Protein AF-A0A0V1DYB2-F1 (afdb_monomer_lite)

Radius of gyration: 30.99 Å; chains: 1; bounding box: 85×99×114 Å

InterPro domains:
  IPR000631 ATP/ADP-dependent (S)-NAD(P)H-hydrate dehydratase [MF_01965] (55-355)
  IPR000631 ATP/ADP-dependent (S)-NAD(P)H-hydrate dehydratase [PF01256] (78-347)
  IPR000631 ATP/ADP-dependent (S)-NAD(P)H-hydrate dehydratase [PS51383] (55-353)
  IPR000631 ATP/ADP-dependent (S)-NAD(P)H-hydrate dehydratase [TIGR00196] (58-348)
  IPR000631 ATP/ADP-dependent (S)-NAD(P)H-hydrate dehydratase [cd01171] (70-347)
  IPR017953 Carbohydrate kinase, predicted, conserved site [PS01050] (274-284)
  IPR029056 Ribokinase-like [G3DSA:3.40.1190.20] (55-354)
  IPR029056 Ribokinase-like [SSF53613] (56-352)

Organism: Trichinella pseudospiralis (NCBI:txid6337)

Foldseek 3Di:
DDDDDDDDDDDDDDDDDDPDDDDDPPVVVVVVVVVVVVVVVVVVVVVQVVVLVVLLVVLLVLQDFDDPPDDQQLLFAEEEEAEDLVFLVLSLLLQLLLVLLPGRAGEYEYALNSQVVSCVVDVRYHYHNQPDPVSCVVCVCVRVVSGQAYEYDRHRDQPVVCLVVLLVCLLVCLVVVRAYEQEHCSLVSCLVPLVSQAQRANYEYEDEPVSLQSSLCSLVVVPDDCDPPVQVSLLCSLLRSHNYWYFHDDCWTWIYNNPDIHIRNPAAAPDDAPNLRSSLNSQLRSQSSSLVVVVVSQPDDVDDDDRDDSSRSSSNVSSNLSRQLRRVLCVVQPNNRHSVSSSVSNNVSSCVSNPNPDPPPPDDDDDDDDDDDDDPDPDPDPPPPDDDDDDDDDDDDDDPPPPPVVVVVVVVVVVVVVVVVVVVVVVVPPPPPDDDDDDDDDDDDDDDDDDDDDDDDD

pLDDT: mean 72.95, std 28.54, range [22.42, 98.88]

Structure (mmCIF, N/CA/C/O backbone):
data_AF-A0A0V1DYB2-F1
#
_entry.id   AF-A0A0V1DYB2-F1
#
loop_
_atom_site.group_PDB
_atom_site.id
_atom_site.type_symbol
_atom_site.label_atom_id
_atom_site.label_alt_id
_atom_site.label_comp_id
_atom_site.label_asym_id
_atom_site.label_entity_id
_atom_site.label_seq_id
_atom_site.pdbx_PDB_ins_code
_atom_site.Cartn_x
_atom_site.Cartn_y
_atom_site.Cartn_z
_atom_site.occupancy
_atom_site.B_iso_or_equiv
_atom_site.auth_seq_id
_atom_site.auth_comp_id
_atom_site.auth_asym_id
_atom_site.auth_atom_id
_atom_site.pdbx_PDB_model_num
ATOM 1 N N . MET A 1 1 ? 47.757 -17.215 75.237 1.00 30.45 1 MET A N 1
ATOM 2 C CA . MET A 1 1 ? 48.026 -18.617 74.851 1.00 30.45 1 MET A CA 1
ATOM 3 C C . MET A 1 1 ? 47.313 -18.876 73.531 1.00 30.45 1 MET A C 1
ATOM 5 O O . MET A 1 1 ? 46.143 -18.548 73.456 1.00 30.45 1 MET A O 1
ATOM 9 N N . LYS A 1 2 ? 48.077 -19.347 72.537 1.00 28.91 2 LYS A N 1
ATOM 10 C CA . LYS A 1 2 ? 47.750 -20.091 71.299 1.00 28.91 2 LYS A CA 1
ATOM 11 C C . LYS A 1 2 ? 46.332 -20.060 70.675 1.00 28.91 2 LYS A C 1
ATOM 13 O O . LYS A 1 2 ? 45.377 -20.492 71.302 1.00 28.91 2 LYS A O 1
ATOM 18 N N . ASP A 1 3 ? 46.347 -19.691 69.387 1.00 29.12 3 ASP A N 1
ATOM 19 C CA . ASP A 1 3 ? 45.821 -20.359 68.172 1.00 29.12 3 ASP A CA 1
ATOM 20 C C . ASP A 1 3 ? 44.324 -20.610 67.870 1.00 29.12 3 ASP A C 1
ATOM 22 O O . ASP A 1 3 ? 43.570 -21.125 68.687 1.00 29.12 3 ASP A O 1
ATOM 26 N N . ALA A 1 4 ? 44.053 -20.406 66.559 1.00 29.05 4 ALA A N 1
ATOM 27 C CA . ALA A 1 4 ? 43.003 -20.923 65.653 1.00 29.05 4 ALA A CA 1
ATOM 28 C C . ALA A 1 4 ? 41.583 -20.319 65.765 1.00 29.05 4 ALA A C 1
ATOM 30 O O . ALA A 1 4 ? 41.079 -20.129 66.858 1.00 29.05 4 ALA A O 1
ATOM 31 N N . GLY A 1 5 ? 40.826 -20.012 64.700 1.00 26.06 5 GLY A N 1
ATOM 32 C CA . GLY A 1 5 ? 40.954 -20.163 63.242 1.00 26.06 5 GLY A CA 1
ATOM 33 C C . GLY A 1 5 ? 39.559 -20.025 62.575 1.00 26.06 5 GLY A C 1
ATOM 34 O O . GLY A 1 5 ? 38.548 -20.098 63.269 1.00 26.06 5 GLY A O 1
ATOM 35 N N . SER A 1 6 ? 39.535 -19.898 61.239 1.00 27.59 6 SER A N 1
ATOM 36 C CA . SER A 1 6 ? 38.409 -20.004 60.268 1.00 27.59 6 SER A CA 1
ATOM 37 C C . SER A 1 6 ? 37.537 -18.770 59.922 1.00 27.59 6 SER A C 1
ATOM 39 O O . SER A 1 6 ? 36.653 -18.361 60.666 1.00 27.59 6 SER A O 1
ATOM 41 N N . ASP A 1 7 ? 37.872 -18.187 58.759 1.00 28.94 7 ASP A N 1
ATOM 42 C CA . ASP A 1 7 ? 37.077 -17.981 57.528 1.00 28.94 7 ASP A CA 1
ATOM 43 C C . ASP A 1 7 ? 35.617 -17.478 57.568 1.00 28.94 7 ASP A C 1
ATOM 45 O O . ASP A 1 7 ? 34.708 -18.186 57.981 1.00 28.94 7 ASP A O 1
ATOM 49 N N . ASP A 1 8 ? 35.397 -16.292 56.972 1.00 27.80 8 ASP A N 1
ATOM 50 C CA . ASP A 1 8 ? 34.527 -16.129 55.788 1.00 27.80 8 ASP A CA 1
ATOM 51 C C . ASP A 1 8 ? 34.717 -14.732 55.144 1.00 27.80 8 ASP A C 1
ATOM 53 O O . ASP A 1 8 ? 34.307 -13.691 55.670 1.00 27.80 8 ASP A O 1
ATOM 57 N N . CYS A 1 9 ? 35.375 -14.692 53.979 1.00 26.66 9 CYS A N 1
ATOM 58 C CA . CYS A 1 9 ? 35.655 -13.473 53.216 1.00 26.66 9 CYS A CA 1
ATOM 59 C C . CYS A 1 9 ? 34.470 -13.057 52.328 1.00 26.66 9 CYS A C 1
ATOM 61 O O . CYS A 1 9 ? 34.203 -13.651 51.285 1.00 26.66 9 CYS A O 1
ATOM 63 N N . LYS A 1 10 ? 33.840 -11.931 52.681 1.00 27.70 10 LYS A N 1
ATOM 64 C CA . LYS A 1 10 ? 33.078 -11.072 51.762 1.00 27.70 10 LYS A CA 1
ATOM 65 C C . LYS A 1 10 ? 34.058 -10.256 50.910 1.00 27.70 10 LYS A C 1
ATOM 67 O O . LYS A 1 10 ? 34.828 -9.470 51.457 1.00 27.70 10 LYS A O 1
ATOM 72 N N . ALA A 1 11 ? 34.017 -10.390 49.584 1.00 27.30 11 ALA A N 1
ATOM 73 C CA . ALA A 1 11 ? 34.753 -9.503 48.681 1.00 27.30 11 ALA A CA 1
ATOM 74 C C . ALA A 1 11 ? 33.913 -8.256 48.363 1.00 27.30 11 ALA A C 1
ATOM 76 O O . ALA A 1 11 ? 33.084 -8.235 47.454 1.00 27.30 11 ALA A O 1
ATOM 77 N N . SER A 1 12 ? 34.130 -7.219 49.165 1.00 26.73 12 SER A N 1
ATOM 78 C CA . SER A 1 12 ? 33.695 -5.843 48.942 1.00 26.73 12 SER A CA 1
ATOM 79 C C . SER A 1 12 ? 34.510 -5.216 47.806 1.00 26.73 12 SER A C 1
ATOM 81 O O . SER A 1 12 ? 35.733 -5.341 47.775 1.00 26.73 12 SER A O 1
ATOM 83 N N . PHE A 1 13 ? 33.847 -4.496 46.900 1.00 27.20 13 PHE A N 1
ATOM 84 C CA . PHE A 1 13 ? 34.499 -3.634 45.913 1.00 27.20 13 PHE A CA 1
ATOM 85 C C . PHE A 1 13 ? 35.301 -2.531 46.620 1.00 27.20 13 PHE A C 1
ATOM 87 O O . PHE A 1 13 ? 34.725 -1.680 47.296 1.00 27.20 13 PHE A O 1
ATOM 94 N N . ILE A 1 14 ? 36.623 -2.529 46.439 1.00 25.31 14 ILE A N 1
ATOM 95 C CA . ILE A 1 14 ? 37.508 -1.427 46.829 1.00 25.31 14 ILE A CA 1
ATOM 96 C C . ILE A 1 14 ? 37.830 -0.625 45.559 1.00 25.31 14 ILE A C 1
ATOM 98 O O . ILE A 1 14 ? 38.419 -1.188 44.634 1.00 25.31 14 ILE A O 1
ATOM 102 N N . PRO A 1 15 ? 37.474 0.669 45.471 1.00 30.92 15 PRO A N 1
ATOM 103 C CA . PRO A 1 15 ? 38.011 1.538 44.438 1.00 30.92 15 PRO A CA 1
ATOM 104 C C . PRO A 1 15 ? 39.468 1.863 44.783 1.00 30.92 15 PRO A C 1
ATOM 106 O O . PRO A 1 15 ? 39.784 2.289 45.895 1.00 30.92 15 PRO A O 1
ATOM 109 N N . VAL A 1 16 ? 40.371 1.643 43.830 1.00 29.73 16 VAL A N 1
ATOM 110 C CA . VAL A 1 16 ? 41.778 2.027 43.962 1.00 29.73 16 VAL A CA 1
ATOM 111 C C . VAL A 1 16 ? 41.858 3.554 44.002 1.00 29.73 16 VAL A C 1
ATOM 113 O O . VAL A 1 16 ? 41.566 4.227 43.015 1.00 29.73 16 VAL A O 1
ATOM 116 N N . ASN A 1 17 ? 42.254 4.089 45.157 1.00 29.67 17 ASN A N 1
ATOM 117 C CA . ASN A 1 17 ? 42.672 5.476 45.323 1.00 29.67 17 ASN A CA 1
ATOM 118 C C . ASN A 1 17 ? 43.909 5.738 44.454 1.00 29.67 17 ASN A C 1
ATOM 120 O O . ASN A 1 17 ? 44.986 5.205 44.721 1.00 29.67 17 ASN A O 1
ATOM 124 N N . VAL A 1 18 ? 43.771 6.601 43.448 1.00 34.41 18 VAL A N 1
ATOM 125 C CA . VAL A 1 18 ? 44.914 7.245 42.794 1.00 34.41 18 VAL A CA 1
ATOM 126 C C . VAL A 1 18 ? 45.332 8.417 43.678 1.00 34.41 18 VAL A C 1
ATOM 128 O O . VAL A 1 18 ? 44.734 9.489 43.647 1.00 34.41 18 VAL A O 1
ATOM 131 N N . ILE A 1 19 ? 46.355 8.194 44.501 1.00 34.91 19 ILE A N 1
ATOM 132 C CA . ILE A 1 19 ? 47.106 9.261 45.163 1.00 34.91 19 ILE A CA 1
ATOM 133 C C . ILE A 1 19 ? 48.164 9.746 44.169 1.00 34.91 19 ILE A C 1
ATOM 135 O O . ILE A 1 19 ? 49.212 9.130 44.010 1.00 34.91 19 ILE A O 1
ATOM 139 N N . SER A 1 20 ? 47.867 10.829 43.459 1.00 33.72 20 SER A N 1
ATOM 140 C CA . SER A 1 20 ? 48.813 11.892 43.081 1.00 33.72 20 SER A CA 1
ATOM 141 C C . SER A 1 20 ? 48.046 12.966 42.308 1.00 33.72 20 SER A C 1
ATOM 143 O O . SER A 1 20 ? 47.247 12.672 41.423 1.00 33.72 20 SER A O 1
ATOM 145 N N . GLY A 1 21 ? 48.218 14.223 42.716 1.00 39.53 21 GLY A N 1
ATOM 146 C CA . GLY A 1 21 ? 47.450 15.365 42.227 1.00 39.53 21 GLY A CA 1
ATOM 147 C C . GLY A 1 21 ? 47.811 15.784 40.805 1.00 39.53 21 GLY A C 1
ATOM 148 O O . GLY A 1 21 ? 48.541 16.753 40.621 1.00 39.53 21 GLY A O 1
ATOM 149 N N . GLN A 1 22 ? 47.246 15.104 39.811 1.00 37.88 22 GLN A N 1
ATOM 150 C CA . GLN A 1 22 ? 47.104 15.616 38.450 1.00 37.88 22 GLN A CA 1
ATOM 151 C C . GLN A 1 22 ? 45.702 15.274 37.938 1.00 37.88 22 GLN A C 1
ATOM 153 O O . GLN A 1 22 ? 45.269 14.123 38.006 1.00 37.88 22 GLN A O 1
ATOM 158 N N . SER A 1 23 ? 44.969 16.279 37.448 1.00 42.06 23 SER A N 1
ATOM 159 C CA . SER A 1 23 ? 43.747 16.047 36.678 1.00 42.06 23 SER A CA 1
ATOM 160 C C . SER A 1 23 ? 44.071 15.107 35.512 1.00 42.06 23 SER A C 1
ATOM 162 O O . SER A 1 23 ? 45.111 15.291 34.874 1.00 42.06 23 SER A O 1
ATOM 164 N N . PRO A 1 24 ? 43.228 14.099 35.214 1.00 41.38 24 PRO A N 1
ATOM 165 C CA . PRO A 1 24 ? 43.493 13.211 34.093 1.00 41.38 24 PRO A CA 1
ATOM 166 C C . PRO A 1 24 ? 43.619 14.062 32.821 1.00 41.38 24 PRO A C 1
ATOM 168 O O . PRO A 1 24 ? 42.787 14.953 32.615 1.00 41.38 24 PRO A O 1
ATOM 171 N N . PRO A 1 25 ? 44.637 13.828 31.972 1.00 42.03 25 PRO A N 1
ATOM 172 C CA . PRO A 1 25 ? 44.792 14.596 30.747 1.00 42.03 25 PRO A CA 1
ATOM 173 C C . PRO A 1 25 ? 43.517 14.441 29.900 1.00 42.03 25 PRO A C 1
ATOM 175 O O . PRO A 1 25 ? 42.936 13.344 29.897 1.00 42.03 25 PRO A O 1
ATOM 178 N N . PRO A 1 26 ? 43.066 15.497 29.193 1.00 48.41 26 PRO A N 1
ATOM 179 C CA . PRO A 1 26 ? 41.786 15.520 28.470 1.00 48.41 26 PRO A CA 1
ATOM 180 C C . PRO A 1 26 ? 41.595 14.315 27.529 1.00 48.41 26 PRO A C 1
ATOM 182 O O . PRO A 1 26 ? 40.478 13.819 27.362 1.00 48.41 26 PRO A O 1
ATOM 185 N N . CYS A 1 27 ? 42.696 13.746 27.033 1.00 39.94 27 CYS A N 1
ATOM 186 C CA . CYS A 1 27 ? 42.739 12.543 26.204 1.00 39.94 27 CYS A CA 1
ATOM 187 C C . CYS A 1 27 ? 42.162 11.281 26.884 1.00 39.94 27 CYS A C 1
ATOM 189 O O . CYS A 1 27 ? 41.533 10.459 26.221 1.00 39.94 27 CYS A O 1
ATOM 191 N N . THR A 1 28 ? 42.308 11.117 28.204 1.00 40.59 28 THR A N 1
ATOM 192 C CA . THR A 1 28 ? 41.834 9.916 28.931 1.00 40.59 28 THR A CA 1
ATOM 193 C C . THR A 1 28 ? 40.316 9.932 29.115 1.00 40.59 28 THR A C 1
ATOM 195 O O . THR A 1 28 ? 39.651 8.900 29.013 1.00 40.59 28 THR A O 1
ATOM 198 N N . LEU A 1 29 ? 39.749 11.123 29.333 1.00 41.19 29 LEU A N 1
ATOM 199 C CA . LEU A 1 29 ? 38.305 11.333 29.451 1.00 41.19 29 LEU A CA 1
ATOM 200 C C . LEU A 1 29 ? 37.615 11.184 28.086 1.00 41.19 29 LEU A C 1
ATOM 202 O O . LEU A 1 29 ? 36.531 10.603 28.004 1.00 41.19 29 LEU A O 1
ATOM 206 N N . ALA A 1 30 ? 38.276 11.635 27.013 1.00 45.53 30 ALA A N 1
ATOM 207 C CA . ALA A 1 30 ? 37.841 11.431 25.634 1.00 45.53 30 ALA A CA 1
ATOM 208 C C . ALA A 1 30 ? 37.835 9.941 25.249 1.00 45.53 30 ALA A C 1
ATOM 210 O O . ALA A 1 30 ? 36.836 9.452 24.722 1.00 45.53 30 ALA A O 1
ATOM 211 N N . LEU A 1 31 ? 38.885 9.183 25.594 1.00 44.41 31 LEU A N 1
ATOM 212 C CA . LEU A 1 31 ? 38.960 7.744 25.317 1.00 44.41 31 LEU A CA 1
ATOM 213 C C . LEU A 1 31 ? 37.874 6.952 26.067 1.00 44.41 31 LEU A C 1
ATOM 215 O O . LEU A 1 31 ? 37.235 6.068 25.496 1.00 44.41 31 LEU A O 1
ATOM 219 N N . PHE A 1 32 ? 37.612 7.300 27.333 1.00 37.78 32 PHE A N 1
ATOM 220 C CA . PHE A 1 32 ? 36.570 6.661 28.142 1.00 37.78 32 PHE A CA 1
ATOM 221 C C . PHE A 1 32 ? 35.158 6.982 27.624 1.00 37.78 32 PHE A C 1
ATOM 223 O O . PHE A 1 32 ? 34.302 6.096 27.556 1.00 37.78 32 PHE A O 1
ATOM 230 N N . ARG A 1 33 ? 34.916 8.227 27.179 1.00 40.06 33 ARG A N 1
ATOM 231 C CA . ARG A 1 33 ? 33.676 8.617 26.484 1.00 40.06 33 ARG A CA 1
ATOM 232 C C . ARG A 1 33 ? 33.514 7.869 25.159 1.00 40.06 33 ARG A C 1
ATOM 234 O O . ARG A 1 33 ? 32.428 7.359 24.904 1.00 40.06 33 ARG A O 1
ATOM 241 N N . ARG A 1 34 ? 34.583 7.717 24.370 1.00 47.91 34 ARG A N 1
ATOM 242 C CA . ARG A 1 34 ? 34.577 7.000 23.082 1.00 47.91 34 ARG A CA 1
ATOM 243 C C . ARG A 1 34 ? 34.310 5.501 23.258 1.00 47.91 34 ARG A C 1
ATOM 245 O O . ARG A 1 34 ? 33.505 4.936 22.528 1.00 47.91 34 ARG A O 1
ATOM 252 N N . LEU A 1 35 ? 34.887 4.863 24.280 1.00 48.12 35 LEU A N 1
ATOM 253 C CA . LEU A 1 35 ? 34.621 3.456 24.616 1.00 48.12 35 LEU A CA 1
ATOM 254 C C . LEU A 1 35 ? 33.190 3.226 25.127 1.00 48.12 35 LEU A C 1
ATOM 256 O O . LEU A 1 35 ? 32.566 2.224 24.774 1.00 48.12 35 LEU A O 1
ATOM 260 N N . ASN A 1 36 ? 32.647 4.144 25.931 1.00 44.38 36 ASN A N 1
ATOM 261 C CA . ASN A 1 36 ? 31.251 4.075 26.368 1.00 44.38 36 ASN A CA 1
ATOM 262 C C . ASN A 1 36 ? 30.278 4.338 25.215 1.00 44.38 36 ASN A C 1
ATOM 264 O O . ASN A 1 36 ? 29.263 3.651 25.123 1.00 44.38 36 ASN A O 1
ATOM 268 N N . LEU A 1 37 ? 30.615 5.254 24.304 1.00 50.00 37 LEU A N 1
ATOM 269 C CA . LEU A 1 37 ? 29.859 5.500 23.080 1.00 50.00 37 LEU A CA 1
ATOM 270 C C . LEU A 1 37 ? 29.856 4.258 22.182 1.00 50.00 37 LEU A C 1
ATOM 272 O O . LEU A 1 37 ? 28.792 3.825 21.766 1.00 50.00 37 LEU A O 1
ATOM 276 N N . LEU A 1 38 ? 31.003 3.608 21.968 1.00 49.16 38 LEU A N 1
ATOM 277 C CA . LEU A 1 38 ? 31.090 2.363 21.194 1.00 49.16 38 LEU A CA 1
ATOM 278 C C . LEU A 1 38 ? 30.293 1.214 21.832 1.00 49.16 38 LEU A C 1
ATOM 280 O O . LEU A 1 38 ? 29.593 0.489 21.129 1.00 49.16 38 LEU A O 1
ATOM 284 N N . LYS A 1 39 ? 30.330 1.065 23.164 1.00 39.09 39 LYS A N 1
ATOM 285 C CA . LYS A 1 39 ? 29.494 0.083 23.881 1.00 39.09 39 LYS A CA 1
ATOM 286 C C . LYS A 1 39 ? 28.004 0.406 23.774 1.00 39.09 39 LYS A C 1
ATOM 288 O O . LYS A 1 39 ? 27.197 -0.513 23.654 1.00 39.09 39 LYS A O 1
ATOM 293 N N . LEU A 1 40 ? 27.632 1.684 23.814 1.00 47.66 40 LEU A N 1
ATOM 294 C CA . LEU A 1 40 ? 26.249 2.133 23.663 1.00 47.66 40 LEU A CA 1
ATOM 295 C C . LEU A 1 40 ? 25.748 1.923 22.228 1.00 47.66 40 LEU A C 1
ATOM 297 O O . LEU A 1 40 ? 24.646 1.415 22.047 1.00 47.66 40 LEU A O 1
ATOM 301 N N . LEU A 1 41 ? 26.569 2.237 21.225 1.00 49.56 41 LEU A N 1
ATOM 302 C CA . LEU A 1 41 ? 26.289 2.006 19.807 1.00 49.56 41 LEU A CA 1
ATOM 303 C C . LEU A 1 41 ? 26.180 0.510 19.500 1.00 49.56 41 LEU A C 1
ATOM 305 O O . LEU A 1 41 ? 25.223 0.098 18.857 1.00 49.56 41 LEU A O 1
ATOM 309 N N . SER A 1 42 ? 27.088 -0.316 20.029 1.00 39.62 42 SER A N 1
ATOM 310 C CA . SER A 1 42 ? 27.027 -1.777 19.895 1.00 39.62 42 SER A CA 1
ATOM 311 C C . SER A 1 42 ? 25.781 -2.361 20.568 1.00 39.62 42 SER A C 1
ATOM 313 O O . SER A 1 42 ? 25.087 -3.177 19.969 1.00 39.62 42 SER A O 1
ATOM 315 N N . ARG A 1 43 ? 25.421 -1.893 21.771 1.00 40.69 43 ARG A N 1
ATOM 316 C CA . ARG A 1 43 ? 24.165 -2.283 22.436 1.00 40.69 43 ARG A CA 1
ATOM 317 C C . ARG A 1 43 ? 22.930 -1.848 21.649 1.00 40.69 43 ARG A C 1
ATOM 319 O O . ARG A 1 43 ? 21.999 -2.635 21.517 1.00 40.69 43 ARG A O 1
ATOM 326 N N . LYS A 1 44 ? 22.921 -0.625 21.111 1.00 45.75 44 LYS A N 1
ATOM 327 C CA . LYS A 1 44 ? 21.821 -0.101 20.288 1.00 45.75 44 LYS A CA 1
ATOM 328 C C . LYS A 1 44 ? 21.684 -0.888 18.981 1.00 45.75 44 LYS A C 1
ATOM 330 O O . LYS A 1 44 ? 20.567 -1.228 18.616 1.00 45.75 44 LYS A O 1
ATOM 335 N N . ALA A 1 45 ? 22.794 -1.237 18.330 1.00 48.84 45 ALA A N 1
ATOM 336 C CA . ALA A 1 45 ? 22.816 -2.058 17.121 1.00 48.84 45 ALA A CA 1
ATOM 337 C C . ALA A 1 45 ? 22.323 -3.492 17.379 1.00 48.84 45 ALA A C 1
ATOM 339 O O . ALA A 1 45 ? 21.485 -3.991 16.628 1.00 48.84 45 ALA A O 1
ATOM 340 N N . ASN A 1 46 ? 22.762 -4.128 18.470 1.00 46.16 46 ASN A N 1
ATOM 341 C CA . ASN A 1 46 ? 22.310 -5.473 18.843 1.00 46.16 46 ASN A CA 1
ATOM 342 C C . ASN A 1 46 ? 20.807 -5.493 19.155 1.00 46.16 46 ASN A C 1
ATOM 344 O O . ASN A 1 46 ? 20.078 -6.310 18.605 1.00 46.16 46 ASN A O 1
ATOM 348 N N . MET A 1 47 ? 20.323 -4.528 19.941 1.00 55.00 47 MET A N 1
ATOM 349 C CA . MET A 1 47 ? 18.903 -4.409 20.288 1.00 55.00 47 MET A CA 1
ATOM 350 C C . MET A 1 47 ? 18.024 -4.061 19.073 1.00 55.00 47 MET A C 1
ATOM 352 O O . MET A 1 47 ? 16.871 -4.473 19.000 1.00 55.00 47 MET A O 1
ATOM 356 N N . CYS A 1 48 ? 18.557 -3.302 18.110 1.00 56.47 48 CYS A N 1
ATOM 357 C CA . CYS A 1 48 ? 17.896 -3.043 16.834 1.00 56.47 48 CYS A CA 1
ATOM 358 C C . CYS A 1 48 ? 17.757 -4.350 16.036 1.00 56.47 48 CYS A C 1
ATOM 360 O O . CYS A 1 48 ? 16.652 -4.710 15.640 1.00 56.47 48 CYS A O 1
ATOM 362 N N . THR A 1 49 ? 18.850 -5.105 15.901 1.00 61.12 49 THR A N 1
ATOM 363 C CA . THR A 1 49 ? 18.902 -6.376 15.159 1.00 61.12 49 THR A CA 1
ATOM 364 C C . THR A 1 49 ? 17.983 -7.444 15.765 1.00 61.12 49 THR A C 1
ATOM 366 O O . THR A 1 49 ? 17.277 -8.129 15.031 1.00 61.12 49 THR A O 1
ATOM 369 N N . GLU A 1 50 ? 17.923 -7.551 17.095 1.00 61.78 50 GLU A N 1
ATOM 370 C CA . GLU A 1 50 ? 17.014 -8.472 17.795 1.00 61.78 50 GLU A CA 1
ATOM 371 C C . GLU A 1 50 ? 15.540 -8.147 17.505 1.00 61.78 50 GLU A C 1
ATOM 373 O O . GLU A 1 50 ? 14.793 -9.031 17.086 1.00 61.78 50 GLU A O 1
ATOM 378 N N . ARG A 1 51 ? 15.136 -6.869 17.590 1.00 69.81 51 ARG A N 1
ATOM 379 C CA . ARG A 1 51 ? 13.761 -6.448 17.252 1.00 69.81 51 ARG A CA 1
ATOM 380 C C . ARG A 1 51 ? 13.406 -6.683 15.783 1.00 69.81 51 ARG A C 1
ATOM 382 O O . ARG A 1 51 ? 12.263 -7.022 15.487 1.00 69.81 51 ARG A O 1
ATOM 389 N N . HIS A 1 52 ? 14.359 -6.507 14.864 1.00 74.19 52 HIS A N 1
ATOM 390 C CA . HIS A 1 52 ? 14.150 -6.787 13.436 1.00 74.19 52 HIS A CA 1
ATOM 391 C C . HIS A 1 52 ? 13.840 -8.271 13.208 1.00 74.19 52 HIS A C 1
ATOM 393 O O . HIS A 1 52 ? 12.894 -8.602 12.490 1.00 74.19 52 HIS A O 1
ATOM 399 N N . CYS A 1 53 ? 14.614 -9.160 13.838 1.00 78.06 53 CYS A N 1
ATOM 400 C CA . CYS A 1 53 ? 14.387 -10.601 13.770 1.00 78.06 53 CYS A CA 1
ATOM 401 C C . CYS A 1 53 ? 13.022 -10.978 14.359 1.00 78.06 53 CYS A C 1
ATOM 403 O O . CYS A 1 53 ? 12.277 -11.720 13.724 1.00 78.06 53 CYS A O 1
ATOM 405 N N . GLU A 1 54 ? 12.658 -10.422 15.517 1.00 85.56 54 GLU A N 1
ATOM 406 C CA . GLU A 1 54 ? 11.362 -10.675 16.158 1.00 85.56 54 GLU A CA 1
ATOM 407 C C . GLU A 1 54 ? 10.181 -10.281 15.265 1.00 85.56 54 GLU A C 1
ATOM 409 O O . GLU A 1 54 ? 9.294 -11.099 15.020 1.00 85.56 54 GLU A O 1
ATOM 414 N N . VAL A 1 55 ? 10.170 -9.054 14.731 1.00 90.00 55 VAL A N 1
ATOM 415 C CA . VAL A 1 55 ? 9.074 -8.592 13.865 1.00 90.00 55 VAL A CA 1
ATOM 416 C C . VAL A 1 55 ? 8.997 -9.437 12.599 1.00 90.00 55 VAL A C 1
ATOM 418 O O . VAL A 1 55 ? 7.903 -9.828 12.195 1.00 90.00 55 VAL A O 1
ATOM 421 N N . LEU A 1 56 ? 10.136 -9.754 11.977 1.00 90.31 56 LEU A N 1
ATOM 422 C CA . LEU A 1 56 ? 10.162 -10.546 10.749 1.00 90.31 56 LEU A CA 1
ATOM 423 C C . LEU A 1 56 ? 9.615 -11.965 10.959 1.00 90.31 56 LEU A C 1
ATOM 425 O O . LEU A 1 56 ? 8.912 -12.474 10.086 1.00 90.31 56 LEU A O 1
ATOM 429 N N . GLU A 1 57 ? 9.872 -12.587 12.111 1.00 89.44 57 GLU A N 1
ATOM 430 C CA . GLU A 1 57 ? 9.259 -13.870 12.475 1.00 89.44 57 GLU A CA 1
ATOM 431 C C . GLU A 1 57 ? 7.736 -13.760 12.616 1.00 89.44 57 GLU A C 1
ATOM 433 O O . GLU A 1 57 ? 7.001 -14.630 12.142 1.00 89.44 57 GLU A O 1
ATOM 438 N N . VAL A 1 58 ? 7.226 -12.665 13.192 1.00 91.94 58 VAL A N 1
ATOM 439 C CA . VAL A 1 58 ? 5.774 -12.421 13.237 1.00 91.94 58 VAL A CA 1
ATOM 440 C C . VAL A 1 58 ? 5.209 -12.244 11.824 1.00 91.94 58 VAL A C 1
ATOM 442 O O . VAL A 1 58 ? 4.175 -12.837 11.512 1.00 91.94 58 VAL A O 1
ATOM 445 N N . VAL A 1 59 ? 5.899 -11.513 10.937 1.00 94.06 59 VAL A N 1
ATOM 446 C CA . VAL A 1 59 ? 5.497 -11.389 9.522 1.00 94.06 59 VAL A CA 1
ATOM 447 C C . VAL A 1 59 ? 5.421 -12.769 8.864 1.00 94.06 59 VAL A C 1
ATOM 449 O O . VAL A 1 59 ? 4.405 -13.091 8.253 1.00 94.06 59 VAL A O 1
ATOM 452 N N . ARG A 1 60 ? 6.454 -13.609 9.023 1.00 93.31 60 ARG A N 1
ATOM 453 C CA . ARG A 1 60 ? 6.507 -14.971 8.457 1.00 93.31 60 ARG A CA 1
ATOM 454 C C . ARG A 1 60 ? 5.336 -15.838 8.905 1.00 93.31 60 ARG A C 1
ATOM 456 O O . ARG A 1 60 ? 4.794 -16.582 8.098 1.00 93.31 60 ARG A O 1
ATOM 463 N N . ARG A 1 61 ? 4.921 -15.722 10.168 1.00 92.12 61 ARG A N 1
ATOM 464 C CA . ARG A 1 61 ? 3.761 -16.451 10.707 1.00 92.12 61 ARG A CA 1
ATOM 465 C C . ARG A 1 61 ? 2.425 -15.967 10.144 1.00 92.12 61 ARG A C 1
ATOM 467 O O . ARG A 1 61 ? 1.477 -16.743 10.141 1.00 92.12 61 ARG A O 1
ATOM 474 N N . CYS A 1 62 ? 2.344 -14.717 9.688 1.00 93.38 62 CYS A N 1
ATOM 475 C CA . CYS A 1 62 ? 1.134 -14.168 9.076 1.00 93.38 62 CYS A CA 1
ATOM 476 C C . CYS A 1 62 ? 0.979 -14.574 7.604 1.00 93.38 62 CYS A C 1
ATOM 478 O O . CYS A 1 62 ? -0.146 -14.612 7.108 1.00 93.38 62 CYS A O 1
ATOM 480 N N . VAL A 1 63 ? 2.083 -14.857 6.901 1.00 94.00 63 VAL A N 1
ATOM 481 C CA . VAL A 1 63 ?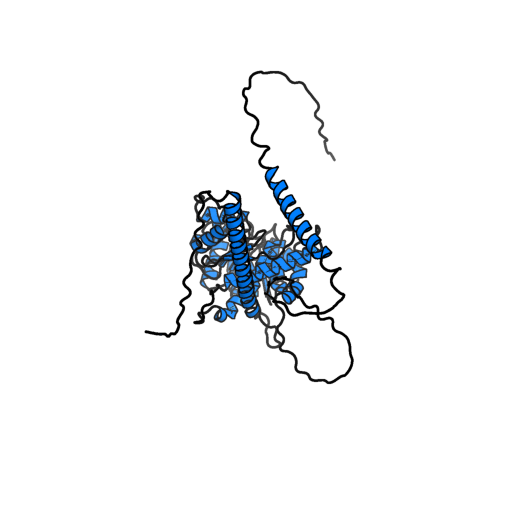 2.051 -15.282 5.494 1.00 94.00 63 VAL A CA 1
ATOM 482 C C . VAL A 1 63 ? 1.290 -16.612 5.377 1.00 94.00 63 VAL A C 1
ATOM 484 O O . VAL A 1 63 ? 1.656 -17.586 6.043 1.00 94.00 63 VAL A O 1
ATOM 487 N N . PRO A 1 64 ? 0.225 -16.685 4.556 1.00 91.75 64 PRO A N 1
ATOM 488 C CA . PRO A 1 64 ? -0.557 -17.902 4.417 1.00 91.75 64 PRO A CA 1
ATOM 489 C C . PRO A 1 64 ? 0.262 -18.986 3.718 1.00 91.75 64 PRO A C 1
ATOM 491 O O . PRO A 1 64 ? 0.943 -18.734 2.726 1.00 91.75 64 PRO A O 1
ATOM 494 N N . LYS A 1 65 ? 0.147 -20.222 4.208 1.00 89.44 65 LYS A N 1
ATOM 495 C CA . LYS A 1 65 ? 0.692 -21.382 3.503 1.00 89.44 65 LYS A CA 1
ATOM 496 C C . LYS A 1 65 ? -0.165 -21.688 2.282 1.00 89.44 65 LYS A C 1
ATOM 498 O O . LYS A 1 65 ? -1.393 -21.708 2.373 1.00 89.44 65 LYS A O 1
ATOM 503 N N . LEU A 1 66 ? 0.487 -21.981 1.163 1.00 87.81 66 LEU A N 1
ATOM 504 C CA . LEU A 1 66 ? -0.199 -22.488 -0.017 1.00 87.81 66 LEU A CA 1
ATOM 505 C C . LEU A 1 66 ? -0.616 -23.941 0.234 1.00 87.81 66 LEU A C 1
ATOM 507 O O . LEU A 1 66 ? 0.226 -24.812 0.444 1.00 87.81 66 LEU A O 1
ATOM 511 N N . ASP A 1 67 ? -1.923 -24.187 0.226 1.00 83.50 67 ASP A N 1
ATOM 512 C CA . ASP A 1 67 ? -2.511 -25.514 0.376 1.00 83.50 67 ASP A CA 1
ATOM 513 C C . ASP A 1 67 ? -3.470 -25.811 -0.782 1.00 83.50 67 ASP A C 1
ATOM 515 O O . ASP A 1 67 ? -4.140 -24.930 -1.320 1.00 83.50 67 ASP A O 1
ATOM 519 N N . SER A 1 68 ? -3.550 -27.088 -1.139 1.00 85.94 68 SER A N 1
ATOM 520 C CA . SER A 1 68 ? -4.455 -27.638 -2.147 1.00 85.94 68 SER A CA 1
ATOM 521 C C . SER A 1 68 ? -5.940 -27.402 -1.844 1.00 85.94 68 SER A C 1
ATOM 523 O O . SER A 1 68 ? -6.755 -27.396 -2.765 1.00 85.94 68 SER A O 1
ATOM 525 N N . SER A 1 69 ? -6.306 -27.197 -0.572 1.00 86.75 69 SER A N 1
ATOM 526 C CA . SER A 1 69 ? -7.686 -26.915 -0.161 1.00 86.75 69 SER A CA 1
ATOM 527 C C . SER A 1 69 ? -8.075 -25.433 -0.262 1.00 86.75 69 SER A C 1
ATOM 529 O O . SER A 1 69 ? -9.265 -25.101 -0.169 1.00 86.75 69 SER A O 1
ATOM 531 N N . SER A 1 70 ? -7.097 -24.544 -0.477 1.00 86.44 70 SER A N 1
ATOM 532 C CA . SER A 1 70 ? -7.322 -23.103 -0.542 1.00 86.44 70 SER A CA 1
ATOM 533 C C . SER A 1 70 ? -8.169 -22.720 -1.755 1.00 86.44 70 SER A C 1
ATOM 535 O O . SER A 1 70 ? -8.002 -23.226 -2.865 1.00 86.44 70 SER A O 1
ATOM 537 N N . ARG A 1 71 ? -9.102 -21.790 -1.546 1.00 89.44 71 ARG A N 1
ATOM 538 C CA . ARG A 1 71 ? -10.001 -21.276 -2.587 1.00 89.44 71 ARG A CA 1
ATOM 539 C C . ARG A 1 71 ? -9.607 -19.867 -2.994 1.00 89.44 71 ARG A C 1
ATOM 541 O O . ARG A 1 71 ? -9.188 -19.068 -2.161 1.00 89.44 71 ARG A O 1
ATOM 548 N N . LYS A 1 72 ? -9.866 -19.542 -4.263 1.00 90.31 72 LYS A N 1
ATOM 549 C CA . LYS A 1 72 ? -9.683 -18.197 -4.816 1.00 90.31 72 LYS A CA 1
ATOM 550 C C . LYS A 1 72 ? -10.333 -17.136 -3.921 1.00 90.31 72 LYS A C 1
ATOM 552 O O . LYS A 1 72 ? -11.532 -17.180 -3.639 1.00 90.31 72 LYS A O 1
ATOM 557 N N . GLY A 1 73 ? -9.533 -16.153 -3.534 1.00 90.06 73 GLY A N 1
ATOM 558 C CA . GLY A 1 73 ? -9.931 -15.018 -2.719 1.00 90.06 73 GLY A CA 1
ATOM 559 C C . GLY A 1 73 ? -9.670 -15.195 -1.225 1.00 90.06 73 GLY A C 1
ATOM 560 O O . GLY A 1 73 ? -10.066 -14.312 -0.479 1.00 90.06 73 GLY A O 1
ATOM 561 N N . GLN A 1 74 ? -9.059 -16.295 -0.772 1.00 92.00 74 GLN A N 1
ATOM 562 C CA . GLN A 1 74 ? -8.681 -16.479 0.634 1.00 92.00 74 GLN A CA 1
ATOM 563 C C . GLN A 1 74 ? -7.356 -15.787 0.981 1.00 92.00 74 GLN A C 1
ATOM 565 O O . GLN A 1 74 ? -7.208 -15.306 2.109 1.00 92.00 74 GLN A O 1
ATOM 570 N N . ASN A 1 75 ? -6.432 -15.670 0.022 1.00 94.19 75 ASN A N 1
ATOM 571 C CA . ASN A 1 75 ? -5.134 -15.015 0.218 1.00 94.19 75 ASN A CA 1
ATOM 572 C C . ASN A 1 75 ? -5.170 -13.508 -0.056 1.00 94.19 75 ASN A C 1
ATOM 574 O O . ASN A 1 75 ? -4.133 -12.852 -0.014 1.00 94.19 75 ASN A O 1
ATOM 578 N N . GLY A 1 76 ? -6.358 -12.947 -0.275 1.00 96.06 76 GLY A N 1
ATOM 579 C CA . GLY A 1 76 ? -6.586 -11.508 -0.279 1.00 96.06 76 GLY A CA 1
ATOM 580 C C . GLY A 1 76 ? -7.159 -10.997 -1.585 1.00 96.06 76 GLY A C 1
ATOM 581 O O . GLY A 1 76 ? -6.764 -11.401 -2.681 1.00 96.06 76 GLY A O 1
ATOM 582 N N . ARG A 1 77 ? -8.112 -10.086 -1.434 1.00 98.25 77 ARG A N 1
ATOM 583 C CA . ARG A 1 77 ? -8.795 -9.376 -2.506 1.00 98.25 77 ARG A CA 1
ATOM 584 C C . ARG A 1 77 ? -8.518 -7.893 -2.329 1.00 98.25 77 ARG A C 1
ATOM 586 O O . ARG A 1 77 ? -9.122 -7.238 -1.484 1.00 98.25 77 ARG A O 1
ATOM 593 N N . ILE A 1 78 ? -7.565 -7.373 -3.087 1.00 98.44 78 ILE A N 1
ATOM 594 C CA . ILE A 1 78 ? -7.031 -6.025 -2.882 1.00 98.44 78 ILE A CA 1
ATOM 595 C C . ILE A 1 78 ? -7.687 -5.066 -3.868 1.00 98.44 78 ILE A C 1
ATOM 597 O O . ILE A 1 78 ? -7.766 -5.367 -5.054 1.00 98.44 78 ILE A O 1
ATOM 601 N N . CYS A 1 79 ? -8.157 -3.914 -3.398 1.00 98.31 79 CYS A N 1
ATOM 602 C CA . CYS A 1 79 ? -8.767 -2.893 -4.243 1.00 98.31 79 CYS A CA 1
ATOM 603 C C . CYS A 1 79 ? -7.927 -1.624 -4.270 1.00 98.31 79 CYS A C 1
ATOM 605 O O . CYS A 1 79 ? -7.750 -0.983 -3.241 1.00 98.31 79 CYS A O 1
ATOM 607 N N . VAL A 1 80 ? -7.472 -1.214 -5.449 1.00 98.50 80 VAL A N 1
ATOM 608 C CA . VAL A 1 80 ? -6.799 0.069 -5.660 1.00 98.50 80 VAL A CA 1
ATOM 609 C C . VAL A 1 80 ? -7.807 1.087 -6.180 1.00 98.50 80 VAL A C 1
ATOM 611 O O . VAL A 1 80 ? -8.377 0.906 -7.250 1.00 98.50 80 VAL A O 1
ATOM 614 N N . ILE A 1 81 ? -8.016 2.169 -5.439 1.00 97.25 81 ILE A N 1
ATOM 615 C CA . ILE A 1 81 ? -8.834 3.318 -5.825 1.00 97.25 81 ILE A CA 1
ATOM 616 C C . ILE A 1 81 ? -7.891 4.453 -6.214 1.00 97.25 81 ILE A C 1
ATOM 618 O O . ILE A 1 81 ? -7.222 5.064 -5.375 1.00 97.25 81 ILE A O 1
ATOM 622 N N . GLY A 1 82 ? -7.820 4.731 -7.506 1.00 96.62 82 GLY A N 1
ATOM 623 C CA . GLY A 1 82 ? -6.902 5.720 -8.040 1.00 96.62 82 GLY A CA 1
ATOM 624 C C . GLY A 1 82 ? -6.949 5.764 -9.553 1.00 96.62 82 GLY A C 1
ATOM 625 O O . GLY A 1 82 ? -7.903 5.320 -10.168 1.00 96.62 82 GLY A O 1
ATOM 626 N N . GLY A 1 83 ? -5.915 6.293 -10.181 1.00 96.62 83 GLY A N 1
ATOM 627 C CA . GLY A 1 83 ? -5.910 6.481 -11.621 1.00 96.62 83 GLY A CA 1
ATOM 628 C C . GLY A 1 83 ? -6.751 7.660 -12.093 1.00 96.62 83 GLY A C 1
ATOM 629 O O . GLY A 1 83 ? -7.884 7.893 -11.673 1.00 96.62 83 GLY A O 1
ATOM 630 N N . SER A 1 84 ? -6.175 8.396 -13.026 1.00 95.06 84 SER A N 1
ATOM 631 C CA . SER A 1 84 ? -6.766 9.574 -13.652 1.00 95.06 84 SER A CA 1
ATOM 632 C C . SER A 1 84 ? -6.358 9.613 -15.118 1.00 95.06 84 SER A C 1
ATOM 634 O O . SER A 1 84 ? -5.514 8.823 -15.545 1.00 95.06 84 SER A O 1
ATOM 636 N N . TYR A 1 85 ? -6.912 10.562 -15.874 1.00 93.00 85 TYR A N 1
ATOM 637 C CA . TYR A 1 85 ? -6.553 10.794 -17.275 1.00 93.00 85 TYR A CA 1
ATOM 638 C C . TYR A 1 85 ? -5.030 10.786 -17.520 1.00 93.00 85 TYR A C 1
ATOM 640 O O . TYR A 1 85 ? -4.557 10.214 -18.496 1.00 93.00 85 TYR A O 1
ATOM 648 N N . GLN A 1 86 ? -4.253 11.382 -16.609 1.00 93.94 86 GLN A N 1
ATOM 649 C CA . GLN A 1 86 ? -2.795 11.498 -16.735 1.00 93.94 86 GLN A CA 1
ATOM 650 C C . GLN A 1 86 ? -2.043 10.308 -16.125 1.00 93.94 86 GLN A C 1
ATOM 652 O O . GLN A 1 86 ? -1.003 9.899 -16.639 1.00 93.94 86 GLN A O 1
ATOM 657 N N . TYR A 1 87 ? -2.541 9.755 -15.016 1.00 96.69 87 TYR A N 1
ATOM 658 C CA . TYR A 1 87 ? -1.797 8.798 -14.199 1.00 96.69 87 TYR A CA 1
ATOM 659 C C . TYR A 1 87 ? -2.419 7.404 -14.250 1.00 96.69 87 TYR A C 1
ATOM 661 O O . TYR A 1 87 ? -3.094 6.977 -13.320 1.00 96.69 87 TYR A O 1
ATOM 669 N N . THR A 1 88 ? -2.154 6.664 -15.324 1.00 97.62 88 THR A N 1
ATOM 670 C CA . THR A 1 88 ? -2.635 5.278 -15.487 1.00 97.62 88 THR A CA 1
ATOM 671 C C . THR A 1 88 ? -1.660 4.232 -14.934 1.00 97.62 88 THR A C 1
ATOM 673 O O . THR A 1 88 ? -2.072 3.139 -14.558 1.00 97.62 88 THR A O 1
ATOM 676 N N . GLY A 1 89 ? -0.366 4.558 -14.838 1.00 98.12 89 GLY A N 1
ATOM 677 C CA . GLY A 1 89 ? 0.671 3.621 -14.383 1.00 98.12 89 GLY A CA 1
ATOM 678 C C . GLY A 1 89 ? 0.673 3.356 -12.873 1.00 98.12 89 GLY A C 1
ATOM 679 O O . GLY A 1 89 ? 0.856 2.217 -12.457 1.00 98.12 89 GLY A O 1
ATOM 680 N N . ALA A 1 90 ? 0.432 4.382 -12.053 1.00 98.38 90 ALA A N 1
ATOM 681 C CA . ALA A 1 90 ? 0.420 4.268 -10.591 1.00 98.38 90 ALA A CA 1
ATOM 682 C C . ALA A 1 90 ? -0.584 3.219 -10.060 1.00 98.38 90 ALA A C 1
ATOM 684 O O . ALA A 1 90 ? -0.157 2.295 -9.362 1.00 98.38 90 ALA A O 1
ATOM 685 N N . PRO A 1 91 ? -1.886 3.257 -10.427 1.00 98.50 91 PRO A N 1
ATOM 686 C CA . PRO A 1 91 ? -2.827 2.235 -9.968 1.00 98.50 91 PRO A CA 1
ATOM 687 C C . PRO A 1 91 ? -2.484 0.837 -10.501 1.00 98.50 91 PRO A C 1
ATOM 689 O O . PRO A 1 91 ? -2.694 -0.147 -9.797 1.00 98.50 91 PRO A O 1
ATOM 692 N N . TYR A 1 92 ? -1.904 0.735 -11.705 1.00 98.69 92 TYR A N 1
ATOM 693 C CA . TYR A 1 92 ? -1.409 -0.534 -12.239 1.00 98.69 92 TYR A CA 1
ATOM 694 C C . TYR A 1 92 ? -0.286 -1.110 -11.370 1.00 98.69 92 TYR A C 1
ATOM 696 O O . TYR A 1 92 ? -0.373 -2.272 -10.982 1.00 98.69 92 TYR A O 1
ATOM 704 N N . PHE A 1 93 ? 0.739 -0.319 -11.030 1.00 98.75 93 PHE A N 1
ATOM 705 C CA . PHE A 1 93 ? 1.868 -0.797 -10.228 1.00 98.75 93 PHE A CA 1
ATOM 706 C C . PHE A 1 93 ? 1.448 -1.232 -8.827 1.00 98.75 93 PHE A C 1
ATOM 708 O O . PHE A 1 93 ? 1.939 -2.258 -8.360 1.00 98.75 93 PHE A O 1
ATOM 715 N N . ALA A 1 94 ? 0.505 -0.533 -8.195 1.00 98.81 94 ALA A N 1
ATOM 716 C CA . ALA A 1 94 ? -0.069 -0.976 -6.927 1.00 98.81 94 ALA A CA 1
ATOM 717 C C . ALA A 1 94 ? -0.834 -2.299 -7.086 1.00 98.81 94 ALA A C 1
ATOM 719 O O . ALA A 1 94 ? -0.585 -3.265 -6.363 1.00 98.81 94 ALA A O 1
ATOM 720 N N . ALA A 1 95 ? -1.708 -2.392 -8.087 1.00 98.75 95 ALA A N 1
ATOM 721 C CA . ALA A 1 95 ? -2.561 -3.558 -8.272 1.00 98.75 95 ALA A CA 1
ATOM 722 C C . ALA A 1 95 ? -1.778 -4.821 -8.667 1.00 98.75 95 ALA A C 1
ATOM 724 O O . ALA A 1 95 ? -2.032 -5.899 -8.124 1.00 98.75 95 ALA A O 1
ATOM 725 N N . ILE A 1 96 ? -0.808 -4.703 -9.579 1.00 98.81 96 ILE A N 1
ATOM 726 C CA . ILE A 1 96 ? 0.001 -5.842 -10.032 1.00 98.81 96 ILE A CA 1
ATOM 727 C C . ILE A 1 96 ? 0.987 -6.298 -8.954 1.00 98.81 96 ILE A C 1
ATOM 729 O O . ILE A 1 96 ? 1.225 -7.495 -8.816 1.00 98.81 96 ILE A O 1
ATOM 733 N N . SER A 1 97 ? 1.527 -5.372 -8.154 1.00 98.81 97 SER A N 1
ATOM 734 C CA . SER A 1 97 ? 2.416 -5.710 -7.036 1.00 98.81 97 SER A CA 1
ATOM 735 C C . SER A 1 97 ? 1.693 -6.506 -5.957 1.00 98.81 97 SER A C 1
ATOM 737 O O . SER A 1 97 ? 2.287 -7.425 -5.397 1.00 98.81 97 SER A O 1
ATOM 739 N N . ALA A 1 98 ? 0.407 -6.228 -5.718 1.00 98.75 98 ALA A N 1
ATOM 740 C CA . ALA A 1 98 ? -0.415 -7.043 -4.827 1.00 98.75 98 ALA A CA 1
ATOM 741 C C . ALA A 1 98 ? -0.515 -8.500 -5.320 1.00 98.75 98 ALA A C 1
ATOM 743 O O . ALA A 1 98 ? -0.207 -9.433 -4.578 1.00 98.75 98 ALA A O 1
ATOM 744 N N . LEU A 1 99 ? -0.832 -8.704 -6.607 1.00 98.69 99 LEU A N 1
ATOM 745 C CA . LEU A 1 99 ? -0.870 -10.046 -7.209 1.00 98.69 99 LEU A CA 1
ATOM 746 C C . LEU A 1 99 ? 0.492 -10.746 -7.145 1.00 98.69 99 LEU A C 1
ATOM 748 O O . LEU A 1 99 ? 0.576 -11.916 -6.789 1.00 98.69 99 LEU A O 1
ATOM 752 N N . LYS A 1 100 ? 1.580 -10.031 -7.455 1.00 98.44 100 LYS A N 1
ATOM 753 C CA . LYS A 1 100 ? 2.939 -10.593 -7.407 1.00 98.44 100 LYS A CA 1
ATOM 754 C C . LYS A 1 100 ? 3.412 -10.924 -5.994 1.00 98.44 100 LYS A C 1
ATOM 756 O O . LYS A 1 100 ? 4.275 -11.784 -5.857 1.00 98.44 100 LYS A O 1
ATOM 761 N N . THR A 1 101 ? 2.862 -10.259 -4.979 1.00 98.44 101 THR A N 1
ATOM 762 C CA . THR A 1 101 ? 3.127 -10.570 -3.567 1.00 98.44 101 THR A CA 1
ATOM 763 C C . THR A 1 101 ? 2.404 -11.842 -3.134 1.00 98.44 101 THR A C 1
ATOM 765 O O . THR A 1 101 ? 2.955 -12.600 -2.348 1.00 98.44 101 THR A O 1
ATOM 768 N N . GLY A 1 102 ? 1.204 -12.095 -3.664 1.00 96.88 102 GLY A N 1
ATOM 769 C CA . GLY A 1 102 ? 0.423 -13.298 -3.365 1.00 96.88 102 GLY A CA 1
ATOM 770 C C . GLY A 1 102 ? -1.066 -13.058 -3.109 1.00 96.88 102 GLY A C 1
ATOM 771 O O . GLY A 1 102 ? -1.740 -13.969 -2.634 1.00 96.88 102 GLY A O 1
ATOM 772 N N . ALA A 1 103 ? -1.594 -11.860 -3.390 1.00 97.75 103 ALA A N 1
ATOM 773 C CA . ALA A 1 103 ? -3.039 -11.649 -3.398 1.00 97.75 103 ALA A CA 1
ATOM 774 C C . ALA A 1 103 ? -3.698 -12.478 -4.514 1.00 97.75 103 ALA A C 1
ATOM 776 O O . ALA A 1 103 ? -3.185 -12.546 -5.631 1.00 97.75 103 ALA A O 1
ATOM 777 N N . ASP A 1 104 ? -4.868 -13.055 -4.237 1.00 97.56 104 ASP A N 1
ATOM 778 C CA . ASP A 1 104 ? -5.590 -13.888 -5.208 1.00 97.56 104 ASP A CA 1
ATOM 779 C C . ASP A 1 104 ? -6.334 -13.051 -6.256 1.00 97.56 104 ASP A C 1
ATOM 781 O O . ASP A 1 104 ? -6.587 -13.505 -7.374 1.00 97.56 104 ASP A O 1
ATOM 785 N N . LEU A 1 105 ? -6.776 -11.854 -5.865 1.00 98.00 105 LEU A N 1
ATOM 786 C CA . LEU A 1 105 ? -7.548 -10.945 -6.702 1.00 98.00 105 LEU A CA 1
ATOM 787 C C . LEU A 1 105 ? -7.098 -9.509 -6.475 1.00 98.00 105 LEU A C 1
ATOM 789 O O . LEU A 1 105 ? -6.898 -9.080 -5.338 1.00 98.00 105 LEU A O 1
ATOM 793 N N . SER A 1 106 ? -7.009 -8.756 -7.566 1.00 97.94 106 SER A N 1
ATOM 794 C CA . SER A 1 106 ? -6.666 -7.343 -7.536 1.00 97.94 106 SER A CA 1
ATOM 795 C C . SER A 1 106 ? -7.627 -6.558 -8.415 1.00 97.94 106 SER A C 1
ATOM 797 O O . SER A 1 106 ? -7.797 -6.836 -9.607 1.00 97.94 106 SER A O 1
ATOM 799 N N . PHE A 1 107 ? -8.294 -5.605 -7.783 1.00 98.00 107 PHE A N 1
ATOM 800 C CA . PHE A 1 107 ? -9.302 -4.747 -8.370 1.00 98.00 107 PHE A CA 1
ATOM 801 C C . PHE A 1 107 ? -8.742 -3.339 -8.514 1.00 98.00 107 PHE A C 1
ATOM 803 O O . PHE A 1 107 ? -8.014 -2.861 -7.644 1.00 98.00 107 PHE A O 1
ATOM 810 N N . VAL A 1 108 ? -9.109 -2.655 -9.591 1.00 97.94 108 VAL A N 1
ATOM 811 C CA . VAL A 1 108 ? -8.759 -1.252 -9.807 1.00 97.94 108 VAL A CA 1
ATOM 812 C C . VAL A 1 108 ? -10.023 -0.465 -10.074 1.00 97.94 108 VAL A C 1
ATOM 814 O O . VAL A 1 108 ? -10.696 -0.700 -11.073 1.00 97.94 108 VAL A O 1
ATOM 817 N N . ILE A 1 109 ? -10.321 0.496 -9.213 1.00 96.12 109 ILE A N 1
ATOM 818 C CA . ILE A 1 109 ? -11.356 1.493 -9.442 1.00 96.12 109 ILE A CA 1
ATOM 819 C C . ILE A 1 109 ? -10.669 2.770 -9.899 1.00 96.12 109 ILE A C 1
ATOM 821 O O . ILE A 1 109 ? -9.847 3.325 -9.169 1.00 96.12 109 ILE A O 1
ATOM 825 N N . CYS A 1 110 ? -10.997 3.218 -11.108 1.00 95.81 110 CYS A N 1
ATOM 826 C CA . CYS A 1 110 ? -10.309 4.336 -11.741 1.00 95.81 110 CYS A CA 1
ATOM 827 C C . CYS A 1 110 ? -11.212 5.244 -12.556 1.00 95.81 110 CYS A C 1
ATOM 829 O O . CYS A 1 110 ? -12.369 4.914 -12.825 1.00 95.81 110 CYS A O 1
ATOM 831 N N . ALA A 1 111 ? -10.678 6.414 -12.916 1.00 94.38 111 ALA A N 1
ATOM 832 C CA . ALA A 1 111 ? -11.368 7.334 -13.808 1.00 94.38 111 ALA A CA 1
ATOM 833 C C . ALA A 1 111 ? -11.677 6.634 -15.148 1.00 94.38 111 ALA A C 1
ATOM 835 O O . ALA A 1 111 ? -10.844 5.841 -15.611 1.00 94.38 111 ALA A O 1
ATOM 836 N N . PRO A 1 112 ? -12.833 6.903 -15.782 1.00 93.94 112 PRO A N 1
ATOM 837 C CA . PRO A 1 112 ? -13.224 6.232 -17.017 1.00 93.94 112 PRO A CA 1
ATOM 838 C C . PRO A 1 112 ? -12.146 6.240 -18.108 1.00 93.94 112 PRO A C 1
ATOM 840 O O . PRO A 1 112 ? -11.901 5.227 -18.765 1.00 93.94 112 PRO A O 1
ATOM 843 N N . GLU A 1 113 ? -11.430 7.355 -18.228 1.00 94.06 113 GLU A N 1
ATOM 844 C CA . GLU A 1 113 ? -10.381 7.589 -19.217 1.00 94.06 113 GLU A CA 1
ATOM 845 C C . GLU A 1 113 ? -9.117 6.757 -18.955 1.00 94.06 113 GLU A C 1
ATOM 847 O O . GLU A 1 113 ? -8.374 6.436 -19.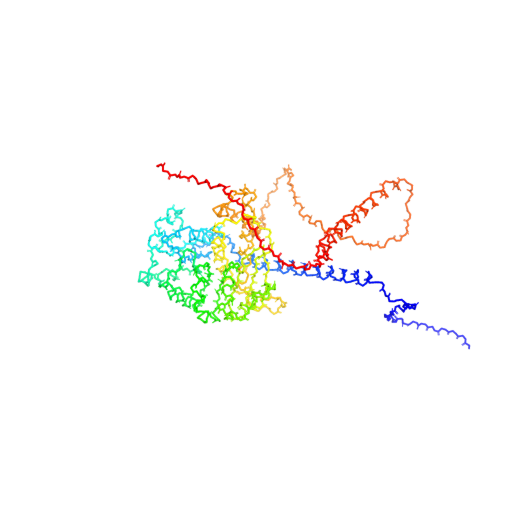880 1.00 94.06 113 GLU A O 1
ATOM 852 N N . ALA A 1 114 ? -8.869 6.374 -17.699 1.00 96.44 114 ALA A N 1
ATOM 853 C CA . ALA A 1 114 ? -7.727 5.546 -17.317 1.00 96.44 114 ALA A CA 1
ATOM 854 C C . ALA A 1 114 ? -7.972 4.050 -17.574 1.00 96.44 114 ALA A C 1
ATOM 856 O O . ALA A 1 114 ? -7.024 3.280 -17.760 1.00 96.44 114 ALA A O 1
ATOM 857 N N . GLY A 1 115 ? -9.239 3.626 -17.586 1.00 96.94 115 GLY A N 1
ATOM 858 C CA . GLY A 1 115 ? -9.617 2.217 -17.537 1.00 96.94 115 GLY A CA 1
ATOM 859 C C . GLY A 1 115 ? -9.101 1.386 -18.707 1.00 96.94 115 GLY A C 1
ATOM 860 O O . GLY A 1 115 ? -8.602 0.281 -18.495 1.00 96.94 115 GLY A O 1
ATOM 861 N N . GLN A 1 116 ? -9.185 1.902 -19.937 1.00 97.31 116 GLN A N 1
ATOM 862 C CA . GLN A 1 116 ? -8.733 1.163 -21.122 1.00 97.31 116 GLN A CA 1
ATOM 863 C C . GLN A 1 116 ? -7.218 0.923 -21.101 1.00 97.31 116 GLN A C 1
ATOM 865 O O . GLN A 1 116 ? -6.777 -0.192 -21.375 1.00 97.31 116 GLN A O 1
ATOM 870 N N . ALA A 1 117 ? -6.428 1.934 -20.729 1.00 97.62 117 ALA A N 1
ATOM 871 C CA . ALA A 1 117 ? -4.976 1.805 -20.640 1.00 97.62 117 ALA A CA 1
ATOM 872 C C . ALA A 1 117 ? -4.567 0.776 -19.574 1.00 97.62 117 ALA A C 1
ATOM 874 O O . ALA A 1 117 ? -3.752 -0.100 -19.846 1.00 97.62 117 ALA A O 1
ATOM 875 N N . ILE A 1 118 ? -5.187 0.825 -18.388 1.00 98.12 118 ILE A N 1
ATOM 876 C CA . ILE A 1 118 ? -4.880 -0.108 -17.291 1.00 98.12 118 ILE A CA 1
ATOM 877 C C . ILE A 1 118 ? -5.224 -1.552 -17.686 1.00 98.12 118 ILE A C 1
ATOM 879 O O . ILE A 1 118 ? -4.412 -2.449 -17.466 1.00 98.12 118 ILE A O 1
ATOM 883 N N . LYS A 1 119 ? -6.382 -1.775 -18.327 1.00 98.31 119 LYS A N 1
ATOM 884 C CA . LYS A 1 119 ? -6.780 -3.094 -18.858 1.00 98.31 119 LYS A CA 1
ATOM 885 C C . LYS A 1 119 ? -5.790 -3.629 -19.896 1.00 98.31 119 LYS A C 1
ATOM 887 O O . LYS A 1 119 ? -5.563 -4.832 -19.959 1.00 98.31 119 LYS A O 1
ATOM 892 N N . ALA A 1 120 ? -5.192 -2.749 -20.699 1.00 98.12 120 ALA A N 1
ATOM 893 C CA . ALA A 1 120 ? -4.206 -3.137 -21.704 1.00 98.12 120 ALA A CA 1
ATOM 894 C C . ALA A 1 120 ? -2.847 -3.535 -21.099 1.00 98.12 120 ALA A C 1
ATOM 896 O O . ALA A 1 120 ? -2.112 -4.299 -21.722 1.00 98.12 120 ALA A O 1
ATOM 897 N N . TYR A 1 121 ? -2.502 -3.056 -19.896 1.00 97.88 121 TYR A N 1
ATOM 898 C CA . TYR A 1 121 ? -1.243 -3.419 -19.235 1.00 97.88 121 TYR A CA 1
ATOM 899 C C . TYR A 1 121 ? -1.238 -4.854 -18.695 1.00 97.88 121 TYR A C 1
ATOM 901 O O . TYR A 1 121 ? -0.182 -5.486 -18.663 1.00 97.88 121 TYR A O 1
ATOM 909 N N . SER A 1 122 ? -2.387 -5.379 -18.254 1.00 97.12 122 SER A N 1
ATOM 910 C CA . SER A 1 122 ? -2.494 -6.757 -17.767 1.00 97.12 122 SER A CA 1
ATOM 911 C C . SER A 1 122 ? -3.931 -7.289 -17.823 1.00 97.12 122 SER A C 1
ATOM 913 O O . SER A 1 122 ? -4.834 -6.626 -17.309 1.00 97.12 122 SER A O 1
ATOM 915 N N . PRO A 1 123 ? -4.145 -8.513 -18.346 1.00 96.69 123 PRO A N 1
ATOM 916 C CA . PRO A 1 123 ? -5.452 -9.169 -18.330 1.00 96.69 123 PRO A CA 1
ATOM 917 C C . PRO A 1 123 ? -5.839 -9.732 -16.950 1.00 96.69 123 PRO A C 1
ATOM 919 O O . PRO A 1 123 ? -6.978 -10.147 -16.767 1.00 96.69 123 PRO A O 1
ATOM 922 N N . GLU A 1 124 ? -4.912 -9.758 -15.987 1.00 97.44 124 GLU A N 1
ATOM 923 C CA . GLU A 1 124 ? -5.139 -10.305 -14.639 1.00 97.44 124 GLU A CA 1
ATOM 924 C C . GLU A 1 124 ? -5.922 -9.338 -13.733 1.00 97.44 124 GLU A C 1
ATOM 926 O O . GLU A 1 124 ? -6.512 -9.748 -12.733 1.00 97.44 124 GLU A O 1
ATOM 931 N N . LEU A 1 125 ? -5.910 -8.038 -14.055 1.00 98.06 125 LEU A N 1
ATOM 932 C CA . LEU A 1 125 ? -6.529 -6.997 -13.236 1.00 98.06 125 LEU A CA 1
ATOM 933 C C . LEU A 1 125 ? -8.022 -6.857 -13.539 1.00 98.06 125 LEU A C 1
ATOM 935 O O . LEU A 1 125 ? -8.433 -6.736 -14.694 1.00 98.06 125 LEU A O 1
ATOM 939 N N . ILE A 1 126 ? -8.838 -6.763 -12.488 1.00 97.25 126 ILE A N 1
ATOM 940 C CA . ILE A 1 126 ? -10.272 -6.489 -12.618 1.00 97.25 126 ILE A CA 1
ATOM 941 C C . ILE A 1 126 ? -10.487 -4.978 -12.509 1.00 97.25 126 ILE A C 1
ATOM 943 O O . ILE A 1 126 ? -10.413 -4.403 -11.426 1.00 97.25 126 ILE A O 1
ATOM 947 N N . VAL A 1 127 ? -10.731 -4.320 -13.642 1.00 97.25 127 VAL A N 1
ATOM 948 C CA . VAL A 1 127 ? -10.751 -2.850 -13.724 1.00 97.25 127 VAL A CA 1
ATOM 949 C C . VAL A 1 127 ? -12.173 -2.308 -13.882 1.00 97.25 127 VAL A C 1
ATOM 951 O O . VAL A 1 127 ? -12.836 -2.569 -14.892 1.00 97.25 127 VAL A O 1
ATOM 954 N N . PHE A 1 128 ? -12.584 -1.475 -12.926 1.00 95.38 128 PHE A N 1
ATOM 955 C CA . PHE A 1 128 ? -13.836 -0.725 -12.885 1.00 95.38 128 PHE A CA 1
ATOM 956 C C . PHE A 1 128 ? -13.594 0.765 -13.213 1.00 95.38 128 PHE A C 1
ATOM 958 O O . PHE A 1 128 ? -13.111 1.523 -12.367 1.00 95.38 128 PHE A O 1
ATOM 965 N N . PRO A 1 129 ? -13.909 1.210 -14.441 1.00 94.62 129 PRO A N 1
ATOM 966 C CA . PRO A 1 129 ? -13.751 2.597 -14.887 1.00 94.62 129 PRO A CA 1
ATOM 967 C C . PRO A 1 129 ? -14.912 3.489 -14.402 1.00 94.62 129 PRO A C 1
ATOM 969 O O . PRO A 1 129 ? -15.690 3.988 -15.207 1.00 94.62 129 PRO A O 1
ATOM 972 N N . VAL A 1 130 ? -15.070 3.631 -13.084 1.00 91.25 130 VAL A N 1
ATOM 973 C CA . VAL A 1 130 ? -16.266 4.210 -12.431 1.00 91.25 130 VAL A CA 1
ATOM 974 C C . VAL A 1 130 ? -15.944 5.300 -11.405 1.00 91.25 130 VAL A C 1
ATOM 976 O O . VAL A 1 130 ? -16.803 5.669 -10.615 1.00 91.25 130 VAL A O 1
ATOM 979 N N . LEU A 1 131 ? -14.713 5.820 -11.369 1.00 84.69 131 LEU A N 1
ATOM 980 C CA . LEU A 1 131 ? -14.288 6.831 -10.389 1.00 84.69 131 LEU A CA 1
ATOM 981 C C . LEU A 1 131 ? -14.797 8.242 -10.745 1.00 84.69 131 LEU A C 1
ATOM 983 O O . LEU A 1 131 ? -14.026 9.185 -10.937 1.00 84.69 131 LEU A O 1
ATOM 987 N N . THR A 1 132 ? -16.114 8.376 -10.828 1.00 77.06 132 THR A N 1
ATOM 988 C CA . THR A 1 132 ? -16.869 9.631 -10.786 1.00 77.06 132 THR A CA 1
ATOM 989 C C . THR A 1 132 ? -17.813 9.561 -9.582 1.00 77.06 132 THR A C 1
ATOM 991 O O . THR A 1 132 ? -18.132 8.464 -9.122 1.00 77.06 132 THR A O 1
ATOM 994 N N . GLN A 1 133 ? -18.216 10.704 -9.008 1.00 67.50 133 GLN A N 1
ATOM 995 C CA . GLN A 1 133 ? -19.011 10.694 -7.766 1.00 67.50 133 GLN A CA 1
ATOM 996 C C . GLN A 1 133 ? -20.297 9.861 -7.902 1.00 67.50 133 GLN A C 1
ATOM 998 O O . GLN A 1 133 ? -20.597 9.084 -6.997 1.00 67.50 133 GLN A O 1
ATOM 1003 N N . ASP A 1 134 ? -20.989 9.980 -9.036 1.00 74.50 134 ASP A N 1
ATOM 1004 C CA . ASP A 1 134 ? -22.268 9.308 -9.279 1.00 74.50 134 ASP A CA 1
ATOM 1005 C C . ASP A 1 134 ? -22.084 7.822 -9.624 1.00 74.50 134 ASP A C 1
ATOM 1007 O O . ASP A 1 134 ? -22.656 6.957 -8.966 1.00 74.50 134 ASP A O 1
ATOM 1011 N N . ALA A 1 135 ? -21.212 7.498 -10.588 1.00 71.81 135 ALA A N 1
ATOM 1012 C CA . ALA A 1 135 ? -21.034 6.117 -11.047 1.00 71.81 135 ALA A CA 1
ATOM 1013 C C . ALA A 1 135 ? -20.404 5.212 -9.980 1.00 71.81 135 ALA A C 1
ATOM 1015 O O . ALA A 1 135 ? -20.687 4.016 -9.932 1.00 71.81 135 ALA A O 1
ATOM 1016 N N . PHE A 1 136 ? -19.555 5.762 -9.106 1.00 78.56 136 PHE A N 1
ATOM 1017 C CA . PHE A 1 136 ? -18.990 4.984 -8.011 1.00 78.56 136 PHE A CA 1
ATOM 1018 C C . PHE A 1 136 ? -20.059 4.597 -6.995 1.00 78.56 136 PHE A C 1
ATOM 1020 O O . PHE A 1 136 ? -20.051 3.462 -6.535 1.00 78.56 136 PHE A O 1
ATOM 1027 N N . ALA A 1 137 ? -20.971 5.512 -6.649 1.00 78.38 137 ALA A N 1
ATOM 1028 C CA . ALA A 1 137 ? -21.999 5.259 -5.642 1.00 78.38 137 ALA A CA 1
ATOM 1029 C C . ALA A 1 137 ? -22.897 4.069 -6.021 1.00 78.38 137 ALA A C 1
ATOM 1031 O O . ALA A 1 137 ? -23.273 3.290 -5.150 1.00 78.38 137 ALA A O 1
ATOM 1032 N N . GLU A 1 138 ? -23.167 3.884 -7.315 1.00 78.31 138 GLU A N 1
ATOM 1033 C CA . GLU A 1 138 ? -23.988 2.782 -7.834 1.00 78.31 138 GLU A CA 1
ATOM 1034 C C . GLU A 1 138 ? -23.337 1.404 -7.661 1.00 78.31 138 GLU A C 1
ATOM 1036 O O . GLU A 1 138 ? -24.028 0.417 -7.418 1.00 78.31 138 GLU A O 1
ATOM 1041 N N . VAL A 1 139 ? -22.007 1.323 -7.762 1.00 78.88 139 VAL A N 1
ATOM 1042 C CA . VAL A 1 139 ? -21.264 0.051 -7.696 1.00 78.88 139 VAL A CA 1
ATOM 1043 C C . VAL A 1 139 ? -20.458 -0.113 -6.408 1.00 78.88 139 VAL A C 1
ATOM 1045 O O . VAL A 1 139 ? -19.830 -1.153 -6.200 1.00 78.88 139 VAL A O 1
ATOM 1048 N N . GLN A 1 140 ? -20.466 0.898 -5.534 1.00 82.88 140 GLN A N 1
ATOM 1049 C CA . GLN A 1 140 ? -19.672 0.950 -4.308 1.00 82.88 140 GLN A CA 1
ATOM 1050 C C . GLN A 1 140 ? -19.927 -0.287 -3.450 1.00 82.88 140 GLN A C 1
ATOM 1052 O O . GLN A 1 140 ? -18.985 -0.974 -3.067 1.00 82.88 140 GLN A O 1
ATOM 1057 N N . GLU A 1 141 ? -21.191 -0.592 -3.166 1.00 84.00 141 GLU A N 1
ATOM 1058 C CA . GLU A 1 141 ? -21.550 -1.734 -2.327 1.00 84.00 141 GLU A CA 1
ATOM 1059 C C . GLU A 1 141 ? -21.181 -3.063 -2.997 1.00 84.00 141 GLU A C 1
ATOM 1061 O O . GLU A 1 141 ? -20.617 -3.949 -2.353 1.00 84.00 141 GLU A O 1
ATOM 1066 N N . GLU A 1 142 ? -21.407 -3.189 -4.308 1.00 84.25 142 GLU A N 1
ATOM 1067 C CA . GLU A 1 142 ? -21.082 -4.406 -5.054 1.00 84.25 142 GLU A CA 1
ATOM 1068 C C . GLU A 1 142 ? -19.577 -4.704 -5.036 1.00 84.25 142 GLU A C 1
ATOM 1070 O O . GLU A 1 142 ? -19.168 -5.849 -4.831 1.00 84.25 142 GLU A O 1
ATOM 1075 N N . VAL A 1 143 ? -18.741 -3.687 -5.256 1.00 85.69 143 VAL A N 1
ATOM 1076 C CA . VAL A 1 143 ? -17.290 -3.868 -5.344 1.00 85.69 143 VAL A CA 1
ATOM 1077 C C . VAL A 1 143 ? -16.670 -3.938 -3.953 1.00 85.69 143 VAL A C 1
ATOM 1079 O O . VAL A 1 143 ? -15.921 -4.872 -3.669 1.00 85.69 143 VAL A O 1
ATOM 1082 N N . LEU A 1 144 ? -16.992 -2.996 -3.061 1.00 88.44 144 LEU A N 1
ATOM 1083 C CA . LEU A 1 144 ? -16.339 -2.901 -1.754 1.00 88.44 144 LEU A CA 1
ATOM 1084 C C . LEU A 1 144 ? -16.744 -4.025 -0.789 1.00 88.44 144 LEU A C 1
ATOM 1086 O O . LEU A 1 144 ? -15.963 -4.357 0.099 1.00 88.44 144 LEU A O 1
ATOM 1090 N N . SER A 1 145 ? -17.902 -4.668 -0.976 1.00 89.94 145 SER A N 1
ATOM 1091 C CA . SER A 1 145 ? -18.279 -5.864 -0.199 1.00 89.94 145 SER A CA 1
ATOM 1092 C C . SER A 1 145 ? -17.467 -7.112 -0.564 1.00 89.94 145 SER A C 1
ATOM 1094 O O . SER A 1 145 ? -17.453 -8.092 0.182 1.00 89.94 145 SER A O 1
ATOM 1096 N N . ARG A 1 146 ? -16.788 -7.103 -1.718 1.00 91.00 146 ARG A N 1
ATOM 1097 C CA . ARG A 1 146 ? -16.035 -8.254 -2.232 1.00 91.00 146 ARG A CA 1
ATOM 1098 C C . ARG A 1 146 ? -14.555 -8.207 -1.894 1.00 91.00 146 ARG A C 1
ATOM 1100 O O . ARG A 1 146 ? -13.886 -9.195 -2.190 1.00 91.00 146 ARG A O 1
ATOM 1107 N N . VAL A 1 147 ? -14.048 -7.107 -1.346 1.00 96.62 147 VAL A N 1
ATOM 1108 C CA . VAL A 1 147 ? -12.611 -6.857 -1.161 1.00 96.62 147 VAL A CA 1
ATOM 1109 C C . VAL A 1 147 ? -12.241 -6.895 0.316 1.00 96.62 147 VAL A C 1
ATOM 1111 O O . VAL A 1 147 ? -13.074 -6.629 1.175 1.00 96.62 147 VAL A O 1
ATOM 1114 N N . ASP A 1 148 ? -10.990 -7.233 0.603 1.00 97.50 148 ASP A N 1
ATOM 1115 C CA . ASP A 1 148 ? -10.484 -7.388 1.968 1.00 97.50 148 ASP A CA 1
ATOM 1116 C C . ASP A 1 148 ? -9.637 -6.195 2.425 1.00 97.50 148 ASP A C 1
ATOM 1118 O O . ASP A 1 148 ? -9.460 -6.006 3.628 1.00 97.50 148 ASP A O 1
ATOM 1122 N N . VAL A 1 149 ? -9.085 -5.418 1.481 1.00 98.44 149 VAL A N 1
ATOM 1123 C CA . VAL A 1 149 ? -8.222 -4.249 1.729 1.00 98.44 149 VAL A CA 1
ATOM 1124 C C . VAL A 1 149 ? -8.404 -3.205 0.631 1.00 98.44 149 VAL A C 1
ATOM 1126 O O . VAL A 1 149 ? -8.530 -3.546 -0.548 1.00 98.44 149 VAL A O 1
ATOM 1129 N N . ILE A 1 150 ? -8.350 -1.927 1.011 1.00 98.25 150 ILE A N 1
ATOM 1130 C CA . ILE A 1 150 ? -8.392 -0.787 0.089 1.00 98.25 150 ILE A CA 1
ATOM 1131 C C . ILE A 1 150 ? -7.042 -0.067 0.081 1.00 98.25 150 ILE A C 1
ATOM 1133 O O . ILE A 1 150 ? -6.469 0.224 1.124 1.00 98.25 150 ILE A O 1
ATOM 1137 N N . ILE A 1 151 ? -6.547 0.274 -1.101 1.00 98.75 151 ILE A N 1
ATOM 1138 C CA . ILE A 1 151 ? -5.423 1.181 -1.320 1.00 98.75 151 ILE A CA 1
ATOM 1139 C C . ILE A 1 151 ? -5.988 2.402 -2.035 1.00 98.75 151 ILE A C 1
ATOM 1141 O O . ILE A 1 151 ? -6.556 2.260 -3.112 1.00 98.75 151 ILE A O 1
ATOM 1145 N N . ILE A 1 152 ? -5.845 3.596 -1.471 1.00 97.69 152 ILE A N 1
ATOM 1146 C CA . ILE A 1 152 ? -6.379 4.827 -2.054 1.00 97.69 152 ILE A CA 1
ATOM 1147 C C . ILE A 1 152 ? -5.276 5.845 -2.313 1.00 97.69 152 ILE A C 1
ATOM 1149 O O . ILE A 1 152 ? -4.418 6.089 -1.463 1.00 97.69 152 ILE A O 1
ATOM 1153 N N . GLY A 1 153 ? -5.320 6.450 -3.500 1.00 97.06 153 GLY A N 1
ATOM 1154 C CA . GLY A 1 153 ? -4.432 7.546 -3.874 1.00 97.06 153 GLY A CA 1
ATOM 1155 C C . GLY A 1 153 ? -3.507 7.341 -5.080 1.00 97.06 153 GLY A C 1
ATOM 1156 O O . GLY A 1 153 ? -3.267 8.344 -5.758 1.00 97.06 153 GLY A O 1
ATOM 1157 N N . PRO A 1 154 ? -3.020 6.127 -5.428 1.00 98.00 154 PRO A N 1
ATOM 1158 C CA . PRO A 1 154 ? -2.141 5.932 -6.585 1.00 98.00 154 PRO A CA 1
ATOM 1159 C C . PRO A 1 154 ? -2.717 6.525 -7.880 1.00 98.00 154 PRO A C 1
ATOM 1161 O O . PRO A 1 154 ? -3.670 6.008 -8.459 1.00 98.00 154 PRO A O 1
ATOM 1164 N N . GLY A 1 155 ? -2.163 7.650 -8.336 1.00 96.06 155 GLY A N 1
ATOM 1165 C CA . GLY A 1 155 ? -2.596 8.341 -9.555 1.00 96.06 155 GLY A CA 1
ATOM 1166 C C . GLY A 1 155 ? -3.998 8.965 -9.521 1.00 96.06 155 GLY A C 1
ATOM 1167 O O . GLY A 1 155 ? -4.512 9.307 -10.585 1.00 96.06 155 GLY A O 1
ATOM 1168 N N . ILE A 1 156 ? -4.631 9.116 -8.349 1.00 93.56 156 ILE A N 1
ATOM 1169 C CA . ILE A 1 156 ? -6.001 9.659 -8.241 1.00 93.56 156 ILE A CA 1
ATOM 1170 C C . ILE A 1 156 ? -6.089 11.147 -8.637 1.00 93.56 156 ILE A C 1
ATOM 1172 O O . ILE A 1 156 ? -7.134 11.622 -9.083 1.00 93.56 156 ILE A O 1
ATOM 1176 N N . GLY A 1 157 ? -4.971 11.874 -8.532 1.00 91.38 157 GLY A N 1
ATOM 1177 C CA . GLY A 1 157 ? -4.874 13.300 -8.831 1.00 91.38 157 GLY A CA 1
ATOM 1178 C C . GLY A 1 157 ? -5.376 14.195 -7.693 1.00 91.38 157 GLY A C 1
ATOM 1179 O O . GLY A 1 157 ? -5.812 13.735 -6.643 1.00 91.38 157 GLY A O 1
ATOM 1180 N N . ARG A 1 158 ? -5.318 15.515 -7.904 1.00 89.81 158 ARG A N 1
ATOM 1181 C CA . ARG A 1 158 ? -5.565 16.538 -6.862 1.00 89.81 158 ARG A CA 1
ATOM 1182 C C . ARG A 1 158 ? -6.807 17.391 -7.102 1.00 89.81 158 ARG A C 1
ATOM 1184 O O . ARG A 1 158 ? -6.871 18.539 -6.668 1.00 89.81 158 ARG A O 1
ATOM 1191 N N . ARG A 1 159 ? -7.777 16.872 -7.853 1.00 87.25 159 ARG A N 1
ATOM 1192 C CA . ARG A 1 159 ? -9.002 17.621 -8.161 1.00 87.25 159 ARG A CA 1
ATOM 1193 C C . ARG A 1 159 ? -9.790 17.835 -6.869 1.00 87.25 159 ARG A C 1
ATOM 1195 O O . ARG A 1 159 ? -10.078 16.869 -6.167 1.00 87.25 159 ARG A O 1
ATOM 1202 N N . ALA A 1 160 ? -10.139 19.085 -6.567 1.00 86.81 160 ALA A N 1
ATOM 1203 C CA . ALA A 1 160 ? -10.791 19.452 -5.307 1.00 86.81 160 ALA A CA 1
ATOM 1204 C C . ALA A 1 160 ? -12.110 18.690 -5.075 1.00 86.81 160 ALA A C 1
ATOM 1206 O O . ALA A 1 160 ? -12.412 18.295 -3.954 1.00 86.81 160 ALA A O 1
ATOM 1207 N N . GLU A 1 161 ? -12.848 18.399 -6.147 1.00 86.62 161 GLU A N 1
ATOM 1208 C CA . GLU A 1 161 ? -14.094 17.619 -6.123 1.00 86.62 161 GLU A CA 1
ATOM 1209 C C . GLU A 1 161 ? -13.935 16.168 -5.626 1.00 86.62 161 GLU A C 1
ATOM 1211 O O . GLU A 1 161 ? -14.902 15.567 -5.155 1.00 86.62 161 GLU A O 1
ATOM 1216 N N . LEU A 1 162 ? -12.727 15.592 -5.701 1.00 87.00 162 LEU A N 1
ATOM 1217 C CA . LEU A 1 162 ? -12.456 14.231 -5.227 1.00 87.00 162 LEU A CA 1
ATOM 1218 C C . LEU A 1 162 ? -12.141 14.177 -3.731 1.00 87.00 162 LEU A C 1
ATOM 1220 O O . LEU A 1 162 ? -12.243 13.111 -3.131 1.00 87.00 162 LEU A O 1
ATOM 1224 N N . VAL A 1 163 ? -11.777 15.300 -3.106 1.00 90.88 163 VAL A N 1
ATOM 1225 C CA . VAL A 1 163 ? -11.361 15.325 -1.696 1.00 90.88 163 VAL A CA 1
ATOM 1226 C C . VAL A 1 163 ? -12.477 14.848 -0.752 1.00 90.88 163 VAL A C 1
ATOM 1228 O O . VAL A 1 163 ? -12.215 13.928 0.028 1.00 90.88 163 VAL A O 1
ATOM 1231 N N . PRO A 1 164 ? -13.727 15.360 -0.832 1.00 90.19 164 PRO A N 1
ATOM 1232 C CA . PRO A 1 164 ? -14.811 14.882 0.031 1.00 90.19 164 PRO A CA 1
ATOM 1233 C C . PRO A 1 164 ? -15.129 13.401 -0.192 1.00 90.19 164 PRO A C 1
ATOM 1235 O O . PRO A 1 164 ? -15.452 12.680 0.746 1.00 90.19 164 PRO A O 1
ATOM 1238 N N . PHE A 1 165 ? -15.008 12.943 -1.439 1.00 88.31 165 PHE A N 1
ATOM 1239 C CA . PHE A 1 165 ? -15.232 11.556 -1.824 1.00 88.31 165 PHE A CA 1
ATOM 1240 C C . PHE A 1 165 ? -14.188 10.613 -1.205 1.00 88.31 165 PHE A C 1
ATOM 1242 O O . PHE A 1 165 ? -14.554 9.621 -0.577 1.00 88.31 165 PHE A O 1
ATOM 1249 N N . ILE A 1 166 ? -12.899 10.955 -1.314 1.00 92.06 166 ILE A N 1
ATOM 1250 C CA . ILE A 1 166 ? -11.795 10.183 -0.725 1.00 92.06 166 ILE A CA 1
ATOM 1251 C C . ILE A 1 166 ? -11.957 10.107 0.795 1.00 92.06 166 ILE A C 1
ATOM 1253 O O . ILE A 1 166 ? -11.915 9.015 1.361 1.00 92.06 166 ILE A O 1
ATOM 1257 N N . LEU A 1 167 ? -12.194 11.249 1.451 1.00 93.25 167 LEU A N 1
ATOM 1258 C CA . LEU A 1 167 ? -12.413 11.302 2.897 1.00 93.25 167 LEU A CA 1
ATOM 1259 C C . LEU A 1 167 ? -13.594 10.428 3.319 1.00 93.25 167 LEU A C 1
ATOM 1261 O O . LEU A 1 167 ? -13.471 9.668 4.279 1.00 93.25 167 LEU A O 1
ATOM 1265 N N . ARG A 1 168 ? -14.716 10.494 2.593 1.00 91.81 168 ARG A N 1
ATOM 1266 C CA . ARG A 1 168 ? -15.904 9.690 2.893 1.00 91.81 168 ARG A CA 1
ATOM 1267 C C . ARG A 1 168 ? -15.593 8.197 2.845 1.00 91.81 168 ARG A C 1
ATOM 1269 O O . ARG A 1 168 ? -15.853 7.516 3.831 1.00 91.81 168 ARG A O 1
ATOM 1276 N N . ILE A 1 169 ? -14.973 7.713 1.765 1.00 91.62 169 ILE A N 1
ATOM 1277 C CA . ILE A 1 169 ? -14.616 6.291 1.619 1.00 91.62 169 ILE A CA 1
ATOM 1278 C C . ILE A 1 169 ? -13.676 5.843 2.731 1.00 91.62 169 ILE A C 1
ATOM 1280 O O . ILE A 1 169 ? -13.928 4.818 3.359 1.00 91.62 169 ILE A O 1
ATOM 1284 N N . VAL A 1 170 ? -12.608 6.604 2.996 1.00 94.44 170 VAL A N 1
ATOM 1285 C CA . VAL A 1 170 ? -11.648 6.254 4.051 1.00 94.44 170 VAL A CA 1
ATOM 1286 C C . VAL A 1 170 ? -12.364 6.136 5.396 1.00 94.44 170 VAL A C 1
ATOM 1288 O O . VAL A 1 170 ? -12.201 5.136 6.091 1.00 94.44 170 VAL A O 1
ATOM 1291 N N . CYS A 1 171 ? -13.206 7.111 5.741 1.00 94.19 171 CYS A N 1
ATOM 1292 C CA . CYS A 1 171 ? -13.927 7.115 7.009 1.00 94.19 171 CYS A CA 1
ATOM 1293 C C . CYS A 1 171 ? -14.964 5.987 7.113 1.00 94.19 171 CYS A C 1
ATOM 1295 O O . CYS A 1 171 ? -15.036 5.311 8.137 1.00 94.19 171 CYS A O 1
ATOM 1297 N N . GLU A 1 172 ? -15.798 5.794 6.090 1.00 92.94 172 GLU A N 1
ATOM 1298 C CA . GLU A 1 172 ? -16.844 4.763 6.074 1.00 92.94 172 GLU A CA 1
ATOM 1299 C C . GLU A 1 172 ? -16.234 3.367 6.158 1.00 92.94 172 GLU A C 1
ATOM 1301 O O . GLU A 1 172 ? -16.597 2.583 7.035 1.00 92.94 172 GLU A O 1
ATOM 1306 N N . MET A 1 173 ? -15.239 3.084 5.318 1.00 94.50 173 MET A N 1
ATOM 1307 C CA . MET A 1 173 ? -14.627 1.764 5.268 1.00 94.50 173 MET A CA 1
ATOM 1308 C C . MET A 1 173 ? -13.816 1.473 6.531 1.00 94.50 173 MET A C 1
ATOM 1310 O O . MET A 1 173 ? -13.938 0.378 7.082 1.00 94.50 173 MET A O 1
ATOM 1314 N N . ALA A 1 174 ? -13.083 2.446 7.077 1.00 94.75 174 ALA A N 1
ATOM 1315 C CA . ALA A 1 174 ? -12.349 2.241 8.324 1.00 94.75 174 ALA A CA 1
ATOM 1316 C C . ALA A 1 174 ? -13.286 1.943 9.510 1.00 94.75 174 ALA A C 1
ATOM 1318 O O . ALA A 1 174 ? -12.943 1.130 10.370 1.00 94.75 174 ALA A O 1
ATOM 1319 N N . ARG A 1 175 ? -14.505 2.508 9.542 1.00 94.75 175 ARG A N 1
ATOM 1320 C CA . ARG A 1 175 ? -15.518 2.182 10.570 1.00 94.75 175 ARG A CA 1
ATOM 1321 C C . ARG A 1 175 ? -16.040 0.747 10.475 1.00 94.75 175 ARG A C 1
ATOM 1323 O O . ARG A 1 175 ? -16.406 0.180 11.498 1.00 94.75 175 ARG A O 1
ATOM 1330 N N . THR A 1 176 ? -16.012 0.133 9.291 1.00 94.06 176 THR A N 1
ATOM 1331 C CA . THR A 1 176 ? -16.293 -1.311 9.120 1.00 94.06 176 THR A CA 1
ATOM 1332 C C . THR A 1 176 ? -15.109 -2.204 9.519 1.00 94.06 176 THR A C 1
ATOM 1334 O O . THR A 1 176 ? -15.182 -3.431 9.456 1.00 94.06 176 THR A O 1
ATOM 1337 N N . GLY A 1 177 ? -13.986 -1.595 9.911 1.00 93.50 177 GLY A N 1
ATOM 1338 C CA . GLY A 1 177 ? -12.732 -2.268 10.218 1.00 93.50 177 GLY A CA 1
ATOM 1339 C C . GLY A 1 177 ? -11.886 -2.603 8.991 1.00 93.50 177 GLY A C 1
ATOM 1340 O O . GLY A 1 177 ? -10.810 -3.167 9.176 1.00 93.50 177 GLY A O 1
ATOM 1341 N N . MET A 1 178 ? -12.329 -2.294 7.763 1.00 95.88 178 MET A N 1
ATOM 1342 C CA . MET A 1 178 ? -11.567 -2.493 6.518 1.00 95.88 178 MET A CA 1
ATOM 1343 C C . MET A 1 178 ? -10.146 -1.919 6.649 1.00 95.88 178 MET A C 1
ATOM 1345 O O . MET A 1 178 ? -10.020 -0.766 7.062 1.00 95.88 178 MET A O 1
ATOM 1349 N N . PRO A 1 179 ? -9.074 -2.663 6.321 1.00 97.81 179 PRO A N 1
ATOM 1350 C CA . PRO A 1 179 ? -7.732 -2.109 6.277 1.00 97.81 179 PRO A CA 1
ATOM 1351 C C . PRO A 1 179 ? -7.586 -1.189 5.070 1.00 97.81 179 PRO A C 1
ATOM 1353 O O . PRO A 1 179 ? -8.044 -1.511 3.970 1.00 97.81 179 PRO A O 1
ATOM 1356 N N . ILE A 1 180 ? -6.943 -0.043 5.282 1.00 98.44 180 ILE A N 1
ATOM 1357 C CA . ILE A 1 180 ? -6.803 1.003 4.272 1.00 98.44 180 ILE A CA 1
ATOM 1358 C C . ILE A 1 180 ? -5.353 1.468 4.205 1.00 98.44 180 ILE A C 1
ATOM 1360 O O . ILE A 1 180 ? -4.778 1.880 5.210 1.00 98.44 180 ILE A O 1
ATOM 1364 N N . VAL A 1 181 ? -4.782 1.458 3.004 1.00 98.75 181 VAL A N 1
ATOM 1365 C CA . VAL A 1 181 ? -3.527 2.142 2.686 1.00 98.75 181 VAL A CA 1
ATOM 1366 C C . VAL A 1 181 ? -3.856 3.477 2.036 1.00 98.75 181 VAL A C 1
ATOM 1368 O O . VAL A 1 181 ? -4.550 3.514 1.024 1.00 98.75 181 VAL A O 1
ATOM 1371 N N . VAL A 1 182 ? -3.342 4.571 2.588 1.00 98.44 182 VAL A N 1
ATOM 1372 C CA . VAL A 1 182 ? -3.445 5.910 2.002 1.00 98.44 182 VAL A CA 1
ATOM 1373 C C . VAL A 1 182 ? -2.065 6.309 1.485 1.00 98.44 182 VAL A C 1
ATOM 1375 O O . VAL A 1 182 ? -1.134 6.494 2.271 1.00 98.44 182 VAL A O 1
ATOM 1378 N N . ASP A 1 183 ? -1.926 6.443 0.168 1.00 97.81 183 ASP A N 1
ATOM 1379 C CA . ASP A 1 183 ? -0.657 6.784 -0.489 1.00 97.81 183 ASP A CA 1
ATOM 1380 C C . ASP A 1 183 ? -0.812 8.000 -1.412 1.00 97.81 183 ASP A C 1
ATOM 1382 O O . ASP A 1 183 ? -1.918 8.356 -1.821 1.00 97.81 183 ASP A O 1
ATOM 1386 N N . ALA A 1 184 ? 0.307 8.642 -1.751 1.00 95.25 184 ALA A N 1
ATOM 1387 C CA . ALA A 1 184 ? 0.388 9.719 -2.740 1.00 95.25 184 ALA A CA 1
ATOM 1388 C C . ALA A 1 184 ? -0.717 10.793 -2.587 1.00 95.25 184 ALA A C 1
ATOM 1390 O O . ALA A 1 184 ? -0.851 11.430 -1.543 1.00 95.25 184 ALA A O 1
ATOM 1391 N N . ASP A 1 185 ? -1.536 11.013 -3.619 1.00 94.94 185 ASP A N 1
ATOM 1392 C CA . ASP A 1 185 ? -2.585 12.037 -3.598 1.00 94.94 185 ASP A CA 1
ATOM 1393 C C . ASP A 1 185 ? -3.771 11.704 -2.676 1.00 94.94 185 ASP A C 1
ATOM 1395 O O . ASP A 1 185 ? -4.503 12.611 -2.278 1.00 94.94 185 ASP A O 1
ATOM 1399 N N . GLY A 1 186 ? -3.902 10.451 -2.229 1.00 95.81 186 GLY A N 1
ATOM 1400 C CA . GLY A 1 186 ? -4.798 10.099 -1.127 1.00 95.81 186 GLY A CA 1
ATOM 1401 C C . GLY A 1 186 ? -4.388 10.795 0.175 1.00 95.81 186 GLY A C 1
ATOM 1402 O O . GLY A 1 186 ? -5.246 11.297 0.900 1.00 95.81 186 GLY A O 1
ATOM 1403 N N . LEU A 1 187 ? -3.078 10.925 0.428 1.00 96.62 187 LEU A N 1
ATOM 1404 C CA . LEU A 1 187 ? -2.562 11.684 1.573 1.00 96.62 187 LEU A CA 1
ATOM 1405 C C . LEU A 1 187 ? -2.920 13.163 1.440 1.00 96.62 187 LEU A C 1
ATOM 1407 O O . LEU A 1 187 ? -3.328 13.778 2.419 1.00 96.62 187 LEU A O 1
ATOM 1411 N N . ASN A 1 188 ? -2.823 13.727 0.229 1.00 94.06 188 ASN A N 1
ATOM 1412 C CA . ASN A 1 188 ? -3.202 15.122 -0.024 1.00 94.06 188 ASN A CA 1
ATOM 1413 C C . ASN A 1 188 ? -4.673 15.393 0.308 1.00 94.06 188 ASN A C 1
ATOM 1415 O O . ASN A 1 188 ? -4.972 16.429 0.896 1.00 94.06 188 ASN A O 1
ATOM 1419 N N . ALA A 1 189 ? -5.575 14.463 -0.006 1.00 93.88 189 ALA A N 1
ATOM 1420 C CA . ALA A 1 189 ? -6.979 14.586 0.371 1.00 93.88 189 ALA A CA 1
ATOM 1421 C C . ALA A 1 189 ? -7.182 14.471 1.890 1.00 93.88 189 ALA A C 1
ATOM 1423 O O . ALA A 1 189 ? -7.855 15.311 2.486 1.00 93.88 189 ALA A O 1
ATOM 1424 N N . VAL A 1 190 ? -6.566 13.476 2.534 1.00 94.19 190 VAL A N 1
ATOM 1425 C CA . VAL A 1 190 ? -6.711 13.249 3.981 1.00 94.19 190 VAL A CA 1
ATOM 1426 C C . VAL A 1 190 ? -6.119 14.393 4.814 1.00 94.19 190 VAL A C 1
ATOM 1428 O O . VAL A 1 190 ? -6.695 14.767 5.832 1.00 94.19 190 VAL A O 1
ATOM 1431 N N . MET A 1 191 ? -5.044 15.032 4.343 1.00 93.62 191 MET A N 1
ATOM 1432 C CA . MET A 1 191 ? -4.447 16.218 4.976 1.00 93.62 191 MET A CA 1
ATOM 1433 C C . MET A 1 191 ? -5.410 17.404 5.111 1.00 93.62 191 MET A C 1
ATOM 1435 O O . MET A 1 191 ? -5.176 18.271 5.947 1.00 93.62 191 MET A O 1
ATOM 1439 N N . THR A 1 192 ? -6.485 17.462 4.318 1.00 93.19 192 THR A N 1
ATOM 1440 C CA . THR A 1 192 ? -7.480 18.543 4.431 1.00 93.19 192 THR A CA 1
ATOM 1441 C C . THR A 1 192 ? -8.360 18.424 5.676 1.00 93.19 192 THR A C 1
ATOM 1443 O O . THR A 1 192 ? -8.940 19.421 6.099 1.00 93.19 192 THR A O 1
ATOM 1446 N N . ASN A 1 193 ? -8.461 17.228 6.265 1.00 93.38 193 ASN A N 1
ATOM 1447 C CA . ASN A 1 193 ? -9.220 16.978 7.484 1.00 93.38 193 ASN A CA 1
ATOM 1448 C C . ASN A 1 193 ? -8.680 15.733 8.211 1.00 93.38 193 ASN A C 1
ATOM 1450 O O . ASN A 1 193 ? -9.251 14.644 8.123 1.00 93.38 193 ASN A O 1
ATOM 1454 N N . LEU A 1 194 ? -7.568 15.900 8.932 1.00 94.25 194 LEU A N 1
ATOM 1455 C CA . LEU A 1 194 ? -6.946 14.821 9.708 1.00 94.25 194 LEU A CA 1
ATOM 1456 C C . LEU A 1 194 ? -7.817 14.350 10.877 1.00 94.25 194 LEU A C 1
ATOM 1458 O O . LEU A 1 194 ? -7.768 13.179 11.247 1.00 94.25 194 LEU A O 1
ATOM 1462 N N . ASP A 1 195 ? -8.675 15.217 11.412 1.00 94.19 195 ASP A N 1
ATOM 1463 C CA . ASP A 1 195 ? -9.593 14.844 12.487 1.00 94.19 195 ASP A CA 1
ATOM 1464 C C . ASP A 1 195 ? -10.635 13.813 12.040 1.00 94.19 195 ASP A C 1
ATOM 1466 O O . ASP A 1 195 ? -11.060 12.989 12.847 1.00 94.19 195 ASP A O 1
ATOM 1470 N N . ALA A 1 196 ? -10.996 13.784 10.752 1.00 92.62 196 ALA A N 1
ATOM 1471 C CA . ALA A 1 196 ? -11.951 12.813 10.216 1.00 92.62 196 ALA A CA 1
ATOM 1472 C C . ALA A 1 196 ? -11.489 11.355 10.369 1.00 92.62 196 ALA A C 1
ATOM 1474 O O . ALA A 1 196 ? -12.318 10.455 10.509 1.00 92.62 196 ALA A O 1
ATOM 1475 N N . ILE A 1 197 ? -10.174 11.127 10.348 1.00 93.56 197 ILE A N 1
ATOM 1476 C CA . ILE A 1 197 ? -9.574 9.795 10.474 1.00 93.56 197 ILE A CA 1
ATOM 1477 C C . ILE A 1 197 ? -9.004 9.519 11.868 1.00 93.56 197 ILE A C 1
ATOM 1479 O O . ILE A 1 197 ? -8.546 8.406 12.131 1.00 93.56 197 ILE A O 1
ATOM 1483 N N . ARG A 1 198 ? -8.997 10.520 12.756 1.00 95.31 198 ARG A N 1
ATOM 1484 C CA . ARG A 1 198 ? -8.354 10.421 14.064 1.00 95.31 198 ARG A CA 1
ATOM 1485 C C . ARG A 1 198 ? -9.018 9.330 14.900 1.00 95.31 198 ARG A C 1
ATOM 1487 O O . ARG A 1 198 ? -10.239 9.287 15.038 1.00 95.31 198 ARG A O 1
ATOM 1494 N N . GLY A 1 199 ? -8.210 8.433 15.457 1.00 93.69 199 GLY A N 1
ATOM 1495 C CA . GLY A 1 199 ? -8.682 7.314 16.274 1.00 93.69 199 GLY A CA 1
ATOM 1496 C C . GLY A 1 199 ? -9.260 6.137 15.482 1.00 93.69 199 GLY A C 1
ATOM 1497 O O . GLY A 1 199 ? -9.518 5.089 16.087 1.00 93.69 199 GLY A O 1
ATOM 1498 N N . LEU A 1 200 ? -9.429 6.252 14.158 1.00 95.31 200 LEU A N 1
ATOM 1499 C CA . LEU A 1 200 ? -9.835 5.127 13.317 1.00 95.31 200 LEU A CA 1
ATOM 1500 C C . LEU A 1 200 ? -8.710 4.091 13.234 1.00 95.31 200 LEU A C 1
ATOM 1502 O O . LEU A 1 200 ? -7.527 4.420 13.204 1.00 95.31 200 LEU A O 1
ATOM 1506 N N . LYS A 1 201 ? -9.090 2.813 13.207 1.00 94.00 201 LYS A N 1
ATOM 1507 C CA . LYS A 1 201 ? -8.153 1.683 13.185 1.00 94.00 201 LYS A CA 1
ATOM 1508 C C . LYS A 1 201 ? -7.882 1.217 11.757 1.00 94.00 201 LYS A C 1
ATOM 1510 O O . LYS A 1 201 ? -8.660 1.487 10.848 1.00 94.00 201 LYS A O 1
ATOM 1515 N N . ASN A 1 202 ? -6.815 0.436 11.599 1.00 95.31 202 ASN A N 1
ATOM 1516 C CA . ASN A 1 202 ? -6.449 -0.255 10.359 1.00 95.31 202 ASN A CA 1
ATOM 1517 C C . ASN A 1 202 ? -6.113 0.680 9.183 1.00 95.31 202 ASN A C 1
ATOM 1519 O O . ASN A 1 202 ? -6.201 0.271 8.028 1.00 95.31 202 ASN A O 1
ATOM 1523 N N . ILE A 1 203 ? -5.689 1.914 9.470 1.00 98.06 203 ILE A N 1
ATOM 1524 C CA . ILE A 1 203 ? -5.219 2.867 8.461 1.00 98.06 203 ILE A CA 1
ATOM 1525 C C . ILE A 1 203 ? -3.690 2.905 8.482 1.00 98.06 203 ILE A C 1
ATOM 1527 O O . ILE A 1 203 ? -3.078 3.118 9.533 1.00 98.06 203 ILE A O 1
ATOM 1531 N N . VAL A 1 204 ? -3.077 2.738 7.311 1.00 98.62 204 VAL A N 1
ATOM 1532 C CA . VAL A 1 204 ? -1.640 2.925 7.101 1.00 98.62 204 VAL A CA 1
ATOM 1533 C C . VAL A 1 204 ? -1.409 4.024 6.075 1.00 98.62 204 VAL A C 1
ATOM 1535 O O . VAL A 1 204 ? -1.927 3.967 4.965 1.00 98.62 204 VAL A O 1
ATOM 1538 N N . MET A 1 205 ? -0.609 5.021 6.432 1.00 98.56 205 MET A N 1
ATOM 1539 C CA . MET A 1 205 ? -0.189 6.090 5.530 1.00 98.56 205 MET A CA 1
ATOM 1540 C C . MET A 1 205 ? 1.250 5.879 5.093 1.00 98.56 205 MET A C 1
ATOM 1542 O O . MET A 1 205 ? 2.100 5.585 5.931 1.00 98.56 205 MET A O 1
ATOM 1546 N N . THR A 1 206 ? 1.549 6.096 3.815 1.00 98.31 206 THR A N 1
ATOM 1547 C CA . THR A 1 206 ? 2.889 5.852 3.253 1.00 98.31 206 THR A CA 1
ATOM 1548 C C . THR A 1 206 ? 3.563 7.117 2.702 1.00 98.31 206 THR A C 1
ATOM 1550 O O . THR A 1 206 ? 3.972 7.120 1.539 1.00 98.31 206 THR A O 1
ATOM 1553 N N . PRO A 1 207 ? 3.698 8.218 3.469 1.00 97.75 207 PRO A N 1
ATOM 1554 C CA . PRO A 1 207 ? 4.288 9.450 2.954 1.00 97.75 207 PRO A CA 1
ATOM 1555 C C . PRO A 1 207 ? 5.774 9.289 2.600 1.00 97.75 207 PRO A C 1
ATOM 1557 O O . PRO A 1 207 ? 6.559 8.691 3.336 1.00 97.75 207 PRO A O 1
ATOM 1560 N N . ASN A 1 208 ? 6.200 9.879 1.483 1.00 95.25 208 ASN A N 1
ATOM 1561 C CA . ASN A 1 208 ? 7.613 10.207 1.268 1.00 95.25 208 ASN A CA 1
ATOM 1562 C C . ASN A 1 208 ? 8.050 11.382 2.169 1.00 95.25 208 ASN A C 1
ATOM 1564 O O . ASN A 1 208 ? 7.230 11.958 2.875 1.00 95.25 208 ASN A O 1
ATOM 1568 N N . ALA A 1 209 ? 9.331 11.764 2.145 1.00 93.12 209 ALA A N 1
ATOM 1569 C CA . ALA A 1 209 ? 9.836 12.860 2.981 1.00 93.12 209 ALA A CA 1
ATOM 1570 C C . ALA A 1 209 ? 9.044 14.176 2.812 1.00 93.12 209 ALA A C 1
ATOM 1572 O O . ALA A 1 209 ? 8.615 14.763 3.797 1.00 93.12 209 ALA A O 1
ATOM 1573 N N . THR A 1 210 ? 8.766 14.596 1.574 1.00 92.44 210 THR A N 1
ATOM 1574 C CA . THR A 1 210 ? 8.015 15.830 1.292 1.00 92.44 210 THR A CA 1
ATOM 1575 C C . THR A 1 210 ? 6.543 15.728 1.696 1.00 92.44 210 THR A C 1
ATOM 1577 O O . THR A 1 210 ? 5.972 16.691 2.204 1.00 92.44 210 THR A O 1
ATOM 1580 N N . GLU A 1 211 ? 5.907 14.580 1.461 1.00 95.44 211 GLU A N 1
ATOM 1581 C CA . GLU A 1 211 ? 4.529 14.315 1.895 1.00 95.44 211 GLU A CA 1
ATOM 1582 C C . GLU A 1 211 ? 4.429 14.293 3.422 1.00 95.44 211 GLU A C 1
ATOM 1584 O O . GLU A 1 211 ? 3.483 14.843 3.978 1.00 95.44 211 GLU A O 1
ATOM 1589 N N . PHE A 1 212 ? 5.431 13.729 4.099 1.00 95.56 212 PHE A N 1
ATOM 1590 C CA . PHE A 1 212 ? 5.508 13.684 5.554 1.00 95.56 212 PHE A CA 1
ATOM 1591 C C . PHE A 1 212 ? 5.637 15.088 6.137 1.00 95.56 212 PHE A C 1
ATOM 1593 O O . PHE A 1 212 ? 4.898 15.424 7.053 1.00 95.56 212 PHE A O 1
ATOM 1600 N N . ASP A 1 213 ? 6.500 15.938 5.574 1.00 92.88 213 ASP A N 1
ATOM 1601 C CA . ASP A 1 213 ? 6.654 17.320 6.039 1.00 92.88 213 ASP A CA 1
ATOM 1602 C C . ASP A 1 213 ? 5.347 18.112 5.914 1.00 92.88 213 ASP A C 1
ATOM 1604 O O . ASP A 1 213 ? 5.011 18.916 6.785 1.00 92.88 213 ASP A O 1
ATOM 1608 N N . ARG A 1 214 ? 4.585 17.887 4.836 1.00 93.06 214 ARG A N 1
ATOM 1609 C CA . ARG A 1 214 ? 3.263 18.503 4.646 1.00 93.06 214 ARG A CA 1
ATOM 1610 C C . ARG A 1 214 ? 2.253 17.980 5.659 1.00 93.06 214 ARG A C 1
ATOM 1612 O O . ARG A 1 214 ? 1.553 18.785 6.265 1.00 93.06 214 ARG A O 1
ATOM 1619 N N . LEU A 1 215 ? 2.219 16.666 5.869 1.00 93.75 215 LEU A N 1
ATOM 1620 C CA . LEU A 1 215 ? 1.323 16.007 6.817 1.00 93.75 215 LEU A CA 1
ATOM 1621 C C . LEU A 1 215 ? 1.602 16.466 8.252 1.00 93.75 215 LEU A C 1
ATOM 1623 O O . LEU A 1 215 ? 0.685 16.810 8.990 1.00 93.75 215 LEU A O 1
ATOM 1627 N N . PHE A 1 216 ? 2.879 16.552 8.617 1.00 93.06 216 PHE A N 1
ATOM 1628 C CA . PHE A 1 216 ? 3.325 17.044 9.912 1.00 93.06 216 PHE A CA 1
ATOM 1629 C C . PHE A 1 216 ? 2.943 18.517 10.108 1.00 93.06 216 PHE A C 1
ATOM 1631 O O . PHE A 1 216 ? 2.383 18.884 11.137 1.00 93.06 216 PHE A O 1
ATOM 1638 N N . LYS A 1 217 ? 3.163 19.375 9.103 1.00 91.44 217 LYS A N 1
ATOM 1639 C CA . LYS A 1 217 ? 2.736 20.782 9.166 1.00 91.44 217 LYS A CA 1
ATOM 1640 C C . LYS A 1 217 ? 1.221 20.939 9.267 1.00 91.44 217 LYS A C 1
ATOM 1642 O O . LYS A 1 217 ? 0.784 21.851 9.961 1.00 91.44 217 LYS A O 1
ATOM 1647 N N . ALA A 1 218 ? 0.450 20.088 8.591 1.00 90.75 218 ALA A N 1
ATOM 1648 C CA . ALA A 1 218 ? -1.008 20.104 8.652 1.00 90.75 218 ALA A CA 1
ATOM 1649 C C . ALA A 1 218 ? -1.522 19.746 10.057 1.00 90.75 218 ALA A C 1
ATOM 1651 O O . ALA A 1 218 ? -2.390 20.443 10.569 1.00 90.75 218 ALA A O 1
ATOM 1652 N N . GLU A 1 219 ? -0.945 18.730 10.708 1.00 92.06 219 GLU A N 1
ATOM 1653 C CA . GLU A 1 219 ? -1.337 18.322 12.068 1.00 92.06 219 GLU A CA 1
ATOM 1654 C C . GLU A 1 219 ? -0.920 19.340 13.140 1.00 92.06 219 GLU A C 1
ATOM 1656 O O . GLU A 1 219 ? -1.656 19.589 14.090 1.00 92.06 219 GLU A O 1
ATOM 1661 N N . PHE A 1 220 ? 0.268 19.934 13.008 1.00 89.50 220 PHE A N 1
ATOM 1662 C CA . PHE A 1 220 ? 0.832 20.837 14.019 1.00 89.50 220 PHE A CA 1
ATOM 1663 C C . PHE A 1 220 ? 0.688 22.323 13.664 1.00 89.50 220 PHE A C 1
ATOM 1665 O O . PHE A 1 220 ? 1.376 23.157 14.253 1.00 89.50 220 PHE A O 1
ATOM 1672 N N . GLU A 1 221 ? -0.165 22.664 12.693 1.00 82.12 221 GLU A N 1
ATOM 1673 C CA . GLU A 1 221 ? -0.419 24.035 12.219 1.00 82.12 221 GLU A CA 1
ATOM 1674 C C . GLU A 1 221 ? 0.867 24.838 11.916 1.00 82.12 221 GLU A C 1
ATOM 1676 O O . GLU A 1 221 ? 0.966 26.034 12.187 1.00 82.12 221 GLU A O 1
ATOM 1681 N N . GLY A 1 222 ? 1.911 24.168 11.418 1.00 68.06 222 GLY A N 1
ATOM 1682 C CA . GLY A 1 222 ? 3.223 24.777 11.163 1.00 68.06 222 GLY A CA 1
ATOM 1683 C C . GLY A 1 222 ? 3.986 25.264 12.407 1.00 68.06 222 GLY A C 1
ATOM 1684 O O . GLY A 1 222 ? 5.035 25.886 12.261 1.00 68.06 222 GLY A O 1
ATOM 1685 N N . ARG A 1 223 ? 3.502 24.974 13.622 1.00 60.28 223 ARG A N 1
ATOM 1686 C CA . ARG A 1 223 ? 4.091 25.426 14.897 1.00 60.28 223 ARG A CA 1
ATOM 1687 C C . ARG A 1 223 ? 5.332 24.632 15.311 1.00 60.28 223 ARG A C 1
ATOM 1689 O O . ARG A 1 223 ? 6.070 25.069 16.188 1.00 60.28 223 ARG A O 1
ATOM 1696 N N . VAL A 1 224 ? 5.557 23.470 14.700 1.00 64.81 224 VAL A N 1
ATOM 1697 C CA . VAL A 1 224 ? 6.688 22.582 14.988 1.00 64.81 224 VAL A CA 1
ATOM 1698 C C . VAL A 1 224 ? 7.490 22.376 13.706 1.00 64.81 224 VAL A C 1
ATOM 1700 O O . VAL A 1 224 ? 6.958 21.915 12.695 1.00 64.81 224 VAL A O 1
ATOM 1703 N N . ILE A 1 225 ? 8.777 22.727 13.742 1.00 61.56 225 ILE A N 1
ATOM 1704 C CA . ILE A 1 225 ? 9.726 22.399 12.673 1.00 61.56 225 ILE A CA 1
ATOM 1705 C C . ILE A 1 225 ? 10.053 20.912 12.811 1.00 61.56 225 ILE A C 1
ATOM 1707 O O . ILE A 1 225 ? 10.335 20.454 13.919 1.00 61.56 225 ILE A O 1
ATOM 1711 N N . VAL A 1 226 ? 9.999 20.161 11.707 1.00 62.22 226 VAL A N 1
ATOM 1712 C CA . VAL A 1 226 ? 10.472 18.770 11.685 1.00 62.22 226 VAL A CA 1
ATOM 1713 C C . VAL A 1 226 ? 11.930 18.786 12.145 1.00 62.22 226 VAL A C 1
ATOM 1715 O O . VAL A 1 226 ? 12.783 19.383 11.493 1.00 62.22 226 VAL A O 1
ATOM 1718 N N . THR A 1 227 ? 12.183 18.224 13.324 1.00 60.53 227 THR A N 1
ATOM 1719 C CA . THR A 1 227 ? 13.502 18.201 13.962 1.00 60.53 227 THR A CA 1
ATOM 1720 C C . THR A 1 227 ? 14.445 17.253 13.215 1.00 60.53 227 THR A C 1
ATOM 1722 O O . THR A 1 227 ? 14.007 16.423 12.417 1.00 60.53 227 THR A O 1
ATOM 1725 N N . GLU A 1 228 ? 15.748 17.315 13.514 1.00 68.31 228 GLU A N 1
ATOM 1726 C CA . GLU A 1 228 ? 16.707 16.283 13.079 1.00 68.31 228 GLU A CA 1
ATOM 1727 C C . GLU A 1 228 ? 16.298 14.873 13.558 1.00 68.31 228 GLU A C 1
ATOM 1729 O O . GLU A 1 228 ? 16.580 13.873 12.893 1.00 68.31 228 GLU A O 1
ATOM 1734 N N . ASP A 1 229 ? 15.556 14.783 14.672 1.00 84.62 229 ASP A N 1
ATOM 1735 C CA . ASP A 1 229 ? 14.976 13.537 15.182 1.00 84.62 229 ASP A CA 1
ATOM 1736 C C . ASP A 1 229 ? 13.746 13.096 14.373 1.00 84.62 229 ASP A C 1
ATOM 1738 O O . ASP A 1 229 ? 12.585 13.201 14.783 1.00 84.62 229 ASP A O 1
ATOM 1742 N N . THR A 1 230 ? 14.029 12.542 13.199 1.00 89.31 230 THR A N 1
ATOM 1743 C CA . THR A 1 230 ? 13.011 11.982 12.310 1.00 89.31 230 THR A CA 1
ATOM 1744 C C . THR A 1 230 ? 12.211 10.856 12.983 1.00 89.31 230 THR A C 1
ATOM 1746 O O . THR A 1 230 ? 11.004 10.750 12.767 1.00 89.31 230 THR A O 1
ATOM 1749 N N . LEU A 1 231 ? 12.849 10.008 13.800 1.00 92.94 231 LEU A N 1
ATOM 1750 C CA . LEU A 1 231 ? 12.182 8.880 14.460 1.00 92.94 231 LEU A CA 1
ATOM 1751 C C . LEU A 1 231 ? 11.139 9.391 15.460 1.00 92.94 231 LEU A C 1
ATOM 1753 O O . LEU A 1 231 ? 9.993 8.932 15.455 1.00 92.94 231 LEU A O 1
ATOM 1757 N N . GLY A 1 232 ? 11.528 10.371 16.280 1.00 92.62 232 GLY A N 1
ATOM 1758 C CA . GLY A 1 232 ? 10.636 11.057 17.205 1.00 92.62 232 GLY A CA 1
ATOM 1759 C C . GLY A 1 232 ? 9.478 11.748 16.490 1.00 92.62 232 GLY A C 1
ATOM 1760 O O . GLY A 1 232 ? 8.334 11.614 16.925 1.00 92.62 232 GLY A O 1
ATOM 1761 N N . ALA A 1 233 ? 9.736 12.409 15.356 1.00 93.75 233 ALA A N 1
ATOM 1762 C CA . ALA A 1 233 ? 8.698 13.074 14.568 1.00 93.75 233 ALA A CA 1
ATOM 1763 C C . ALA A 1 233 ? 7.652 12.092 14.011 1.00 93.75 233 ALA A C 1
ATOM 1765 O O . ALA A 1 233 ? 6.449 12.342 14.126 1.00 93.75 233 ALA A O 1
ATOM 1766 N N . VAL A 1 234 ? 8.084 10.956 13.446 1.00 96.12 234 VAL A N 1
ATOM 1767 C CA . VAL A 1 234 ? 7.169 9.926 12.914 1.00 96.12 234 VAL A CA 1
ATOM 1768 C C . VAL A 1 234 ? 6.324 9.324 14.036 1.00 96.12 234 VAL A C 1
ATOM 1770 O O . VAL A 1 234 ? 5.106 9.200 13.887 1.00 96.12 234 VAL A O 1
ATOM 1773 N N . LYS A 1 235 ? 6.945 9.022 15.185 1.00 96.00 235 LYS A N 1
ATOM 1774 C CA . LYS A 1 235 ? 6.234 8.530 16.371 1.00 96.00 235 LYS A CA 1
ATOM 1775 C C . LYS A 1 235 ? 5.209 9.532 16.882 1.00 96.00 235 LYS A C 1
ATOM 1777 O O . LYS A 1 235 ? 4.076 9.163 17.176 1.00 96.00 235 LYS A O 1
ATOM 1782 N N . LEU A 1 236 ? 5.601 10.799 16.988 1.00 95.12 236 LEU A N 1
ATOM 1783 C CA . LEU A 1 236 ? 4.743 11.862 17.492 1.00 95.12 236 LEU A CA 1
ATOM 1784 C C . LEU A 1 236 ? 3.509 12.048 16.605 1.00 95.12 236 LEU A C 1
ATOM 1786 O O . LEU A 1 236 ? 2.399 12.122 17.129 1.00 95.12 236 LEU A O 1
ATOM 1790 N N . LEU A 1 237 ? 3.692 12.082 15.282 1.00 95.44 237 LEU A N 1
ATOM 1791 C CA . LEU A 1 237 ? 2.589 12.212 14.333 1.00 95.44 237 LEU A CA 1
ATOM 1792 C C . LEU A 1 237 ? 1.613 11.032 14.437 1.00 95.44 237 LEU A C 1
ATOM 1794 O O . LEU A 1 237 ? 0.412 11.246 14.592 1.00 95.44 237 LEU A O 1
ATOM 1798 N N . ALA A 1 238 ? 2.122 9.797 14.422 1.00 96.94 238 ALA A N 1
ATOM 1799 C CA . ALA A 1 238 ? 1.294 8.600 14.570 1.00 96.94 238 ALA A CA 1
ATOM 1800 C C . ALA A 1 238 ? 0.531 8.593 15.912 1.00 96.94 238 ALA A C 1
ATOM 1802 O O . ALA A 1 238 ? -0.667 8.312 15.956 1.00 96.94 238 ALA A O 1
ATOM 1803 N N . ALA A 1 239 ? 1.190 9.008 17.001 1.00 96.06 239 ALA A N 1
ATOM 1804 C CA . ALA A 1 239 ? 0.568 9.128 18.318 1.00 96.06 239 ALA A CA 1
ATOM 1805 C C . ALA A 1 239 ? -0.542 10.189 18.357 1.00 96.06 239 ALA A C 1
ATOM 1807 O O . ALA A 1 239 ? -1.530 10.011 19.070 1.00 96.06 239 ALA A O 1
ATOM 1808 N N . LYS A 1 240 ? -0.407 11.292 17.606 1.00 95.44 240 LYS A N 1
ATOM 1809 C CA . LYS A 1 240 ? -1.472 12.299 17.507 1.00 95.44 240 LYS A CA 1
ATOM 1810 C C . LYS A 1 240 ? -2.652 11.810 16.693 1.00 95.44 240 LYS A C 1
ATOM 1812 O O . LYS A 1 240 ? -3.781 11.974 17.150 1.00 95.44 240 LYS A O 1
ATOM 1817 N N . LEU A 1 241 ? -2.410 11.164 15.559 1.00 95.50 241 LEU A N 1
ATOM 1818 C CA . LEU A 1 241 ? -3.488 10.644 14.721 1.00 95.50 241 LEU A CA 1
ATOM 1819 C C . LEU A 1 241 ? -4.256 9.487 15.378 1.00 95.50 241 LEU A C 1
ATOM 1821 O O . LEU A 1 241 ? -5.417 9.303 15.041 1.00 95.50 241 LEU A O 1
ATOM 1825 N N . GLN A 1 242 ? -3.660 8.795 16.360 1.00 94.12 242 GLN A N 1
ATOM 1826 C CA . GLN A 1 242 ? -4.249 7.702 17.151 1.00 94.12 242 GLN A CA 1
ATOM 1827 C C . GLN A 1 242 ? -4.716 6.514 16.297 1.00 94.12 242 GLN A C 1
ATOM 1829 O O . GLN A 1 242 ? -5.616 6.635 15.477 1.00 94.12 242 GLN A O 1
ATOM 1834 N N . ASN A 1 243 ? -4.161 5.322 16.536 1.00 92.44 243 ASN A N 1
ATOM 1835 C CA . ASN A 1 243 ? -4.479 4.089 15.790 1.00 92.44 243 ASN A CA 1
ATOM 1836 C C . ASN A 1 243 ? -4.146 4.121 14.280 1.00 92.44 243 ASN A C 1
ATOM 1838 O O . ASN A 1 243 ? -4.449 3.161 13.567 1.00 92.44 243 ASN A O 1
ATOM 1842 N N . VAL A 1 244 ? -3.477 5.174 13.805 1.00 96.75 244 VAL A N 1
ATOM 1843 C CA . VAL A 1 244 ? -2.966 5.295 12.435 1.00 96.75 244 VAL A CA 1
ATOM 1844 C C . VAL A 1 244 ? -1.487 4.928 12.418 1.00 96.75 244 VAL A C 1
ATOM 1846 O O . VAL A 1 244 ? -0.697 5.447 13.204 1.00 96.75 244 VAL A O 1
ATOM 1849 N N . THR A 1 245 ? -1.100 4.041 11.503 1.00 98.31 245 THR A N 1
ATOM 1850 C CA . THR A 1 245 ? 0.310 3.695 11.279 1.00 98.31 245 THR A CA 1
ATOM 1851 C C . THR A 1 245 ? 0.900 4.570 10.180 1.00 98.31 245 THR A C 1
ATOM 1853 O O . THR A 1 245 ? 0.320 4.701 9.105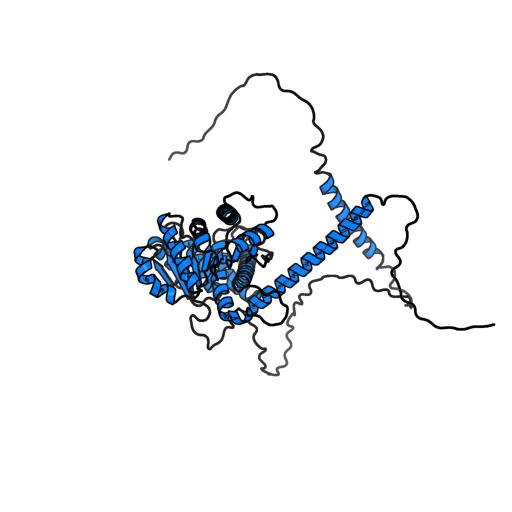 1.00 98.31 245 THR A O 1
ATOM 1856 N N . ILE A 1 246 ? 2.071 5.150 10.425 1.00 98.56 246 ILE A N 1
ATOM 1857 C CA . ILE A 1 246 ? 2.812 5.961 9.458 1.00 98.56 246 ILE A CA 1
ATOM 1858 C C . ILE A 1 246 ? 4.039 5.190 8.986 1.00 98.56 246 ILE A C 1
ATOM 1860 O O . ILE A 1 246 ? 4.831 4.731 9.804 1.00 98.56 246 ILE A O 1
ATOM 1864 N N . VAL A 1 247 ? 4.214 5.102 7.670 1.00 98.62 247 VAL A N 1
ATOM 1865 C CA . VAL A 1 247 ? 5.405 4.595 6.983 1.00 98.62 247 VAL A CA 1
ATOM 1866 C C . VAL A 1 247 ? 6.063 5.764 6.263 1.00 98.62 247 VAL A C 1
ATOM 1868 O O . VAL A 1 247 ? 5.707 6.101 5.133 1.00 98.62 247 VAL A O 1
ATOM 1871 N N . ARG A 1 248 ? 7.029 6.411 6.916 1.00 97.69 248 ARG A N 1
ATOM 1872 C CA . ARG A 1 248 ? 7.823 7.466 6.284 1.00 97.69 248 ARG A CA 1
ATOM 1873 C C . ARG A 1 248 ? 8.893 6.826 5.401 1.00 97.69 248 ARG A C 1
ATOM 1875 O O . ARG A 1 248 ? 9.889 6.311 5.910 1.00 97.69 248 ARG A O 1
ATOM 1882 N N . LYS A 1 249 ? 8.699 6.906 4.083 1.00 95.69 249 LYS A N 1
ATOM 1883 C CA . LYS A 1 249 ? 9.615 6.357 3.068 1.00 95.69 249 LYS A CA 1
ATOM 1884 C C . LYS A 1 249 ? 10.916 7.169 3.016 1.00 95.69 249 LYS A C 1
ATOM 1886 O O . LYS A 1 249 ? 10.870 8.403 2.971 1.00 95.69 249 LYS A O 1
ATOM 1891 N N . GLY A 1 250 ? 12.072 6.507 2.956 1.00 91.88 250 GLY A N 1
ATOM 1892 C CA . GLY A 1 250 ? 13.373 7.187 2.964 1.00 91.88 250 GLY A CA 1
ATOM 1893 C C . GLY A 1 250 ? 14.579 6.285 2.674 1.00 91.88 250 GLY A C 1
ATOM 1894 O O . GLY A 1 250 ? 14.422 5.161 2.203 1.00 91.88 250 GLY A O 1
ATOM 1895 N N . PRO A 1 251 ? 15.819 6.762 2.921 1.00 89.75 251 PRO A N 1
ATOM 1896 C CA . PRO A 1 251 ? 17.020 5.915 2.914 1.00 89.75 251 PRO A CA 1
ATOM 1897 C C . PRO A 1 251 ? 16.910 4.734 3.886 1.00 89.75 251 PRO A C 1
ATOM 1899 O O . PRO A 1 251 ? 17.318 3.626 3.540 1.00 89.75 251 PRO A O 1
ATOM 1902 N N . THR A 1 252 ? 16.244 4.977 5.012 1.00 92.81 252 THR A N 1
ATOM 1903 C CA . THR A 1 252 ? 15.667 4.002 5.940 1.00 92.81 252 THR A CA 1
ATOM 1904 C C . THR A 1 252 ? 14.176 4.303 6.017 1.00 92.81 252 THR A C 1
ATOM 1906 O O . THR A 1 252 ? 13.805 5.477 6.132 1.00 92.81 252 THR A O 1
ATOM 1909 N N . ASP A 1 253 ? 13.329 3.280 5.928 1.00 96.94 253 ASP A N 1
ATOM 1910 C CA . ASP A 1 253 ? 11.889 3.474 6.107 1.00 96.94 253 ASP A CA 1
ATOM 1911 C C . ASP A 1 253 ? 11.573 3.435 7.601 1.00 96.94 253 ASP A C 1
ATOM 1913 O O . ASP A 1 253 ? 11.960 2.496 8.295 1.00 96.94 253 ASP A O 1
ATOM 1917 N N . ILE A 1 254 ? 10.907 4.472 8.106 1.00 97.44 254 ILE A N 1
ATOM 1918 C CA . ILE A 1 254 ? 10.577 4.599 9.531 1.00 97.44 254 ILE A CA 1
ATOM 1919 C C . ILE A 1 254 ? 9.083 4.366 9.692 1.00 97.44 254 ILE A C 1
ATOM 1921 O O . ILE A 1 254 ? 8.270 5.041 9.059 1.00 97.44 254 ILE A O 1
ATOM 1925 N N . ILE A 1 255 ? 8.733 3.411 10.546 1.00 98.12 255 ILE A N 1
ATOM 1926 C CA . ILE A 1 255 ? 7.378 2.898 10.703 1.00 98.12 255 ILE A CA 1
ATOM 1927 C C . ILE A 1 255 ? 6.948 3.096 12.152 1.00 98.12 255 ILE A C 1
ATOM 1929 O O . ILE A 1 255 ? 7.643 2.651 13.064 1.00 98.12 255 ILE A O 1
ATOM 1933 N N . SER A 1 256 ? 5.807 3.742 12.390 1.00 97.31 256 SER A N 1
ATOM 1934 C CA . SER A 1 256 ? 5.283 3.912 13.748 1.00 97.31 256 SER A CA 1
ATOM 1935 C C . SER A 1 256 ? 3.764 3.870 13.809 1.00 97.31 256 SER A C 1
ATOM 1937 O O . SER A 1 256 ? 3.091 4.424 12.947 1.00 97.31 256 SER A O 1
ATOM 1939 N N . ASP A 1 257 ? 3.241 3.261 14.871 1.00 95.38 257 ASP A N 1
ATOM 1940 C CA . ASP A 1 257 ? 1.829 3.282 15.279 1.00 95.38 257 ASP A CA 1
ATOM 1941 C C . ASP A 1 257 ? 1.564 4.286 16.424 1.00 95.38 257 ASP A C 1
ATOM 1943 O O . ASP A 1 257 ? 0.490 4.301 17.021 1.00 95.38 257 ASP A O 1
ATOM 1947 N N . GLY A 1 258 ? 2.561 5.115 16.757 1.00 94.38 258 GLY A N 1
ATOM 1948 C CA . GLY A 1 258 ? 2.528 6.076 17.860 1.00 94.38 258 GLY A CA 1
ATOM 1949 C C . GLY A 1 258 ? 3.075 5.537 19.181 1.00 94.38 258 GLY A C 1
ATOM 1950 O O . GLY A 1 258 ? 3.502 6.315 20.037 1.00 94.38 258 GLY A O 1
ATOM 1951 N N . ILE A 1 259 ? 3.151 4.215 19.337 1.00 92.50 259 ILE A N 1
ATOM 1952 C CA . ILE A 1 259 ? 3.681 3.548 20.533 1.00 92.50 259 ILE A CA 1
ATOM 1953 C C . ILE A 1 259 ? 5.071 2.989 20.226 1.00 92.50 259 ILE A C 1
ATOM 1955 O O . ILE A 1 259 ? 6.049 3.301 20.918 1.00 92.50 259 ILE A O 1
ATOM 1959 N N . HIS A 1 260 ? 5.166 2.232 19.141 1.00 92.56 260 HIS A N 1
ATOM 1960 C CA . HIS A 1 260 ? 6.365 1.566 18.662 1.00 92.56 260 HIS A CA 1
ATOM 1961 C C . HIS A 1 260 ? 6.973 2.321 17.484 1.00 92.56 260 HIS A C 1
ATOM 1963 O O . HIS A 1 260 ? 6.280 3.014 16.740 1.00 92.56 260 HIS A O 1
ATOM 1969 N N . VAL A 1 261 ? 8.285 2.180 17.310 1.00 94.31 261 VAL A N 1
ATOM 1970 C CA . VAL A 1 261 ? 9.005 2.655 16.125 1.00 94.31 261 VAL A CA 1
ATOM 1971 C C . VAL A 1 261 ? 9.865 1.510 15.628 1.00 94.31 261 VAL A C 1
ATOM 1973 O O . VAL A 1 261 ? 10.647 0.950 16.400 1.00 94.31 261 VAL A O 1
ATOM 1976 N N . LEU A 1 262 ? 9.700 1.177 14.355 1.00 94.75 262 LEU A N 1
ATOM 1977 C CA . LEU A 1 262 ? 10.542 0.249 13.622 1.00 94.75 262 LEU A CA 1
ATOM 1978 C C . LEU A 1 262 ? 11.265 1.006 12.516 1.00 94.75 262 LEU A C 1
ATOM 1980 O O . LEU A 1 262 ? 10.733 1.944 11.923 1.00 94.75 262 LEU A O 1
ATOM 1984 N N . GLU A 1 263 ? 12.476 0.566 12.231 1.00 94.94 263 GLU A N 1
ATOM 1985 C CA . GLU A 1 263 ? 13.276 1.041 11.114 1.00 94.94 263 GLU A CA 1
ATOM 1986 C C . GLU A 1 263 ? 13.454 -0.138 10.165 1.00 94.94 263 GLU A C 1
ATOM 1988 O O . GLU A 1 263 ? 13.729 -1.235 10.622 1.00 94.94 263 GLU A O 1
ATOM 1993 N N . CYS A 1 264 ? 13.271 0.057 8.864 1.00 95.00 264 CYS A N 1
ATOM 1994 C CA . CYS A 1 264 ? 13.616 -0.929 7.845 1.00 95.00 264 CYS A CA 1
ATOM 1995 C C . CYS A 1 264 ? 14.796 -0.359 7.054 1.00 95.00 264 CYS A C 1
ATOM 1997 O O . CYS A 1 264 ? 14.639 0.507 6.183 1.00 95.00 264 CYS A O 1
ATOM 1999 N N . ALA A 1 265 ? 15.999 -0.772 7.457 1.00 93.62 265 ALA A N 1
ATOM 2000 C CA . ALA A 1 265 ? 17.273 -0.232 6.982 1.00 93.62 265 ALA A CA 1
ATOM 2001 C C . ALA A 1 265 ? 17.975 -1.146 5.966 1.00 93.62 265 ALA A C 1
ATOM 2003 O O . ALA A 1 265 ? 19.087 -0.845 5.530 1.00 93.62 265 ALA A O 1
ATOM 2004 N N . GLU A 1 266 ? 17.355 -2.263 5.573 1.00 92.31 266 GLU A N 1
ATOM 2005 C CA . GLU A 1 266 ? 17.959 -3.212 4.644 1.00 92.31 266 GLU A CA 1
ATOM 2006 C C . GLU A 1 266 ? 18.310 -2.549 3.310 1.00 92.31 266 GLU A C 1
ATOM 2008 O O . GLU A 1 266 ? 17.538 -1.717 2.826 1.00 92.31 266 GLU A O 1
ATOM 2013 N N . PRO A 1 267 ? 19.447 -2.903 2.682 1.00 90.75 267 PRO A N 1
ATOM 2014 C CA . PRO A 1 267 ? 19.907 -2.230 1.476 1.00 90.75 267 PRO A CA 1
ATOM 2015 C C . PRO A 1 267 ? 18.835 -2.177 0.384 1.00 90.75 267 PRO A C 1
ATOM 2017 O O . PRO A 1 267 ? 18.166 -3.165 0.090 1.00 90.75 267 PRO A O 1
ATOM 2020 N N . CYS A 1 268 ? 18.700 -1.008 -0.235 1.00 91.12 268 CYS A N 1
ATOM 2021 C CA . CYS A 1 268 ? 17.747 -0.725 -1.305 1.00 91.12 268 CYS A CA 1
ATOM 2022 C C . CYS A 1 268 ? 18.498 -0.178 -2.530 1.00 91.12 268 CYS A C 1
ATOM 2024 O O . CYS A 1 268 ? 19.704 0.078 -2.475 1.00 91.12 268 CYS A O 1
ATOM 2026 N N . SER A 1 269 ? 17.806 0.010 -3.653 1.00 91.56 269 SER A N 1
ATOM 2027 C CA . SER A 1 269 ? 18.420 0.581 -4.849 1.00 91.56 269 SER A CA 1
ATOM 2028 C C . SER A 1 269 ? 18.920 2.015 -4.627 1.00 91.56 269 SER A C 1
ATOM 2030 O O . SER A 1 269 ? 18.290 2.843 -3.960 1.00 91.56 269 SER A O 1
ATOM 2032 N N . LEU A 1 270 ? 20.033 2.350 -5.288 1.00 91.94 270 LEU A N 1
ATOM 2033 C CA . LEU A 1 270 ? 20.481 3.740 -5.437 1.00 91.94 270 LEU A CA 1
ATOM 2034 C C . LEU A 1 270 ? 19.659 4.492 -6.500 1.00 91.94 270 LEU A C 1
ATOM 2036 O O . LEU A 1 270 ? 19.756 5.712 -6.628 1.00 91.94 270 LEU A O 1
ATOM 2040 N N . ARG A 1 271 ? 18.846 3.777 -7.290 1.00 91.44 271 ARG A N 1
ATOM 2041 C CA . ARG A 1 271 ? 18.016 4.361 -8.343 1.00 91.44 271 ARG A CA 1
ATOM 2042 C C . ARG A 1 271 ? 16.635 4.740 -7.814 1.00 91.44 271 ARG A C 1
ATOM 2044 O O . ARG A 1 271 ? 15.820 3.896 -7.467 1.00 91.44 271 ARG A O 1
ATOM 2051 N N . ARG A 1 272 ? 16.304 6.027 -7.899 1.00 88.88 272 ARG A N 1
ATOM 2052 C CA . ARG A 1 272 ? 14.936 6.525 -7.709 1.00 88.88 272 ARG A CA 1
ATOM 2053 C C . ARG A 1 272 ? 14.183 6.547 -9.045 1.00 88.88 272 ARG A C 1
ATOM 2055 O O . ARG A 1 272 ? 14.208 7.545 -9.757 1.00 88.88 272 ARG A O 1
ATOM 2062 N N . CYS A 1 273 ? 13.579 5.426 -9.438 1.00 91.38 273 CYS A N 1
ATOM 2063 C CA . CYS A 1 273 ? 12.573 5.404 -10.507 1.00 91.38 273 CYS A CA 1
ATOM 2064 C C . CYS A 1 273 ? 11.172 5.732 -9.955 1.00 91.38 273 CYS A C 1
ATOM 2066 O O . CYS A 1 273 ? 10.899 5.490 -8.778 1.00 91.38 273 CYS A O 1
ATOM 2068 N N . GLY A 1 274 ? 10.297 6.295 -10.794 1.00 93.25 274 GLY A N 1
ATOM 2069 C CA . GLY A 1 274 ? 8.874 6.444 -10.470 1.00 93.25 274 GLY A CA 1
ATOM 2070 C C . GLY A 1 274 ? 8.185 5.078 -10.399 1.00 93.25 274 GLY A C 1
ATOM 2071 O O . GLY A 1 274 ? 8.617 4.146 -11.076 1.00 93.25 274 GLY A O 1
ATOM 2072 N N . GLY A 1 275 ? 7.147 4.955 -9.570 1.00 95.38 275 GLY A N 1
ATOM 2073 C CA . GLY A 1 275 ? 6.405 3.703 -9.362 1.00 95.38 275 GLY A CA 1
ATOM 2074 C C . GLY A 1 275 ? 6.821 2.887 -8.132 1.00 95.38 275 GLY A C 1
ATOM 2075 O O . GLY A 1 275 ? 6.121 1.956 -7.760 1.00 95.38 275 GLY A O 1
ATOM 2076 N N . GLN A 1 276 ? 7.925 3.225 -7.452 1.00 96.12 276 GLN A N 1
ATOM 2077 C CA . GLN A 1 276 ? 8.373 2.467 -6.266 1.00 96.12 276 GLN A CA 1
ATOM 2078 C C . GLN A 1 276 ? 7.407 2.567 -5.082 1.00 96.12 276 GLN A C 1
ATOM 2080 O O . GLN A 1 276 ? 7.203 1.587 -4.372 1.00 96.12 276 GLN A O 1
ATOM 2085 N N . GLY A 1 277 ? 6.815 3.748 -4.873 1.00 96.81 277 GLY A N 1
ATOM 2086 C CA . GLY A 1 277 ? 5.786 3.944 -3.849 1.00 96.81 277 GLY A CA 1
ATOM 2087 C C . GLY A 1 277 ? 4.528 3.129 -4.143 1.00 96.81 277 GLY A C 1
ATOM 2088 O O . GLY A 1 277 ? 4.002 2.488 -3.242 1.00 96.81 277 GLY A O 1
ATOM 2089 N N . ASP A 1 278 ? 4.131 3.066 -5.416 1.00 98.50 278 ASP A N 1
ATOM 2090 C CA . ASP A 1 278 ? 2.991 2.263 -5.858 1.00 98.50 278 ASP A CA 1
ATOM 2091 C C . ASP A 1 278 ? 3.253 0.763 -5.649 1.00 98.50 278 ASP A C 1
ATOM 2093 O O . ASP A 1 278 ? 2.385 0.033 -5.182 1.00 98.50 278 ASP A O 1
ATOM 2097 N N . VAL A 1 279 ? 4.481 0.295 -5.910 1.00 98.69 279 VAL A N 1
ATOM 2098 C CA . VAL A 1 279 ? 4.881 -1.083 -5.584 1.00 98.69 279 VAL A CA 1
ATOM 2099 C C . VAL A 1 279 ? 4.734 -1.351 -4.083 1.00 98.69 279 VAL A C 1
ATOM 2101 O O . VAL A 1 279 ? 4.118 -2.347 -3.704 1.00 98.69 279 VAL A O 1
ATOM 2104 N N . LEU A 1 280 ? 5.234 -0.447 -3.229 1.00 98.69 280 LEU A N 1
ATOM 2105 C CA . LEU A 1 280 ? 5.106 -0.577 -1.775 1.00 98.69 280 LEU A CA 1
ATOM 2106 C C . LEU A 1 280 ? 3.642 -0.639 -1.329 1.00 98.69 280 LEU A C 1
ATOM 2108 O O . LEU A 1 280 ? 3.306 -1.487 -0.507 1.00 98.69 280 LEU A O 1
ATOM 2112 N N . SER A 1 281 ? 2.772 0.232 -1.847 1.00 98.56 281 SER A N 1
ATOM 2113 C CA . SER A 1 281 ? 1.363 0.263 -1.439 1.00 98.56 281 SER A CA 1
ATOM 2114 C C . SER A 1 281 ? 0.620 -1.016 -1.839 1.00 98.56 281 SER A C 1
ATOM 2116 O O . SER A 1 281 ? -0.138 -1.554 -1.031 1.00 98.56 281 SER A O 1
ATOM 2118 N N . GLY A 1 282 ? 0.913 -1.572 -3.020 1.00 98.69 282 GLY A N 1
ATOM 2119 C CA . GLY A 1 282 ? 0.408 -2.877 -3.461 1.00 98.69 282 GLY A CA 1
ATOM 2120 C C . GLY A 1 282 ? 0.844 -4.047 -2.577 1.00 98.69 282 GLY A C 1
ATOM 2121 O O . GLY A 1 282 ? 0.021 -4.855 -2.134 1.00 98.69 282 GLY A O 1
ATOM 2122 N N . VAL A 1 283 ? 2.145 -4.117 -2.283 1.00 98.88 283 VAL A N 1
ATOM 2123 C CA . VAL A 1 283 ? 2.716 -5.118 -1.370 1.00 98.88 283 VAL A CA 1
ATOM 2124 C C . VAL A 1 283 ? 2.079 -4.992 0.020 1.00 98.88 283 VAL A C 1
ATOM 2126 O O . VAL A 1 283 ? 1.620 -5.980 0.594 1.00 98.88 283 VAL A O 1
ATOM 2129 N N . LEU A 1 284 ? 1.993 -3.767 0.545 1.00 98.88 284 LEU A N 1
ATOM 2130 C CA . LEU A 1 284 ? 1.411 -3.463 1.851 1.00 98.88 284 LEU A CA 1
ATOM 2131 C C . LEU A 1 284 ? -0.053 -3.880 1.953 1.00 98.88 284 LEU A C 1
ATOM 2133 O O . LEU A 1 284 ? -0.440 -4.459 2.965 1.00 98.88 284 LEU A O 1
ATOM 2137 N N . GLY A 1 285 ? -0.853 -3.640 0.912 1.00 98.69 285 GLY A N 1
ATOM 2138 C CA . GLY A 1 285 ? -2.246 -4.077 0.895 1.00 98.69 285 GLY A CA 1
ATOM 2139 C C . GLY A 1 285 ? -2.379 -5.587 1.110 1.00 98.69 285 GLY A C 1
ATOM 2140 O O . GLY A 1 285 ? -3.214 -6.036 1.890 1.00 98.69 285 GLY A O 1
ATOM 2141 N N . THR A 1 286 ? -1.490 -6.371 0.500 1.00 98.69 286 THR A N 1
ATOM 2142 C CA . THR A 1 286 ? -1.477 -7.835 0.652 1.00 98.69 286 THR A CA 1
ATOM 2143 C C . THR A 1 286 ? -1.095 -8.251 2.075 1.00 98.69 286 THR A C 1
ATOM 2145 O O . THR A 1 286 ? -1.798 -9.044 2.700 1.00 98.69 286 THR A O 1
ATOM 2148 N N . PHE A 1 287 ? -0.036 -7.659 2.639 1.00 98.56 287 PHE A N 1
ATOM 2149 C CA . PHE A 1 287 ? 0.362 -7.945 4.020 1.00 98.56 287 PHE A CA 1
ATOM 2150 C C . PHE A 1 287 ? -0.696 -7.531 5.047 1.00 98.56 287 PHE A C 1
ATOM 2152 O O . PHE A 1 287 ? -0.873 -8.238 6.035 1.00 98.56 287 PHE A O 1
ATOM 2159 N N . LEU A 1 288 ? -1.425 -6.432 4.824 1.00 98.31 288 LEU A N 1
ATOM 2160 C CA . LEU A 1 288 ? -2.506 -6.003 5.717 1.00 98.31 288 LEU A CA 1
ATOM 2161 C C . LEU A 1 288 ? -3.640 -7.023 5.794 1.00 98.31 288 LEU A C 1
ATOM 2163 O O . LEU A 1 288 ? -4.172 -7.257 6.879 1.00 98.31 288 LEU A O 1
ATOM 2167 N N . HIS A 1 289 ? -3.993 -7.649 4.669 1.00 97.75 289 HIS A N 1
ATOM 2168 C CA . HIS A 1 289 ? -4.958 -8.749 4.667 1.00 97.75 289 HIS A CA 1
ATOM 2169 C C . HIS A 1 289 ? -4.460 -9.909 5.532 1.00 97.75 289 HIS A C 1
ATOM 2171 O O . HIS A 1 289 ? -5.171 -10.399 6.411 1.00 97.75 289 HIS A O 1
ATOM 2177 N N . TRP A 1 290 ? -3.212 -10.324 5.321 1.00 97.00 290 TRP A N 1
ATOM 2178 C CA . TRP A 1 290 ? -2.625 -11.461 6.021 1.00 97.00 290 TRP A CA 1
ATOM 2179 C C . TRP A 1 290 ? -2.464 -11.229 7.525 1.00 97.00 290 TRP A C 1
ATOM 2181 O O . TRP A 1 290 ? -2.819 -12.109 8.310 1.00 97.00 290 TRP A O 1
ATOM 2191 N N . THR A 1 291 ? -1.997 -10.056 7.961 1.00 95.62 291 THR A N 1
ATOM 2192 C CA . THR A 1 291 ? -1.890 -9.760 9.400 1.00 95.62 291 THR A CA 1
ATOM 2193 C C . THR A 1 291 ? -3.259 -9.606 10.049 1.00 95.62 291 THR A C 1
ATOM 2195 O O . THR A 1 291 ? -3.454 -10.089 11.162 1.00 95.62 291 THR A O 1
ATOM 2198 N N . ARG A 1 292 ? -4.244 -9.017 9.353 1.00 93.19 292 ARG A N 1
ATOM 2199 C CA . ARG A 1 292 ? -5.629 -8.957 9.841 1.00 93.19 292 ARG A CA 1
ATOM 2200 C C . ARG A 1 292 ? -6.228 -10.351 10.015 1.00 93.19 292 ARG A C 1
ATOM 2202 O O . ARG A 1 292 ? -6.902 -10.595 11.012 1.00 93.19 292 ARG A O 1
ATOM 2209 N N . ARG A 1 293 ? -6.014 -11.255 9.055 1.00 92.44 293 ARG A N 1
ATOM 2210 C CA . ARG A 1 293 ? -6.532 -12.629 9.116 1.00 92.44 293 ARG A CA 1
ATOM 2211 C C . ARG A 1 293 ? -5.973 -13.403 10.310 1.00 92.44 293 ARG A C 1
ATOM 2213 O O . ARG A 1 293 ? -6.695 -14.224 10.855 1.00 92.44 293 ARG A O 1
ATOM 2220 N N . ASN A 1 294 ? -4.736 -13.111 10.706 1.00 90.19 294 ASN A N 1
ATOM 2221 C CA . ASN A 1 294 ? -4.056 -13.731 11.841 1.00 90.19 294 ASN A CA 1
ATOM 2222 C C . ASN A 1 294 ? -4.087 -12.828 13.092 1.00 90.19 294 ASN A C 1
ATOM 2224 O O . ASN A 1 294 ? -3.105 -12.742 13.832 1.00 90.19 294 ASN A O 1
ATOM 2228 N N . SER A 1 295 ? -5.192 -12.103 13.314 1.00 85.06 295 SER A N 1
ATOM 2229 C CA . SER A 1 295 ? -5.341 -11.145 14.424 1.00 85.06 295 SER A CA 1
ATOM 2230 C C . SER A 1 295 ? -5.080 -11.752 15.811 1.00 85.06 295 SER A C 1
ATOM 2232 O O . SER A 1 295 ? -4.612 -11.056 16.707 1.00 85.06 295 SER A O 1
ATOM 2234 N N . GLU A 1 296 ? -5.314 -13.052 15.976 1.00 84.94 296 GLU A N 1
ATOM 2235 C CA . GLU A 1 296 ? -5.058 -13.834 17.184 1.00 84.94 296 GLU A CA 1
ATOM 2236 C C . GLU A 1 296 ? -3.578 -13.877 17.580 1.00 84.94 296 GLU A C 1
ATOM 2238 O O . GLU A 1 296 ? -3.272 -13.972 18.765 1.00 84.94 296 GLU A O 1
ATOM 2243 N N . LEU A 1 297 ? -2.655 -13.729 16.619 1.00 84.38 297 LEU A N 1
ATOM 2244 C CA . LEU A 1 297 ? -1.220 -13.598 16.899 1.00 84.38 297 LEU A CA 1
ATOM 2245 C C . LEU A 1 297 ? -0.886 -12.301 17.646 1.00 84.38 297 LEU A C 1
ATOM 2247 O O . LEU A 1 297 ? 0.195 -12.181 18.220 1.00 84.38 297 LEU A O 1
ATOM 2251 N N . PHE A 1 298 ? -1.810 -11.341 17.623 1.00 83.69 298 PHE A N 1
ATOM 2252 C CA . PHE A 1 298 ? -1.665 -10.006 18.183 1.00 83.69 298 PHE A CA 1
ATOM 2253 C C . PHE A 1 298 ? -2.582 -9.776 19.387 1.00 83.69 298 PHE A C 1
ATOM 2255 O O . PHE A 1 298 ? -2.678 -8.641 19.845 1.00 83.69 298 PHE A O 1
ATOM 2262 N N . VAL A 1 299 ? -3.266 -10.806 19.897 1.00 69.38 299 VAL A N 1
ATOM 2263 C CA . VAL A 1 299 ? -4.053 -10.741 21.140 1.00 69.38 299 VAL A CA 1
ATOM 2264 C C . VAL A 1 299 ? -3.153 -11.100 22.327 1.00 69.38 299 VAL A C 1
ATOM 2266 O O . VAL A 1 299 ? -2.247 -11.921 22.192 1.00 69.38 299 VAL A O 1
ATOM 2269 N N . GLU A 1 300 ? -3.386 -10.461 23.480 1.00 55.03 300 GLU A N 1
ATOM 2270 C CA . GLU A 1 300 ? -2.610 -10.606 24.7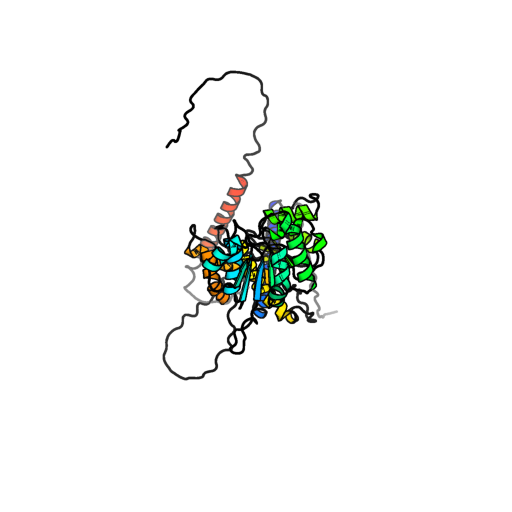20 1.00 55.03 300 GLU A CA 1
ATOM 2271 C C . GLU A 1 300 ? -2.304 -12.076 25.050 1.00 55.03 300 GLU A C 1
ATOM 2273 O O . GLU A 1 300 ? -3.135 -12.823 25.564 1.00 55.03 300 GLU A O 1
ATOM 2278 N N . SER A 1 301 ? -1.071 -12.494 24.778 1.00 45.62 301 SER A N 1
ATOM 2279 C CA . SER A 1 301 ? -0.483 -13.649 25.442 1.00 45.62 301 SER A CA 1
ATOM 2280 C C . SER A 1 301 ? 0.180 -13.118 26.708 1.00 45.62 301 SER A C 1
ATOM 2282 O O . SER A 1 301 ? 0.965 -12.176 26.623 1.00 45.62 301 SER A O 1
ATOM 2284 N N . ASN A 1 302 ? -0.124 -13.704 27.869 1.00 43.16 302 ASN A N 1
ATOM 2285 C CA . ASN A 1 302 ? 0.420 -13.384 29.202 1.00 43.16 302 ASN A CA 1
ATOM 2286 C C . ASN A 1 302 ? 1.954 -13.599 29.328 1.00 43.16 302 ASN A C 1
ATOM 2288 O O . ASN A 1 302 ? 2.450 -14.128 30.320 1.00 43.16 302 ASN A O 1
ATOM 2292 N N . SER A 1 303 ? 2.738 -13.273 28.304 1.00 41.03 303 SER A N 1
ATOM 2293 C CA . SER A 1 303 ? 4.134 -13.670 28.141 1.00 41.03 303 SER A CA 1
ATOM 2294 C C . SER A 1 303 ? 4.955 -12.548 27.502 1.00 41.03 303 SER A C 1
ATOM 2296 O O . SER A 1 303 ? 5.481 -12.712 26.412 1.00 41.03 303 SER A O 1
ATOM 2298 N N . GLY A 1 304 ? 5.045 -11.400 28.181 1.00 41.22 304 GLY A N 1
ATOM 2299 C CA . GLY A 1 304 ? 6.217 -10.503 28.212 1.00 41.22 304 GLY A CA 1
ATOM 2300 C C . GLY A 1 304 ? 6.837 -9.937 26.919 1.00 41.22 304 GLY A C 1
ATOM 2301 O O . GLY A 1 304 ? 7.840 -9.237 27.029 1.00 41.22 304 GLY A O 1
ATOM 2302 N N . GLY A 1 305 ? 6.310 -10.206 25.724 1.00 47.22 305 GLY A N 1
ATOM 2303 C CA . GLY A 1 305 ? 6.819 -9.664 24.459 1.00 47.22 305 GLY A CA 1
ATOM 2304 C C . GLY A 1 305 ? 6.261 -8.272 24.153 1.00 47.22 305 GLY A C 1
ATOM 2305 O O . GLY A 1 305 ? 5.104 -7.986 24.456 1.00 47.22 305 GLY A O 1
ATOM 2306 N N . ALA A 1 306 ? 7.066 -7.401 23.534 1.00 51.03 306 ALA A N 1
ATOM 2307 C CA . ALA A 1 306 ? 6.585 -6.126 23.002 1.00 51.03 306 ALA A CA 1
ATOM 2308 C C . ALA A 1 306 ? 5.532 -6.395 21.911 1.00 51.03 306 ALA A C 1
ATOM 2310 O O . ALA A 1 306 ? 5.843 -6.922 20.844 1.00 51.03 306 ALA A O 1
ATOM 2311 N N . GLN A 1 307 ? 4.269 -6.093 22.207 1.00 77.75 307 GLN A N 1
ATOM 2312 C CA . GLN A 1 307 ? 3.135 -6.440 21.355 1.00 77.75 307 GLN A CA 1
ATOM 2313 C C . GLN A 1 307 ? 2.976 -5.401 20.240 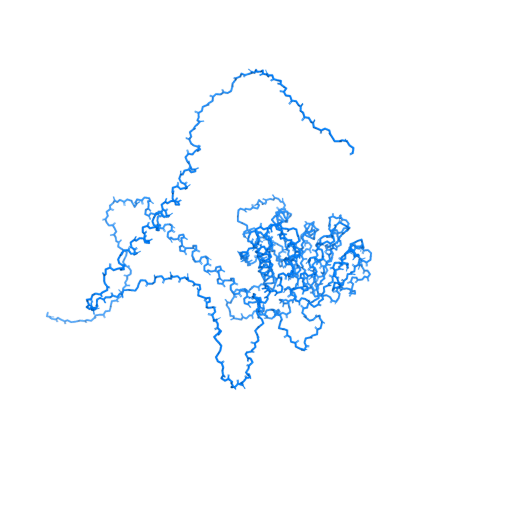1.00 77.75 307 GLN A C 1
ATOM 2315 O O . GLN A 1 307 ? 2.450 -4.309 20.448 1.00 77.75 307 GLN A O 1
ATOM 2320 N N . TYR A 1 308 ? 3.458 -5.735 19.045 1.00 88.38 308 TYR A N 1
ATOM 2321 C CA . TYR A 1 308 ? 3.290 -4.906 17.853 1.00 88.38 308 TYR A CA 1
ATOM 2322 C C . TYR A 1 308 ? 1.849 -4.954 17.328 1.00 88.38 308 TYR A C 1
ATOM 2324 O O . TYR A 1 308 ? 1.153 -5.956 17.476 1.00 88.38 308 TYR A O 1
ATOM 2332 N N . THR A 1 309 ? 1.401 -3.885 16.670 1.00 91.69 309 THR A N 1
ATOM 2333 C CA . THR A 1 309 ? 0.084 -3.853 16.014 1.00 91.69 309 THR A CA 1
ATOM 2334 C C . THR A 1 309 ? 0.108 -4.579 14.654 1.00 91.69 309 THR A C 1
ATOM 2336 O O . THR A 1 309 ? 1.147 -4.585 13.982 1.00 91.69 309 THR A O 1
ATOM 2339 N N . PRO A 1 310 ? -1.022 -5.156 14.184 1.00 94.44 310 PRO A N 1
ATOM 2340 C CA . PRO A 1 310 ? -1.085 -5.833 12.881 1.00 94.44 310 PRO A CA 1
ATOM 2341 C C . PRO A 1 310 ? -0.664 -4.948 11.700 1.00 94.44 310 PRO A C 1
ATOM 2343 O O . PRO A 1 310 ? -0.052 -5.425 10.743 1.00 94.44 310 PRO A O 1
ATOM 2346 N N . THR A 1 311 ? -0.974 -3.650 11.764 1.00 96.62 311 THR A N 1
ATOM 2347 C CA . THR A 1 311 ? -0.602 -2.655 10.750 1.00 96.62 311 THR A CA 1
ATOM 2348 C C . THR A 1 311 ? 0.894 -2.361 10.751 1.00 96.62 311 THR A C 1
ATOM 2350 O O . THR A 1 311 ? 1.485 -2.255 9.679 1.00 96.62 311 THR A O 1
ATOM 2353 N N . LEU A 1 312 ? 1.523 -2.279 11.929 1.00 96.00 312 LEU A N 1
ATOM 2354 C CA . LEU A 1 312 ? 2.965 -2.076 12.068 1.00 96.00 312 LEU A CA 1
ATOM 2355 C C . LEU A 1 312 ? 3.750 -3.268 11.500 1.00 96.00 312 LEU A C 1
ATOM 2357 O O . LEU A 1 312 ? 4.706 -3.079 10.748 1.00 96.00 312 LEU A O 1
ATOM 2361 N N . VAL A 1 313 ? 3.309 -4.493 11.802 1.00 96.25 313 VAL A N 1
ATOM 2362 C CA . VAL A 1 313 ? 3.923 -5.723 11.275 1.00 96.25 313 VAL A CA 1
ATOM 2363 C C . VAL A 1 313 ? 3.734 -5.836 9.761 1.00 96.25 313 VAL A C 1
ATOM 2365 O O . VAL A 1 313 ? 4.698 -6.117 9.049 1.00 96.25 313 VAL A O 1
ATOM 2368 N N . ALA A 1 314 ? 2.535 -5.544 9.244 1.00 98.00 314 ALA A N 1
ATOM 2369 C CA . ALA A 1 314 ? 2.289 -5.528 7.801 1.00 98.00 314 ALA A CA 1
ATOM 2370 C C . ALA A 1 314 ? 3.168 -4.498 7.078 1.00 98.00 314 ALA A C 1
ATOM 2372 O O . ALA A 1 314 ? 3.785 -4.812 6.059 1.00 98.00 314 ALA A O 1
ATOM 2373 N N . ALA A 1 315 ? 3.267 -3.286 7.632 1.00 98.44 315 ALA A N 1
ATOM 2374 C CA . ALA A 1 315 ? 4.119 -2.223 7.115 1.00 98.44 315 ALA A CA 1
ATOM 2375 C C . ALA A 1 315 ? 5.592 -2.637 7.055 1.00 98.44 315 ALA A C 1
ATOM 2377 O O . ALA A 1 315 ? 6.248 -2.414 6.036 1.00 98.44 315 ALA A O 1
ATOM 2378 N N . TYR A 1 316 ? 6.101 -3.280 8.108 1.00 97.75 316 TYR A N 1
ATOM 2379 C CA . TYR A 1 316 ? 7.481 -3.752 8.144 1.00 97.75 316 TYR A CA 1
ATOM 2380 C C . TYR A 1 316 ? 7.745 -4.836 7.091 1.00 97.75 316 TYR A C 1
ATOM 2382 O O . TYR A 1 316 ? 8.690 -4.714 6.310 1.00 97.75 316 TYR A O 1
ATOM 2390 N N . GLY A 1 317 ? 6.876 -5.851 7.000 1.00 97.75 317 GLY A N 1
ATOM 2391 C CA . GLY A 1 317 ? 6.971 -6.899 5.978 1.00 97.75 317 GLY A CA 1
ATOM 2392 C C . GLY A 1 317 ? 6.967 -6.339 4.553 1.00 97.75 317 GLY A C 1
ATOM 2393 O O . GLY A 1 317 ? 7.789 -6.731 3.718 1.00 97.75 317 GLY A O 1
ATOM 2394 N N . ALA A 1 318 ? 6.107 -5.350 4.299 1.00 98.56 318 ALA A N 1
ATOM 2395 C CA . ALA A 1 318 ? 6.004 -4.699 3.002 1.00 98.56 318 ALA A CA 1
ATOM 2396 C C . ALA A 1 318 ? 7.238 -3.863 2.639 1.00 98.56 318 ALA A C 1
ATOM 2398 O O . ALA A 1 318 ? 7.729 -3.958 1.508 1.00 98.56 318 ALA A O 1
ATOM 2399 N N . CYS A 1 319 ? 7.778 -3.088 3.587 1.00 98.25 319 CYS A N 1
ATOM 2400 C CA . CYS A 1 319 ? 9.019 -2.339 3.382 1.00 98.25 319 CYS A CA 1
ATOM 2401 C C . CYS A 1 319 ? 10.183 -3.296 3.106 1.00 98.25 319 CYS A C 1
ATOM 2403 O O . CYS A 1 319 ? 10.908 -3.118 2.124 1.00 98.25 319 CYS A O 1
ATOM 2405 N N . ARG A 1 320 ? 10.300 -4.372 3.896 1.00 97.69 320 ARG A N 1
ATOM 2406 C CA . ARG A 1 320 ? 11.365 -5.370 3.751 1.00 97.69 320 ARG A CA 1
ATOM 2407 C C . ARG A 1 320 ? 11.372 -6.019 2.369 1.00 97.69 320 ARG A C 1
ATOM 2409 O O . ARG A 1 320 ? 12.439 -6.123 1.756 1.00 97.69 320 ARG A O 1
ATOM 2416 N N . LEU A 1 321 ? 10.203 -6.443 1.881 1.00 98.38 321 LEU A N 1
ATOM 2417 C CA . LEU A 1 321 ? 10.061 -7.065 0.563 1.00 98.38 321 LEU A CA 1
ATOM 2418 C C . LEU A 1 321 ? 10.298 -6.068 -0.574 1.00 98.38 321 LEU A C 1
ATOM 2420 O O . LEU A 1 321 ? 10.992 -6.383 -1.543 1.00 98.38 321 LEU A O 1
ATOM 2424 N N . THR A 1 322 ? 9.750 -4.858 -0.457 1.00 98.12 322 THR A N 1
ATOM 2425 C CA . THR A 1 322 ? 9.892 -3.825 -1.490 1.00 98.12 322 THR A CA 1
ATOM 2426 C C . THR A 1 322 ? 11.350 -3.402 -1.646 1.00 98.12 322 THR A C 1
ATOM 2428 O O . THR A 1 322 ? 11.844 -3.283 -2.769 1.00 98.12 322 THR A O 1
ATOM 2431 N N . ARG A 1 323 ? 12.073 -3.241 -0.532 1.00 97.31 323 ARG A N 1
ATOM 2432 C CA . ARG A 1 323 ? 13.510 -2.938 -0.530 1.00 97.31 323 ARG A CA 1
ATOM 2433 C C . ARG A 1 323 ? 14.341 -4.036 -1.167 1.00 97.31 323 ARG A C 1
ATOM 2435 O O . ARG A 1 323 ? 15.175 -3.734 -2.016 1.00 97.31 323 ARG A O 1
ATOM 2442 N N . GLU A 1 324 ? 14.074 -5.293 -0.822 1.00 97.50 324 GLU A N 1
ATOM 2443 C CA . GLU A 1 324 ? 14.761 -6.439 -1.426 1.00 97.50 324 GLU A CA 1
ATOM 2444 C C . GLU A 1 324 ? 14.539 -6.502 -2.937 1.00 97.50 324 GLU A C 1
ATOM 2446 O O . GLU A 1 324 ? 15.490 -6.679 -3.698 1.00 97.50 324 GLU A O 1
ATOM 2451 N N . SER A 1 325 ? 13.292 -6.296 -3.367 1.00 98.12 325 SER A N 1
ATOM 2452 C CA . SER A 1 325 ? 12.909 -6.292 -4.782 1.00 98.12 325 SER A CA 1
ATOM 2453 C C . SER A 1 325 ? 13.582 -5.140 -5.530 1.00 98.12 325 SER A C 1
ATOM 2455 O O . SER A 1 325 ? 14.099 -5.323 -6.630 1.00 98.12 325 SER A O 1
ATOM 2457 N N . SER A 1 326 ? 13.659 -3.960 -4.903 1.00 97.56 326 SER A N 1
ATOM 2458 C CA . SER A 1 326 ? 14.390 -2.797 -5.418 1.00 97.56 326 SER A CA 1
ATOM 2459 C C . SER A 1 326 ? 15.890 -3.079 -5.548 1.00 97.56 326 SER A C 1
ATOM 2461 O O . SER A 1 326 ? 16.487 -2.800 -6.587 1.00 97.56 326 SER A O 1
ATOM 2463 N N . ARG A 1 327 ? 16.508 -3.688 -4.527 1.00 97.38 327 ARG A N 1
ATOM 2464 C CA . ARG A 1 327 ? 17.925 -4.079 -4.538 1.00 97.38 327 ARG A CA 1
ATOM 2465 C C . ARG A 1 327 ? 18.227 -5.067 -5.665 1.00 97.38 327 ARG A C 1
ATOM 2467 O O . ARG A 1 327 ? 19.137 -4.812 -6.450 1.00 97.38 327 ARG A O 1
ATOM 2474 N N . CYS A 1 328 ? 17.446 -6.142 -5.784 1.00 97.62 328 CYS A N 1
ATOM 2475 C CA . CYS A 1 328 ? 17.646 -7.165 -6.815 1.00 97.62 328 CYS A CA 1
ATOM 2476 C C . CYS A 1 328 ? 17.460 -6.592 -8.230 1.00 97.62 328 CYS A C 1
ATOM 2478 O O . CYS A 1 328 ? 18.289 -6.830 -9.110 1.00 97.62 328 CYS A O 1
ATOM 2480 N N . ALA A 1 329 ? 16.435 -5.756 -8.438 1.00 98.00 329 ALA A N 1
ATOM 2481 C CA . ALA A 1 329 ? 16.210 -5.098 -9.724 1.00 98.00 329 ALA A CA 1
ATOM 2482 C C . ALA A 1 329 ? 17.372 -4.157 -10.072 1.00 98.00 329 ALA A C 1
ATOM 2484 O O . ALA A 1 329 ? 17.831 -4.105 -11.215 1.00 98.00 329 ALA A O 1
ATOM 2485 N N . PHE A 1 330 ? 17.898 -3.433 -9.082 1.00 98.00 330 PHE A N 1
ATOM 2486 C CA . PHE A 1 330 ? 19.029 -2.536 -9.277 1.00 98.00 330 PHE A CA 1
ATOM 2487 C C . PHE A 1 330 ? 20.323 -3.278 -9.590 1.00 98.00 330 PHE A C 1
ATOM 2489 O O . PHE A 1 330 ? 21.097 -2.808 -10.418 1.00 98.00 330 PHE A O 1
ATOM 2496 N N . GLU A 1 331 ? 20.574 -4.425 -8.965 1.00 97.38 331 GLU A N 1
ATOM 2497 C CA . GLU A 1 331 ? 21.752 -5.247 -9.258 1.00 97.38 331 GLU A CA 1
ATOM 2498 C C . GLU A 1 331 ? 21.784 -5.692 -10.719 1.00 97.38 331 GLU A C 1
ATOM 2500 O O . GLU A 1 331 ? 22.845 -5.645 -11.342 1.00 97.38 331 GLU A O 1
ATOM 2505 N N . ARG A 1 332 ? 20.618 -6.021 -11.287 1.00 97.19 332 ARG A N 1
ATOM 2506 C CA . ARG A 1 332 ? 20.488 -6.428 -12.691 1.00 97.19 332 ARG A CA 1
ATOM 2507 C C . ARG A 1 332 ? 20.495 -5.253 -13.668 1.00 97.19 332 ARG A C 1
ATOM 2509 O O . ARG A 1 332 ? 21.173 -5.308 -14.689 1.00 97.19 332 ARG A O 1
ATOM 2516 N N . HIS A 1 333 ? 19.755 -4.187 -13.368 1.00 97.75 333 HIS A N 1
ATOM 2517 C CA . HIS A 1 333 ? 19.462 -3.130 -14.345 1.00 97.75 333 HIS A CA 1
ATOM 2518 C C . HIS A 1 333 ? 20.202 -1.814 -14.094 1.00 97.75 333 HIS A C 1
ATOM 2520 O O . HIS A 1 333 ? 20.246 -0.950 -14.972 1.00 97.75 333 HIS A O 1
ATOM 2526 N N . ARG A 1 334 ? 20.804 -1.631 -12.914 1.00 96.69 334 ARG A N 1
ATOM 2527 C CA . ARG A 1 334 ? 21.583 -0.446 -12.525 1.00 96.69 334 ARG A CA 1
ATOM 2528 C C . ARG A 1 334 ? 20.849 0.858 -12.874 1.00 96.69 334 ARG A C 1
ATOM 2530 O O . ARG A 1 334 ? 19.728 1.102 -12.429 1.00 96.69 334 ARG A O 1
ATOM 2537 N N . ARG A 1 335 ? 21.472 1.712 -13.695 1.00 96.81 335 ARG A N 1
ATOM 2538 C CA . ARG A 1 335 ? 20.919 2.994 -14.162 1.00 96.81 335 ARG A CA 1
ATOM 2539 C C . ARG A 1 335 ? 19.671 2.831 -15.035 1.00 96.81 335 ARG A C 1
ATOM 2541 O O . ARG A 1 335 ? 18.940 3.799 -15.186 1.00 96.81 335 ARG A O 1
ATOM 2548 N N . GLY A 1 336 ? 19.414 1.654 -15.595 1.00 97.25 336 GLY A N 1
ATOM 2549 C CA . GLY A 1 336 ? 18.228 1.360 -16.399 1.00 97.25 336 GLY A CA 1
ATOM 2550 C C . GLY A 1 336 ? 16.997 0.957 -15.586 1.00 97.25 336 GLY A C 1
ATOM 2551 O O . GLY A 1 336 ? 15.907 0.973 -16.139 1.00 97.25 336 GLY A O 1
ATOM 2552 N N . MET A 1 337 ? 17.145 0.653 -14.289 1.00 97.81 337 MET A N 1
ATOM 2553 C CA . MET A 1 337 ? 16.063 0.102 -13.462 1.00 97.81 337 MET A CA 1
ATOM 2554 C C . MET A 1 337 ? 14.800 0.978 -13.468 1.00 97.81 337 MET A C 1
ATOM 2556 O O . MET A 1 337 ? 14.873 2.175 -13.151 1.00 97.81 337 MET A O 1
ATOM 2560 N N . VAL A 1 338 ? 13.650 0.356 -13.740 1.00 97.94 338 VAL A N 1
ATOM 2561 C CA . VAL A 1 338 ? 12.297 0.933 -13.647 1.00 97.94 338 VAL A CA 1
ATOM 2562 C C . VAL A 1 338 ? 11.392 0.114 -12.710 1.00 97.94 338 VAL A C 1
ATOM 2564 O O . VAL A 1 338 ? 11.757 -0.977 -12.279 1.00 97.94 338 VAL A O 1
ATOM 2567 N N . ALA A 1 339 ? 10.200 0.621 -12.373 1.00 97.56 339 ALA A N 1
ATOM 2568 C CA . ALA A 1 339 ? 9.278 -0.071 -11.460 1.00 97.56 339 ALA A CA 1
ATOM 2569 C C . ALA A 1 339 ? 8.828 -1.448 -11.975 1.00 97.56 339 ALA A C 1
ATOM 2571 O O . ALA A 1 339 ? 8.711 -2.383 -11.188 1.00 97.56 339 ALA A O 1
ATOM 2572 N N . SER A 1 340 ? 8.656 -1.618 -13.290 1.00 98.25 340 SER A N 1
ATOM 2573 C CA . SER A 1 340 ? 8.337 -2.926 -13.880 1.00 98.25 340 SER A CA 1
ATOM 2574 C C . SER A 1 340 ? 9.407 -3.982 -13.601 1.00 98.25 340 SER A C 1
ATOM 2576 O O . SER A 1 340 ? 9.071 -5.155 -13.471 1.00 98.25 340 SER A O 1
ATOM 2578 N N . ASP A 1 341 ? 10.678 -3.584 -13.485 1.00 98.31 341 ASP A N 1
ATOM 2579 C CA . ASP A 1 341 ? 11.750 -4.510 -13.115 1.00 98.31 341 ASP A CA 1
ATOM 2580 C C . ASP A 1 341 ? 11.586 -4.945 -11.659 1.00 98.31 341 ASP A C 1
ATOM 2582 O O . ASP A 1 341 ? 11.625 -6.134 -11.375 1.00 98.31 341 ASP A O 1
ATOM 2586 N N . MET A 1 342 ? 11.270 -4.014 -10.751 1.00 98.25 342 MET A N 1
ATOM 2587 C CA . MET A 1 342 ? 10.974 -4.351 -9.353 1.00 98.25 342 MET A CA 1
ATOM 2588 C C . MET A 1 342 ? 9.801 -5.321 -9.223 1.00 98.25 342 MET A C 1
ATOM 2590 O O . MET A 1 342 ? 9.904 -6.286 -8.477 1.00 98.25 342 MET A O 1
ATOM 2594 N N . VAL A 1 343 ? 8.719 -5.115 -9.982 1.00 98.50 343 VAL A N 1
ATOM 2595 C CA . VAL A 1 343 ? 7.554 -6.020 -9.994 1.00 98.50 343 VAL A CA 1
ATOM 2596 C C . VAL A 1 343 ? 7.949 -7.450 -10.385 1.00 98.50 343 VAL A C 1
ATOM 2598 O O . VAL A 1 343 ? 7.396 -8.409 -9.846 1.00 98.50 343 VAL A O 1
ATOM 2601 N N . ARG A 1 344 ? 8.913 -7.617 -11.303 1.00 98.25 344 ARG A N 1
ATOM 2602 C CA . ARG A 1 344 ? 9.420 -8.941 -11.709 1.00 98.25 344 ARG A CA 1
ATOM 2603 C C . ARG A 1 344 ? 10.244 -9.620 -10.614 1.00 98.25 344 ARG A C 1
ATOM 2605 O O . ARG A 1 344 ? 10.266 -10.845 -10.571 1.00 98.25 344 ARG A O 1
ATOM 2612 N N . GLU A 1 345 ? 10.876 -8.848 -9.736 1.00 98.25 345 GLU A N 1
ATOM 2613 C CA . GLU A 1 345 ? 11.697 -9.368 -8.637 1.00 98.25 345 GLU A CA 1
ATOM 2614 C C . GLU A 1 345 ? 10.892 -9.824 -7.420 1.00 98.25 345 GLU A C 1
ATOM 2616 O O . GLU A 1 345 ? 11.387 -10.657 -6.656 1.00 98.25 345 GLU A O 1
ATOM 2621 N N . ILE A 1 346 ? 9.666 -9.310 -7.243 1.00 98.56 346 ILE A N 1
ATOM 2622 C CA . ILE A 1 346 ? 8.839 -9.574 -6.054 1.00 98.56 346 ILE A CA 1
ATOM 2623 C C . ILE A 1 346 ? 8.749 -11.074 -5.738 1.00 98.56 346 ILE A C 1
ATOM 2625 O O . ILE A 1 346 ? 9.086 -11.423 -4.608 1.00 98.56 346 ILE A O 1
ATOM 2629 N N . PRO A 1 347 ? 8.390 -11.984 -6.671 1.00 97.69 347 PRO A N 1
ATOM 2630 C CA . PRO A 1 347 ? 8.203 -13.394 -6.324 1.00 97.69 347 PRO A CA 1
ATOM 2631 C C . PRO A 1 347 ? 9.486 -14.067 -5.819 1.00 97.69 347 PRO A C 1
ATOM 2633 O O . PRO A 1 347 ? 9.468 -14.758 -4.804 1.00 97.69 347 PRO A O 1
ATOM 2636 N N . GLN A 1 348 ? 10.627 -13.825 -6.478 1.00 97.00 348 GLN A N 1
ATOM 2637 C CA . GLN A 1 348 ? 11.902 -14.420 -6.064 1.00 97.00 348 GLN A CA 1
ATOM 2638 C C . GLN A 1 348 ? 12.362 -13.863 -4.707 1.00 97.00 348 GLN A C 1
ATOM 2640 O O . GLN A 1 348 ? 12.871 -14.604 -3.862 1.00 97.00 348 GLN A O 1
ATOM 2645 N N . CYS A 1 349 ? 12.185 -12.558 -4.488 1.00 97.38 349 CYS A N 1
ATOM 2646 C CA . CYS A 1 349 ? 12.511 -11.914 -3.219 1.00 97.38 349 CYS A CA 1
ATOM 2647 C C . CYS A 1 349 ? 11.588 -12.391 -2.093 1.00 97.38 349 CYS A C 1
ATOM 2649 O O . CYS A 1 349 ? 12.054 -12.604 -0.974 1.00 97.38 349 CYS A O 1
ATOM 2651 N N . PHE A 1 350 ? 10.309 -12.617 -2.401 1.00 97.38 350 PHE A N 1
ATOM 2652 C CA . PHE A 1 350 ? 9.321 -13.143 -1.470 1.00 97.38 350 PHE A CA 1
ATOM 2653 C C . PHE A 1 350 ? 9.746 -14.506 -0.940 1.00 97.38 350 PHE A C 1
ATOM 2655 O O . PHE A 1 350 ? 9.937 -14.642 0.263 1.00 97.38 350 PHE A O 1
ATOM 2662 N N . THR A 1 351 ? 10.005 -15.475 -1.822 1.00 94.94 351 THR A N 1
ATOM 2663 C CA . THR A 1 351 ? 10.434 -16.827 -1.425 1.00 94.94 351 THR A CA 1
ATOM 2664 C C . THR A 1 351 ? 11.722 -16.811 -0.599 1.00 94.94 351 THR A C 1
ATOM 2666 O O . THR A 1 351 ? 11.884 -17.614 0.315 1.00 94.94 351 THR A O 1
ATOM 2669 N N . ARG A 1 352 ? 12.646 -15.883 -0.884 1.00 93.81 352 ARG A N 1
ATOM 2670 C CA . ARG A 1 352 ? 13.895 -15.742 -0.121 1.00 93.81 352 ARG A CA 1
ATOM 2671 C C . ARG A 1 352 ? 13.655 -15.255 1.310 1.00 93.81 352 ARG A C 1
ATOM 2673 O O . ARG A 1 352 ? 14.324 -15.717 2.230 1.00 93.81 352 ARG A O 1
ATOM 2680 N N . ILE A 1 353 ? 12.753 -14.293 1.500 1.00 94.00 353 ILE A N 1
ATOM 2681 C CA . ILE A 1 353 ? 12.493 -13.681 2.814 1.00 94.00 353 ILE A CA 1
ATOM 2682 C C . ILE A 1 353 ? 11.497 -14.521 3.629 1.00 94.00 353 ILE A C 1
ATOM 2684 O O . ILE A 1 353 ? 11.665 -14.671 4.846 1.00 94.00 353 ILE A O 1
ATOM 2688 N N . PHE A 1 354 ? 10.492 -15.077 2.953 1.00 91.88 354 PHE A N 1
ATOM 2689 C CA . PHE A 1 354 ? 9.361 -15.827 3.493 1.00 91.88 354 PHE A CA 1
ATOM 2690 C C . PHE A 1 354 ? 9.317 -17.225 2.847 1.00 91.88 354 PHE A C 1
ATOM 2692 O O . PHE A 1 354 ? 8.467 -17.488 1.997 1.00 91.88 354 PHE A O 1
ATOM 2699 N N . PRO A 1 355 ? 10.266 -18.118 3.182 1.00 84.75 355 PRO A N 1
ATOM 2700 C CA . PRO A 1 355 ? 10.287 -19.453 2.605 1.00 84.75 355 PRO A CA 1
ATOM 2701 C C . PRO A 1 355 ? 9.064 -20.254 3.057 1.00 84.75 355 PRO A C 1
ATOM 2703 O O . PRO A 1 355 ? 8.688 -20.222 4.233 1.00 84.75 355 PRO A O 1
ATOM 2706 N N . ASP A 1 356 ? 8.487 -21.026 2.136 1.00 72.38 356 ASP A N 1
ATOM 2707 C CA . ASP A 1 356 ? 7.476 -22.018 2.479 1.00 72.38 356 ASP A CA 1
ATOM 2708 C C . ASP A 1 356 ? 8.108 -23.048 3.418 1.00 72.38 356 ASP A C 1
ATOM 2710 O O . ASP A 1 356 ? 8.953 -23.853 3.021 1.00 72.38 356 ASP A O 1
ATOM 2714 N N . LEU A 1 357 ? 7.708 -23.031 4.689 1.00 57.44 357 LEU A N 1
ATOM 2715 C CA . LEU A 1 357 ? 8.047 -24.093 5.629 1.00 57.44 357 LEU A CA 1
ATOM 2716 C C . LEU A 1 357 ? 7.269 -25.353 5.224 1.00 57.44 357 LEU A C 1
ATOM 2718 O O . LEU A 1 357 ? 6.207 -25.643 5.790 1.00 57.44 357 LEU A O 1
ATOM 2722 N N . GLN A 1 358 ? 7.773 -26.091 4.231 1.00 46.19 358 GLN A N 1
ATOM 2723 C CA . GLN A 1 358 ? 7.337 -27.464 4.012 1.00 46.19 358 GLN A CA 1
ATOM 2724 C C . GLN A 1 358 ? 7.784 -28.301 5.218 1.00 46.19 358 GLN A C 1
ATOM 2726 O O . GLN A 1 358 ? 8.950 -28.214 5.619 1.00 46.19 358 GLN A O 1
ATOM 2731 N N . PRO A 1 359 ? 6.906 -29.116 5.830 1.00 37.84 359 PRO A N 1
ATOM 2732 C CA . PRO A 1 359 ? 7.396 -30.175 6.696 1.00 37.84 359 PRO A CA 1
ATOM 2733 C C . PRO A 1 359 ? 8.298 -31.091 5.851 1.00 37.84 359 PRO A C 1
ATOM 2735 O O . PRO A 1 359 ? 7.966 -31.342 4.689 1.00 37.84 359 PRO A O 1
ATOM 2738 N N . PRO A 1 360 ? 9.429 -31.588 6.383 1.00 33.25 360 PRO A N 1
ATOM 2739 C CA . PRO A 1 360 ? 10.266 -32.518 5.641 1.00 33.25 360 PRO A CA 1
ATOM 2740 C C . PRO A 1 360 ? 9.415 -33.716 5.216 1.00 33.25 360 PRO A C 1
ATOM 2742 O O . PRO A 1 360 ? 8.823 -34.402 6.054 1.00 33.25 360 PRO A O 1
ATOM 2745 N N . SER A 1 361 ? 9.329 -33.950 3.908 1.00 35.91 361 SER A N 1
ATOM 2746 C CA . SER A 1 361 ? 8.706 -35.144 3.361 1.00 35.91 361 SER A CA 1
ATOM 2747 C C . SER A 1 361 ? 9.512 -36.353 3.831 1.00 35.91 361 SER A C 1
ATOM 2749 O O . SER A 1 361 ? 10.620 -36.633 3.378 1.00 35.91 361 SER A O 1
ATOM 2751 N N . THR A 1 362 ? 8.956 -37.094 4.784 1.00 38.00 362 THR A N 1
ATOM 2752 C CA . THR A 1 362 ? 9.442 -38.429 5.122 1.00 38.00 362 THR A CA 1
ATOM 2753 C C . THR A 1 362 ? 8.991 -39.384 4.023 1.00 38.00 362 THR A C 1
ATOM 2755 O O . THR A 1 362 ? 8.020 -40.116 4.157 1.00 38.00 362 THR A O 1
ATOM 2758 N N . SER A 1 363 ? 9.702 -39.378 2.897 1.00 34.09 363 SER A N 1
ATOM 2759 C CA . SER A 1 363 ? 9.692 -40.507 1.971 1.00 34.09 363 SER A CA 1
ATOM 2760 C C . SER A 1 363 ? 11.073 -41.142 1.982 1.00 34.09 363 SER A C 1
ATOM 2762 O O . SER A 1 363 ? 11.978 -40.755 1.246 1.00 34.09 363 SER A O 1
ATOM 2764 N N . SER A 1 364 ? 11.222 -42.124 2.863 1.00 36.12 364 SER A N 1
ATOM 2765 C CA . SER A 1 364 ? 12.284 -43.114 2.822 1.00 36.12 364 SER A CA 1
ATOM 2766 C C . SER A 1 364 ? 12.251 -43.841 1.475 1.00 36.12 364 SER A C 1
ATOM 2768 O O . SER A 1 364 ? 11.421 -44.714 1.230 1.00 36.12 364 SER A O 1
ATOM 2770 N N . ARG A 1 365 ? 13.194 -43.516 0.593 1.00 31.45 365 ARG A N 1
ATOM 2771 C CA . ARG A 1 365 ? 13.665 -44.452 -0.428 1.00 31.45 365 ARG A CA 1
ATOM 2772 C C . ARG A 1 365 ? 15.182 -44.468 -0.404 1.00 31.45 365 ARG A C 1
ATOM 2774 O O . ARG A 1 365 ? 15.851 -43.554 -0.864 1.00 31.45 365 ARG A O 1
ATOM 2781 N N . SER A 1 366 ? 15.684 -45.542 0.191 1.00 34.69 366 SER A N 1
ATOM 2782 C CA . SER A 1 366 ? 17.047 -46.034 0.066 1.00 34.69 366 SER A CA 1
ATOM 2783 C C . SER A 1 366 ? 17.447 -46.110 -1.408 1.00 34.69 366 SER A C 1
ATOM 2785 O O . SER A 1 366 ? 16.840 -46.856 -2.177 1.00 34.69 366 SER A O 1
ATOM 2787 N N . GLY A 1 367 ? 18.476 -45.359 -1.778 1.00 28.92 367 GLY A N 1
ATOM 2788 C CA . GLY A 1 367 ? 19.106 -45.405 -3.087 1.00 28.92 367 GLY A CA 1
ATOM 2789 C C . GLY A 1 367 ? 20.492 -44.795 -2.976 1.00 28.92 367 GLY A C 1
ATOM 2790 O O . GLY A 1 367 ? 20.640 -43.582 -2.912 1.00 28.92 367 GLY A O 1
ATOM 2791 N N . SER A 1 368 ? 21.496 -45.656 -2.867 1.00 32.53 368 SER A N 1
ATOM 2792 C CA . SER A 1 368 ? 22.914 -45.313 -2.889 1.00 32.53 368 SER A CA 1
ATOM 2793 C C . SER A 1 368 ? 23.291 -44.654 -4.217 1.00 32.53 368 SER A C 1
ATOM 2795 O O . SER A 1 368 ? 23.185 -45.286 -5.267 1.00 32.53 368 SER A O 1
ATOM 2797 N N . GLY A 1 369 ? 23.773 -43.418 -4.156 1.00 28.45 369 GLY A N 1
ATOM 2798 C CA . GLY A 1 369 ? 24.362 -42.692 -5.277 1.00 28.45 369 GLY A CA 1
ATOM 2799 C C . GLY A 1 369 ? 24.836 -41.338 -4.774 1.00 28.45 369 GLY A C 1
ATOM 2800 O O . GLY A 1 369 ? 24.017 -40.493 -4.432 1.00 28.45 369 GLY A O 1
ATOM 2801 N N . GLY A 1 370 ? 26.148 -41.182 -4.613 1.00 30.31 370 GLY A N 1
ATOM 2802 C CA . GLY A 1 370 ? 26.744 -39.944 -4.129 1.00 30.31 370 GLY A CA 1
ATOM 2803 C C . GLY A 1 370 ? 26.702 -38.861 -5.200 1.00 30.31 370 GLY A C 1
ATOM 2804 O O . GLY A 1 370 ? 27.287 -39.035 -6.262 1.00 30.31 370 GLY A O 1
ATOM 2805 N N . GLU A 1 371 ? 26.071 -37.740 -4.872 1.00 29.25 371 GLU A N 1
ATOM 2806 C CA . GLU A 1 371 ? 26.361 -36.431 -5.450 1.00 29.25 371 GLU A CA 1
ATOM 2807 C C . GLU A 1 371 ? 26.488 -35.433 -4.294 1.00 29.25 371 GLU A C 1
ATOM 2809 O O . GLU A 1 371 ? 25.606 -35.313 -3.440 1.00 29.25 371 GLU A O 1
ATOM 2814 N N . GLU A 1 372 ? 27.645 -34.774 -4.227 1.00 27.16 372 GLU A N 1
ATOM 2815 C CA . GLU A 1 372 ? 27.967 -33.738 -3.251 1.00 27.16 372 GLU A CA 1
ATOM 2816 C C . GLU A 1 372 ? 27.085 -32.507 -3.477 1.00 27.16 372 GLU A C 1
ATOM 2818 O O . GLU A 1 372 ? 27.260 -31.750 -4.430 1.00 27.16 372 GLU A O 1
ATOM 2823 N N . VAL A 1 373 ? 26.150 -32.271 -2.557 1.00 27.23 373 VAL A N 1
ATOM 2824 C CA . VAL A 1 373 ? 25.440 -30.996 -2.452 1.00 27.23 373 VAL A CA 1
ATOM 2825 C C . VAL A 1 373 ? 26.282 -30.054 -1.594 1.00 27.23 373 VAL A C 1
ATOM 2827 O O . VAL A 1 373 ? 26.462 -30.271 -0.393 1.00 27.23 373 VAL A O 1
ATOM 2830 N N . MET A 1 374 ? 26.799 -28.992 -2.217 1.00 22.91 374 MET A N 1
ATOM 2831 C CA . MET A 1 374 ? 27.446 -27.873 -1.533 1.00 22.91 374 MET A CA 1
ATOM 2832 C C . MET A 1 374 ? 26.456 -27.191 -0.581 1.00 22.91 374 MET A C 1
ATOM 2834 O O . MET A 1 374 ? 25.593 -26.416 -0.988 1.00 22.91 374 MET A O 1
ATOM 2838 N N . HIS A 1 375 ? 26.610 -27.462 0.714 1.00 24.97 375 HIS A N 1
ATOM 2839 C CA . HIS A 1 375 ? 26.038 -26.646 1.775 1.00 24.97 375 HIS A CA 1
ATOM 2840 C C . HIS A 1 375 ? 26.834 -25.343 1.889 1.00 24.97 375 HIS A C 1
ATOM 2842 O O . HIS A 1 375 ? 27.894 -25.295 2.518 1.00 24.97 375 HIS A O 1
ATOM 2848 N N . GLU A 1 376 ? 26.301 -24.270 1.315 1.00 25.84 376 GLU A N 1
ATOM 2849 C CA . GLU A 1 376 ? 26.784 -22.914 1.552 1.00 25.84 376 GLU A CA 1
ATOM 2850 C C . GLU A 1 376 ? 26.418 -22.510 2.993 1.00 25.84 376 GLU A C 1
ATOM 2852 O O . GLU A 1 376 ? 25.319 -22.049 3.306 1.00 25.84 376 GLU A O 1
ATOM 2857 N N . LYS A 1 377 ? 27.338 -22.786 3.924 1.00 25.22 377 LYS A N 1
ATOM 2858 C CA . LYS A 1 377 ? 27.261 -22.319 5.310 1.00 25.22 377 LYS A CA 1
ATOM 2859 C C . LYS A 1 377 ? 27.397 -20.798 5.319 1.00 25.22 377 LYS A C 1
ATOM 2861 O O . LYS A 1 377 ? 28.503 -20.270 5.236 1.00 25.22 377 LYS A O 1
ATOM 2866 N N . TYR A 1 378 ? 26.284 -20.101 5.525 1.00 27.88 378 TYR A N 1
ATOM 2867 C CA . TYR A 1 378 ? 26.287 -18.732 6.032 1.00 27.88 378 TYR A CA 1
ATOM 2868 C C . TYR A 1 378 ? 26.833 -18.725 7.468 1.00 27.88 378 TYR A C 1
ATOM 2870 O O . TYR A 1 378 ? 26.090 -18.798 8.444 1.00 27.88 378 TYR A O 1
ATOM 2878 N N . ALA A 1 379 ? 28.155 -18.654 7.600 1.00 26.39 379 ALA A N 1
ATOM 2879 C CA . ALA A 1 379 ? 28.815 -18.213 8.817 1.00 26.39 379 ALA A CA 1
ATOM 2880 C C . ALA A 1 379 ? 29.120 -16.720 8.653 1.00 26.39 379 ALA A C 1
ATOM 2882 O O . ALA A 1 379 ? 30.099 -16.333 8.019 1.00 26.39 379 ALA A O 1
ATOM 2883 N N . GLY A 1 380 ? 28.249 -15.874 9.205 1.00 24.77 380 GLY A N 1
ATOM 2884 C CA . GLY A 1 380 ? 28.581 -14.478 9.449 1.00 24.77 380 GLY A CA 1
ATOM 2885 C C . GLY A 1 380 ? 29.762 -14.426 10.414 1.00 24.77 380 GLY A C 1
ATOM 2886 O O . GLY A 1 380 ? 29.622 -14.735 11.596 1.00 24.77 380 GLY A O 1
ATOM 2887 N N . SER A 1 381 ? 30.938 -14.082 9.900 1.00 24.06 381 SER A N 1
ATOM 2888 C CA . SER A 1 381 ? 32.156 -13.913 10.686 1.00 24.06 381 SER A CA 1
ATOM 2889 C C . SER A 1 381 ? 32.046 -12.681 11.586 1.00 24.06 381 SER A C 1
ATOM 2891 O O . SER A 1 381 ? 32.510 -11.600 11.236 1.00 24.06 381 SER A O 1
ATOM 2893 N N . ILE A 1 382 ? 31.463 -12.844 12.774 1.00 23.77 382 ILE A N 1
ATOM 2894 C CA . ILE A 1 382 ? 31.765 -11.994 13.928 1.00 23.77 382 ILE A CA 1
ATOM 2895 C C . ILE A 1 382 ? 32.884 -12.701 14.689 1.00 23.77 382 ILE A C 1
ATOM 2897 O O . ILE A 1 382 ? 32.653 -13.620 15.473 1.00 23.77 382 ILE A O 1
ATOM 2901 N N . VAL A 1 383 ? 34.126 -12.295 14.428 1.00 23.08 383 VAL A N 1
ATOM 2902 C CA . VAL A 1 383 ? 35.283 -12.726 15.218 1.00 23.08 383 VAL A CA 1
ATOM 2903 C C . VAL A 1 383 ? 35.219 -12.002 16.564 1.00 23.08 383 VAL A C 1
ATOM 2905 O O . VAL A 1 383 ? 35.740 -10.903 16.733 1.00 23.08 383 VAL A O 1
ATOM 2908 N N . LEU A 1 384 ? 34.538 -12.615 17.532 1.00 22.42 384 LEU A N 1
ATOM 2909 C CA . LEU A 1 384 ? 34.603 -12.221 18.935 1.00 22.42 384 LEU A CA 1
ATOM 2910 C C . LEU A 1 384 ? 35.870 -12.856 19.535 1.00 22.42 384 LEU A C 1
ATOM 2912 O O . LEU A 1 384 ? 35.857 -14.011 19.961 1.00 22.42 384 LEU A O 1
ATOM 2916 N N . LEU A 1 385 ? 36.993 -12.132 19.533 1.00 23.83 385 LEU A N 1
ATOM 2917 C CA . LEU A 1 385 ? 38.211 -12.576 20.221 1.00 23.83 385 LEU A CA 1
ATOM 2918 C C . LEU A 1 385 ? 37.971 -12.570 21.737 1.00 23.83 385 LEU A C 1
ATOM 2920 O O . LEU A 1 385 ? 38.100 -11.553 22.417 1.00 23.83 385 LEU A O 1
ATOM 2924 N N . ARG A 1 386 ? 37.606 -13.737 22.269 1.00 22.42 386 ARG A N 1
ATOM 2925 C CA . ARG A 1 386 ? 37.558 -14.025 23.702 1.00 22.42 386 ARG A CA 1
ATOM 2926 C C . ARG A 1 386 ? 38.986 -14.334 24.157 1.00 22.42 386 ARG A C 1
ATOM 2928 O O . ARG A 1 386 ? 39.484 -15.430 23.923 1.00 22.42 386 ARG A O 1
ATOM 2935 N N . VAL A 1 387 ? 39.662 -13.365 24.774 1.00 26.31 387 VAL A N 1
ATOM 2936 C CA . VAL A 1 387 ? 40.980 -13.585 25.390 1.00 26.31 387 VAL A CA 1
ATOM 2937 C C . VAL A 1 387 ? 40.776 -14.429 26.651 1.00 26.31 387 VAL A C 1
ATOM 2939 O O . VAL A 1 387 ? 40.371 -13.922 27.694 1.00 26.31 387 VAL A O 1
ATOM 2942 N N . GLY A 1 388 ? 40.978 -15.739 26.525 1.00 25.78 388 GLY A N 1
ATOM 2943 C CA . GLY A 1 388 ? 41.033 -16.673 27.644 1.00 25.78 388 GLY A CA 1
ATOM 2944 C C . GLY A 1 388 ? 42.476 -16.858 28.107 1.00 25.78 388 GLY A C 1
ATOM 2945 O O . GLY A 1 388 ? 43.336 -17.217 27.307 1.00 25.78 388 GLY A O 1
ATOM 2946 N N . ASN A 1 389 ? 42.724 -16.615 29.395 1.00 31.03 389 ASN A N 1
ATOM 2947 C CA . ASN A 1 389 ? 43.965 -16.962 30.084 1.00 31.03 389 ASN A CA 1
ATOM 2948 C C . ASN A 1 389 ? 44.280 -18.453 29.899 1.00 31.03 389 ASN A C 1
ATOM 2950 O O . ASN A 1 389 ? 43.526 -19.297 30.380 1.00 31.03 389 ASN A O 1
ATOM 2954 N N . LEU A 1 390 ? 45.415 -18.771 29.277 1.00 28.28 390 LEU A N 1
ATOM 2955 C CA . LEU A 1 390 ? 46.032 -20.092 29.368 1.00 28.28 390 LEU A CA 1
ATOM 2956 C C . LEU A 1 390 ? 47.447 -19.937 29.920 1.00 28.28 390 LEU A C 1
ATOM 2958 O O . LEU A 1 390 ? 48.367 -19.448 29.270 1.00 28.28 390 LEU A O 1
ATOM 2962 N N . THR A 1 391 ? 47.554 -20.329 31.181 1.00 27.98 391 THR A N 1
ATOM 2963 C CA . THR A 1 391 ? 48.771 -20.561 31.945 1.00 27.98 391 THR A CA 1
ATOM 2964 C C . THR A 1 391 ? 49.593 -21.703 31.347 1.00 27.98 391 THR A C 1
ATOM 2966 O O . THR A 1 391 ? 49.040 -22.703 30.895 1.00 27.98 391 THR A O 1
ATOM 2969 N N . ASN A 1 392 ? 50.916 -21.535 31.402 1.00 32.41 392 ASN A N 1
ATOM 2970 C CA . ASN A 1 392 ? 51.979 -22.509 31.139 1.00 32.41 392 ASN A CA 1
ATOM 2971 C C . ASN A 1 392 ? 51.599 -23.984 31.357 1.00 32.41 392 ASN A C 1
ATOM 2973 O O . ASN A 1 392 ? 51.288 -24.360 32.479 1.00 32.41 392 ASN A O 1
ATOM 2977 N N . HIS A 1 393 ? 51.791 -24.814 30.330 1.00 30.20 393 HIS A N 1
ATOM 2978 C CA . HIS A 1 393 ? 52.522 -26.088 30.395 1.00 30.20 393 HIS A CA 1
ATOM 2979 C C . HIS A 1 393 ? 52.938 -26.486 28.965 1.00 30.20 393 HIS A C 1
ATOM 2981 O O . HIS A 1 393 ? 52.290 -26.117 27.991 1.00 30.20 393 HIS A O 1
ATOM 2987 N N . GLY A 1 394 ? 54.113 -27.103 28.842 1.00 30.05 394 GLY A N 1
ATOM 2988 C CA . GLY A 1 394 ? 54.996 -26.954 27.684 1.00 30.05 394 GLY A CA 1
ATOM 2989 C C . GLY A 1 394 ? 54.742 -27.875 26.490 1.00 30.05 394 GLY A C 1
ATOM 2990 O O . GLY A 1 394 ? 54.213 -28.975 26.617 1.00 30.05 394 GLY A O 1
ATOM 2991 N N . LEU A 1 395 ? 55.237 -27.422 25.336 1.00 29.19 395 LEU A N 1
ATOM 2992 C CA . LEU A 1 395 ? 55.486 -28.221 24.138 1.00 29.19 395 LEU A CA 1
ATOM 2993 C C . LEU A 1 395 ? 56.929 -27.968 23.656 1.00 29.19 395 LEU A C 1
ATOM 2995 O O . LEU A 1 395 ? 57.383 -26.819 23.691 1.00 29.19 395 LEU A O 1
ATOM 2999 N N . PRO A 1 396 ? 57.664 -29.004 23.213 1.00 32.97 396 PRO A N 1
ATOM 3000 C CA . PRO A 1 396 ? 59.034 -28.866 22.739 1.00 32.97 396 PRO A CA 1
ATOM 3001 C C . PRO A 1 396 ? 59.110 -28.476 21.253 1.00 32.97 396 PRO A C 1
ATOM 3003 O O . PRO A 1 396 ? 58.366 -28.981 20.422 1.00 32.97 396 PRO A O 1
ATOM 3006 N N . GLY A 1 397 ? 60.078 -27.605 20.949 1.00 39.12 397 GLY A N 1
ATOM 3007 C CA . GLY A 1 397 ? 60.913 -27.623 19.742 1.00 39.12 397 GLY A CA 1
ATOM 3008 C C . GLY A 1 397 ? 60.243 -27.567 18.363 1.00 39.12 397 GLY A C 1
ATOM 3009 O O . GLY A 1 397 ? 59.875 -28.591 17.807 1.00 39.12 397 GLY A O 1
ATOM 3010 N N . SER A 1 398 ? 60.308 -26.384 17.738 1.00 42.50 398 SER A N 1
ATOM 3011 C CA . SER A 1 398 ? 60.198 -26.127 16.285 1.00 42.50 398 SER A CA 1
ATOM 3012 C C . SER A 1 398 ? 58.799 -26.063 15.640 1.00 42.50 398 SER A C 1
ATOM 3014 O O . SER A 1 398 ? 58.496 -26.857 14.776 1.00 42.50 398 SER A O 1
ATOM 3016 N N . ILE A 1 399 ? 57.999 -25.040 15.983 1.00 40.69 399 ILE A N 1
ATOM 3017 C CA . ILE A 1 399 ? 57.093 -24.251 15.096 1.00 40.69 399 ILE A CA 1
ATOM 3018 C C . ILE A 1 399 ? 56.842 -22.917 15.839 1.00 40.69 399 ILE A C 1
ATOM 3020 O O . ILE A 1 399 ? 55.792 -22.667 16.414 1.00 40.69 399 ILE A O 1
ATOM 3024 N N . GLY A 1 400 ? 57.878 -22.079 15.959 1.00 36.78 400 GLY A N 1
ATOM 3025 C CA . GLY A 1 400 ? 57.858 -20.909 16.860 1.00 36.78 400 GLY A CA 1
ATOM 3026 C C . GLY A 1 400 ? 58.433 -19.616 16.287 1.00 36.78 400 GLY A C 1
ATOM 3027 O O . GLY A 1 400 ? 58.709 -18.696 17.047 1.00 36.78 400 GLY A O 1
ATOM 3028 N N . ARG A 1 401 ? 58.666 -19.529 14.969 1.00 36.94 401 ARG A N 1
ATOM 3029 C CA . ARG A 1 401 ? 59.254 -18.323 14.346 1.00 36.94 401 ARG A CA 1
ATOM 3030 C C . ARG A 1 401 ? 58.527 -17.777 13.113 1.00 36.94 401 ARG A C 1
ATOM 3032 O O . ARG A 1 401 ? 58.996 -16.799 12.553 1.00 36.94 401 ARG A O 1
ATOM 3039 N N . SER A 1 402 ? 57.363 -18.317 12.734 1.00 40.22 402 SER A N 1
ATOM 3040 C CA . SER A 1 402 ? 56.584 -17.788 11.593 1.00 40.22 402 SER A CA 1
ATOM 3041 C C . SER A 1 402 ? 55.250 -17.121 11.966 1.00 40.22 402 SER A C 1
ATOM 3043 O O . SER A 1 402 ? 54.652 -16.480 11.110 1.00 40.22 402 SER A O 1
ATOM 3045 N N . LEU A 1 403 ? 54.784 -17.208 13.221 1.00 39.09 403 LEU A N 1
ATOM 3046 C CA . LEU A 1 403 ? 53.530 -16.558 13.656 1.00 39.09 403 LEU A CA 1
ATOM 3047 C C . LEU A 1 403 ? 53.719 -15.201 14.366 1.00 39.09 403 LEU A C 1
ATOM 3049 O O . LEU A 1 403 ? 52.744 -14.487 14.571 1.00 39.09 403 LEU A O 1
ATOM 3053 N N . GLY A 1 404 ? 54.954 -14.805 14.699 1.00 35.25 404 GLY A N 1
ATOM 3054 C CA . GLY A 1 404 ? 55.233 -13.521 15.365 1.00 35.25 404 GLY A CA 1
ATOM 3055 C C . GLY A 1 404 ? 55.204 -12.298 14.436 1.00 35.25 404 GLY A C 1
ATOM 3056 O O . GLY A 1 404 ? 54.857 -11.207 14.875 1.00 35.25 404 GLY A O 1
ATOM 3057 N N . GLY A 1 405 ? 55.513 -12.472 13.144 1.00 35.69 405 GLY A N 1
ATOM 3058 C CA . GLY A 1 405 ? 55.602 -11.363 12.182 1.00 35.69 405 GLY A CA 1
ATOM 3059 C C . GLY A 1 405 ? 54.254 -10.887 11.627 1.00 35.69 405 GLY A C 1
ATOM 3060 O O . GLY A 1 405 ? 54.072 -9.699 11.376 1.00 35.69 405 GLY A O 1
ATOM 3061 N N . HIS A 1 406 ? 53.272 -11.782 11.478 1.00 40.16 406 HIS A N 1
ATOM 3062 C CA . HIS A 1 406 ? 51.962 -11.417 10.920 1.00 40.16 406 HIS A CA 1
ATOM 3063 C C . HIS A 1 406 ? 51.026 -10.753 11.937 1.00 40.16 406 HIS A C 1
ATOM 3065 O O . HIS A 1 406 ? 50.187 -9.944 11.550 1.00 40.16 406 HIS A O 1
ATOM 3071 N N . PHE A 1 407 ? 51.211 -11.002 13.237 1.00 34.50 407 PHE A N 1
ATOM 3072 C CA . PHE A 1 407 ? 50.409 -10.353 14.279 1.00 34.50 407 PHE A CA 1
ATOM 3073 C C . PHE A 1 407 ? 50.800 -8.880 14.495 1.00 34.50 407 PHE A C 1
ATOM 3075 O O . PHE A 1 407 ? 49.927 -8.042 14.710 1.00 34.50 407 PHE A O 1
ATOM 3082 N N . GLN A 1 408 ? 52.087 -8.532 14.365 1.00 35.97 408 GLN A N 1
ATOM 3083 C CA . GLN A 1 408 ? 52.528 -7.132 14.420 1.00 35.97 408 GLN A CA 1
ATOM 3084 C C . GLN A 1 408 ? 52.097 -6.331 13.180 1.00 35.97 408 GLN A C 1
ATOM 3086 O O . GLN A 1 408 ? 51.716 -5.173 13.318 1.00 35.97 408 GLN A O 1
ATOM 3091 N N . ALA A 1 409 ? 52.062 -6.942 11.991 1.00 35.09 409 ALA A N 1
ATOM 3092 C CA . ALA A 1 409 ? 51.645 -6.258 10.763 1.00 35.09 409 ALA A CA 1
ATOM 3093 C C . ALA A 1 409 ? 50.153 -5.858 10.766 1.00 35.09 409 ALA A C 1
ATOM 3095 O O . ALA A 1 409 ? 49.808 -4.757 10.342 1.00 35.09 409 ALA A O 1
ATOM 3096 N N . VAL A 1 410 ? 49.267 -6.706 11.303 1.00 41.12 410 VAL A N 1
ATOM 3097 C CA . VAL A 1 410 ? 47.818 -6.424 11.356 1.00 41.12 410 VAL A CA 1
ATOM 3098 C C . VAL A 1 410 ? 47.484 -5.334 12.384 1.00 41.12 410 VAL A C 1
ATOM 3100 O O . VAL A 1 410 ? 46.623 -4.492 12.132 1.00 41.12 410 VAL A O 1
ATOM 3103 N N . VAL A 1 411 ? 48.199 -5.288 13.514 1.00 39.25 411 VAL A N 1
ATOM 3104 C CA . VAL A 1 411 ? 48.012 -4.243 14.538 1.00 39.25 411 VAL A CA 1
ATOM 3105 C C . VAL A 1 411 ? 48.544 -2.886 14.056 1.00 39.25 411 VAL A C 1
ATOM 3107 O O . VAL A 1 411 ? 47.899 -1.862 14.288 1.00 39.25 411 VAL A O 1
ATOM 3110 N N . VAL A 1 412 ? 49.659 -2.870 13.317 1.00 38.28 412 VAL A N 1
ATOM 3111 C CA . VAL A 1 412 ? 50.226 -1.642 12.733 1.00 38.28 412 VAL A CA 1
ATOM 3112 C C . VAL A 1 412 ? 49.340 -1.093 11.606 1.00 38.28 412 VAL A C 1
ATOM 3114 O O . VAL A 1 412 ? 49.085 0.109 11.579 1.00 38.28 412 VAL A O 1
ATOM 3117 N N . CYS A 1 413 ? 48.769 -1.941 10.742 1.00 36.06 413 CYS A N 1
ATOM 3118 C CA . CYS A 1 413 ? 47.819 -1.487 9.717 1.00 36.06 413 CYS A CA 1
ATOM 3119 C C . CYS A 1 413 ? 46.532 -0.891 10.308 1.00 36.06 413 CYS A C 1
ATOM 3121 O O . CYS A 1 413 ? 46.016 0.084 9.766 1.00 36.06 413 CYS A O 1
ATOM 3123 N N . LEU A 1 414 ? 46.031 -1.415 11.433 1.00 38.25 414 LEU A N 1
ATOM 3124 C CA . LEU A 1 414 ? 44.832 -0.876 12.081 1.00 38.25 414 LEU A CA 1
ATOM 3125 C C . LEU A 1 414 ? 45.100 0.470 12.780 1.00 38.25 414 LEU A C 1
ATOM 3127 O O . LEU A 1 414 ? 44.229 1.336 12.791 1.00 38.25 414 LEU A O 1
ATOM 3131 N N . HIS A 1 415 ? 46.304 0.679 13.326 1.00 37.69 415 HIS A N 1
ATOM 3132 C CA . HIS A 1 415 ? 46.712 1.978 13.878 1.00 37.69 415 HIS A CA 1
ATOM 3133 C C . HIS A 1 415 ? 46.937 3.037 12.792 1.00 37.69 415 HIS A C 1
ATOM 3135 O O . HIS A 1 415 ? 46.546 4.183 12.989 1.00 37.69 415 HIS A O 1
ATOM 3141 N N . ILE A 1 416 ? 47.480 2.660 11.630 1.00 41.34 416 ILE A N 1
ATOM 3142 C CA . ILE A 1 416 ? 47.652 3.582 10.495 1.00 41.34 416 ILE A CA 1
ATOM 3143 C C . ILE A 1 416 ? 46.293 3.973 9.893 1.00 41.34 416 ILE A C 1
ATOM 3145 O O . ILE A 1 416 ? 46.088 5.141 9.578 1.00 41.34 416 ILE A O 1
ATOM 3149 N N . LEU A 1 417 ? 45.333 3.043 9.801 1.00 38.50 417 LEU A N 1
ATOM 3150 C CA . LEU A 1 417 ? 43.988 3.341 9.292 1.00 38.50 417 LEU A CA 1
ATOM 3151 C C . LEU A 1 417 ? 43.194 4.259 10.241 1.00 38.50 417 LEU A C 1
ATOM 3153 O O . LEU A 1 417 ? 42.469 5.140 9.790 1.00 38.50 417 LEU A O 1
ATOM 3157 N N . LEU A 1 418 ? 43.355 4.082 11.558 1.00 39.66 418 LEU A N 1
ATOM 3158 C CA . LEU A 1 418 ? 42.734 4.948 12.567 1.00 39.66 418 LEU A CA 1
ATOM 3159 C C . LEU A 1 418 ? 43.411 6.325 12.666 1.00 39.66 418 LEU A C 1
ATOM 3161 O O . LEU A 1 418 ? 42.730 7.295 12.983 1.00 39.66 418 LEU A O 1
ATOM 3165 N N . ALA A 1 419 ? 44.710 6.424 12.362 1.00 38.97 419 ALA A N 1
ATOM 3166 C CA . ALA A 1 419 ? 45.413 7.701 12.241 1.00 38.97 419 ALA A CA 1
ATOM 3167 C C . ALA A 1 419 ? 45.001 8.466 10.968 1.00 38.97 419 ALA A C 1
ATOM 3169 O O . ALA A 1 419 ? 44.806 9.674 11.025 1.00 38.97 419 ALA A O 1
ATOM 3170 N N . PHE A 1 420 ? 44.771 7.767 9.849 1.00 36.16 420 PHE A N 1
ATOM 3171 C CA . PHE A 1 420 ? 44.292 8.382 8.604 1.00 36.16 420 PHE A CA 1
ATOM 3172 C C . PHE A 1 420 ? 42.862 8.926 8.710 1.00 36.16 420 PHE A C 1
ATOM 3174 O O . PHE A 1 420 ? 42.568 9.972 8.149 1.00 36.16 420 PHE A O 1
ATOM 3181 N N . ILE A 1 421 ? 41.983 8.250 9.456 1.00 44.44 421 ILE A N 1
ATOM 3182 C CA . ILE A 1 421 ? 40.629 8.758 9.732 1.00 44.44 421 ILE A CA 1
ATOM 3183 C C . ILE A 1 421 ? 40.677 9.967 10.687 1.00 44.44 421 ILE A C 1
ATOM 3185 O O . ILE A 1 421 ? 39.814 10.828 10.606 1.00 44.44 421 ILE A O 1
ATOM 3189 N N . GLY A 1 422 ? 41.699 10.064 11.549 1.00 38.00 422 GLY A N 1
ATOM 3190 C CA . GLY A 1 422 ? 41.907 11.220 12.429 1.00 38.00 422 GLY A CA 1
ATOM 3191 C C . GLY A 1 422 ? 42.424 12.476 11.717 1.00 38.00 422 GLY A C 1
ATOM 3192 O O . GLY A 1 422 ? 42.015 13.567 12.080 1.00 38.00 422 GLY A O 1
ATOM 3193 N N . CYS A 1 423 ? 43.268 12.342 10.687 1.00 31.91 423 CYS A N 1
ATOM 3194 C CA . CYS A 1 423 ? 43.795 13.502 9.951 1.00 31.91 423 CYS A CA 1
ATOM 3195 C C . CYS A 1 423 ? 42.792 14.137 8.976 1.00 31.91 423 CYS A C 1
ATOM 3197 O O . CYS A 1 423 ? 42.948 15.304 8.647 1.00 31.91 423 CYS A O 1
ATOM 3199 N N . VAL A 1 424 ? 41.772 13.404 8.515 1.00 34.94 424 VAL A N 1
ATOM 3200 C CA . VAL A 1 424 ? 40.777 13.950 7.569 1.00 34.94 424 VAL A CA 1
ATOM 3201 C C . VAL A 1 424 ? 39.725 14.819 8.275 1.00 34.94 424 VAL A C 1
ATOM 3203 O O . VAL A 1 424 ? 39.135 15.676 7.634 1.00 34.94 424 VAL A O 1
ATOM 3206 N N . GLU A 1 425 ? 39.514 14.650 9.586 1.00 37.31 425 GLU A N 1
ATOM 3207 C CA . GLU A 1 425 ? 38.578 15.490 10.357 1.00 37.31 425 GLU A CA 1
ATOM 3208 C C . GLU A 1 425 ? 39.230 16.765 10.933 1.00 37.31 425 GLU A C 1
ATOM 3210 O O . GLU A 1 425 ? 38.508 17.708 11.233 1.00 37.31 425 GLU A O 1
ATOM 3215 N N . GLU A 1 426 ? 40.565 16.845 11.052 1.00 35.94 426 GLU A N 1
ATOM 3216 C CA . GLU A 1 426 ? 41.250 18.066 11.533 1.00 35.94 426 GLU A CA 1
ATOM 3217 C C . GLU A 1 426 ? 41.545 19.092 10.416 1.00 35.94 426 GLU A C 1
ATOM 3219 O O . GLU A 1 426 ? 41.665 20.276 10.716 1.00 35.94 426 GLU A O 1
ATOM 3224 N N . GLU A 1 427 ? 41.591 18.702 9.132 1.00 32.75 427 GLU A N 1
ATOM 3225 C CA . GLU A 1 427 ? 41.803 19.656 8.020 1.00 32.75 427 GLU A CA 1
ATOM 3226 C C . GLU A 1 427 ? 40.530 20.422 7.590 1.00 32.75 427 GLU A C 1
ATOM 3228 O O . GLU A 1 427 ? 40.650 21.450 6.928 1.00 32.75 427 GLU A O 1
ATOM 3233 N N . GLU A 1 428 ? 39.319 20.002 7.988 1.00 35.53 428 GLU A N 1
ATOM 3234 C CA . GLU A 1 428 ? 38.074 20.737 7.667 1.00 35.53 428 GLU A CA 1
ATOM 3235 C C . GLU A 1 428 ? 37.689 21.816 8.708 1.00 35.53 428 GLU A C 1
ATOM 3237 O O . GLU A 1 428 ? 36.824 22.642 8.419 1.00 35.53 428 GLU A O 1
ATOM 3242 N N . GLU A 1 429 ? 38.336 21.884 9.883 1.00 35.16 429 GLU A N 1
ATOM 3243 C CA . GLU A 1 429 ? 38.043 22.908 10.913 1.00 35.16 429 GLU A CA 1
ATOM 3244 C C . GLU A 1 429 ? 39.022 24.107 10.936 1.00 35.16 429 GLU A C 1
ATOM 3246 O O . GLU A 1 429 ? 38.726 25.111 11.588 1.00 35.16 429 GLU A O 1
ATOM 3251 N N . GLU A 1 430 ? 40.143 24.084 10.198 1.00 32.31 430 GLU A N 1
ATOM 3252 C CA . GLU A 1 430 ? 41.114 25.203 10.172 1.00 32.31 430 GLU A CA 1
ATOM 3253 C C . GLU A 1 430 ? 40.904 26.241 9.045 1.00 32.31 430 GLU A C 1
ATOM 3255 O O . GLU A 1 430 ? 41.531 27.300 9.079 1.00 32.31 430 GLU A O 1
ATOM 3260 N N . GLU A 1 431 ? 39.977 26.041 8.096 1.00 33.28 431 GLU A N 1
ATOM 3261 C CA . GLU A 1 431 ? 39.762 27.003 6.990 1.00 33.28 431 GLU A CA 1
ATOM 3262 C C . GLU A 1 431 ? 38.748 28.137 7.294 1.00 33.28 431 GLU A C 1
ATOM 3264 O O . GLU A 1 431 ? 38.601 29.064 6.498 1.00 33.28 431 GLU A O 1
ATOM 3269 N N . GLU A 1 432 ? 38.088 28.150 8.464 1.00 35.09 432 GLU A N 1
ATOM 3270 C CA . GLU A 1 432 ? 37.089 29.183 8.828 1.00 35.09 432 GLU A CA 1
ATOM 3271 C C . GLU A 1 432 ? 37.581 30.274 9.806 1.00 35.09 432 GLU A C 1
ATOM 3273 O O . GLU A 1 432 ? 36.812 31.158 10.200 1.00 35.09 432 GLU A O 1
ATOM 3278 N N . ALA A 1 433 ? 38.866 30.283 10.180 1.00 35.78 433 ALA A N 1
ATOM 3279 C CA . ALA A 1 433 ? 39.364 31.129 11.269 1.00 35.78 433 ALA A CA 1
ATOM 3280 C C . ALA A 1 433 ? 40.508 32.099 10.918 1.00 35.78 433 ALA A C 1
ATOM 3282 O O . ALA A 1 433 ? 41.249 32.475 11.816 1.00 35.78 433 ALA A O 1
ATOM 3283 N N . GLU A 1 434 ? 40.636 32.613 9.690 1.00 32.12 434 GLU A N 1
ATOM 3284 C CA . GLU A 1 434 ? 41.532 33.759 9.437 1.00 32.12 434 GLU A CA 1
ATOM 3285 C C . GLU A 1 434 ? 41.024 34.683 8.316 1.00 32.12 434 GLU A C 1
ATOM 3287 O O . GLU A 1 434 ? 41.081 34.372 7.132 1.00 32.12 434 GLU A O 1
ATOM 3292 N N . GLY A 1 435 ? 40.509 35.866 8.687 1.00 28.03 435 GLY A N 1
ATOM 3293 C CA . GLY A 1 435 ? 40.072 36.853 7.692 1.00 28.03 435 GLY A CA 1
ATOM 3294 C C . GLY A 1 435 ? 39.268 38.053 8.196 1.00 28.03 435 GLY A C 1
ATOM 3295 O O . GLY A 1 435 ? 38.289 38.448 7.568 1.00 28.03 435 GLY A O 1
ATOM 3296 N N . ARG A 1 436 ? 39.647 38.683 9.317 1.00 32.81 436 ARG A N 1
ATOM 3297 C CA . ARG A 1 436 ? 39.168 40.045 9.636 1.00 32.81 436 ARG A CA 1
ATOM 3298 C C . ARG A 1 436 ? 39.988 41.081 8.857 1.00 32.81 436 ARG A C 1
ATOM 3300 O O . ARG A 1 436 ? 41.142 41.292 9.209 1.00 32.81 436 ARG A O 1
ATOM 3307 N N . ASN A 1 437 ? 39.373 41.817 7.922 1.00 29.53 437 ASN A N 1
ATOM 3308 C CA . ASN A 1 437 ? 39.301 43.292 7.979 1.00 29.53 437 ASN A CA 1
ATOM 3309 C C . ASN A 1 437 ? 38.467 43.947 6.849 1.00 29.53 437 ASN A C 1
ATOM 3311 O O . ASN A 1 437 ? 38.456 43.515 5.706 1.00 29.53 437 ASN A O 1
ATOM 3315 N N . ARG A 1 438 ? 37.770 45.021 7.255 1.00 27.73 438 ARG A N 1
ATOM 3316 C CA . ARG A 1 438 ? 36.887 45.988 6.548 1.00 27.73 438 ARG A CA 1
ATOM 3317 C C . ARG A 1 438 ? 37.615 46.822 5.454 1.00 27.73 438 ARG A C 1
ATOM 3319 O O . ARG A 1 438 ? 38.834 46.715 5.390 1.00 27.73 438 ARG A O 1
ATOM 3326 N N . PRO A 1 439 ? 37.002 47.857 4.813 1.00 34.53 439 PRO A N 1
ATOM 3327 C CA . PRO A 1 439 ? 35.617 48.115 4.371 1.00 34.53 439 PRO A CA 1
ATOM 3328 C C . PRO A 1 439 ? 35.520 48.468 2.861 1.00 34.53 439 PRO A C 1
ATOM 3330 O O . PRO A 1 439 ? 36.500 48.771 2.190 1.00 34.53 439 PRO A O 1
ATOM 3333 N N . THR A 1 440 ? 34.289 48.514 2.351 1.00 31.53 440 THR A N 1
ATOM 3334 C CA . THR A 1 440 ? 33.906 48.942 0.996 1.00 31.53 440 THR A CA 1
ATOM 3335 C C . THR A 1 440 ? 33.846 50.467 0.827 1.00 31.53 440 THR A C 1
ATOM 3337 O O . THR A 1 440 ? 33.099 51.137 1.541 1.00 31.53 440 THR A O 1
ATOM 3340 N N . SER A 1 441 ? 34.513 50.998 -0.199 1.00 29.55 441 SER A N 1
ATOM 3341 C CA . SER A 1 441 ? 34.123 52.227 -0.904 1.00 29.55 441 SER A CA 1
ATOM 3342 C C . SER A 1 441 ? 34.676 52.201 -2.337 1.00 29.55 441 SER A C 1
ATOM 3344 O O . SER A 1 441 ? 35.772 51.700 -2.565 1.00 29.55 441 SER A O 1
ATOM 3346 N N . GLY A 1 442 ? 33.921 52.742 -3.300 1.00 26.45 442 GLY A N 1
ATOM 3347 C CA . GLY A 1 442 ? 34.463 53.108 -4.616 1.00 26.45 442 GLY A CA 1
ATOM 3348 C C . GLY A 1 442 ? 33.835 52.416 -5.826 1.00 26.45 442 GLY A C 1
ATOM 3349 O O . GLY A 1 442 ? 34.293 51.380 -6.282 1.00 26.45 442 GLY A O 1
ATOM 3350 N N . SER A 1 443 ? 32.803 53.070 -6.352 1.00 27.95 443 SER A N 1
ATOM 3351 C CA . SER A 1 443 ? 32.412 53.185 -7.764 1.00 27.95 443 SER A CA 1
ATOM 3352 C C . SER A 1 443 ? 33.413 52.747 -8.850 1.00 27.95 443 SER A C 1
ATOM 3354 O O . SER A 1 443 ? 34.568 53.165 -8.818 1.00 27.95 443 SER A O 1
ATOM 3356 N N . GLY A 1 444 ? 32.884 52.180 -9.943 1.00 26.00 444 GLY A N 1
ATOM 3357 C CA . GLY A 1 444 ? 33.315 52.589 -11.286 1.00 26.00 444 GLY A CA 1
ATOM 3358 C C . GLY A 1 444 ? 33.512 51.491 -12.334 1.00 26.00 444 GLY A C 1
ATOM 3359 O O . GLY A 1 444 ? 34.494 50.768 -12.291 1.00 26.00 444 GLY A O 1
ATOM 3360 N N . LEU A 1 445 ? 32.643 51.552 -13.350 1.00 27.83 445 LEU A N 1
ATOM 3361 C CA . LEU A 1 445 ? 32.911 51.334 -14.783 1.00 27.83 445 LEU A CA 1
ATOM 3362 C C . LEU A 1 445 ? 33.022 49.901 -15.348 1.00 27.83 445 LEU A C 1
ATOM 3364 O O . LEU A 1 445 ? 33.892 49.105 -15.020 1.00 27.83 445 LEU A O 1
ATOM 3368 N N . ALA A 1 446 ? 32.120 49.663 -16.307 1.00 28.69 446 ALA A N 1
ATOM 3369 C CA . ALA A 1 446 ? 32.107 48.613 -17.327 1.00 28.69 446 ALA A CA 1
ATOM 3370 C C . ALA A 1 446 ? 33.307 48.735 -18.311 1.00 28.69 446 ALA A C 1
ATOM 3372 O O . ALA A 1 446 ? 34.013 49.746 -18.252 1.00 28.69 446 ALA A O 1
ATOM 3373 N N . PRO A 1 447 ? 33.531 47.779 -19.249 1.00 36.00 447 PRO A N 1
ATOM 3374 C CA . PRO A 1 447 ? 32.682 47.692 -20.452 1.00 36.00 447 PRO A CA 1
ATOM 3375 C C . PRO A 1 447 ? 32.407 46.279 -21.044 1.00 36.00 447 PRO A C 1
ATOM 3377 O O . PRO A 1 447 ? 33.245 45.390 -21.027 1.00 36.00 447 PRO A O 1
ATOM 3380 N N . ALA A 1 448 ? 31.204 46.173 -21.629 1.00 27.50 448 ALA A N 1
ATOM 3381 C CA . ALA A 1 448 ? 30.817 45.656 -22.958 1.00 27.50 448 ALA A CA 1
ATOM 3382 C C . ALA A 1 448 ? 31.146 44.227 -23.482 1.00 27.50 448 ALA A C 1
ATOM 3384 O O . ALA A 1 448 ? 32.300 43.867 -23.676 1.00 27.50 448 ALA A O 1
ATOM 3385 N N . CYS A 1 449 ? 30.049 43.598 -23.958 1.00 24.33 449 CYS A N 1
ATOM 3386 C CA . CYS A 1 449 ? 29.866 42.697 -25.123 1.00 24.33 449 CYS A CA 1
ATOM 3387 C C . CYS A 1 449 ? 30.514 41.293 -25.066 1.00 24.33 449 CYS A C 1
ATOM 3389 O O . CYS A 1 449 ? 31.669 41.148 -24.708 1.00 24.33 449 CYS A O 1
ATOM 3391 N N . VAL A 1 450 ? 29.850 40.186 -25.425 1.00 26.98 450 VAL A N 1
ATOM 3392 C CA . VAL A 1 450 ? 29.002 39.917 -26.606 1.00 26.98 450 VAL A CA 1
ATOM 3393 C C . VAL A 1 450 ? 27.942 38.848 -26.276 1.00 26.98 450 VAL A C 1
ATOM 3395 O O . VAL A 1 450 ? 28.232 37.857 -25.611 1.00 26.98 450 VAL A O 1
ATOM 3398 N N . ASP A 1 451 ? 26.729 39.060 -26.786 1.00 27.78 451 ASP A N 1
ATOM 3399 C CA . ASP A 1 451 ? 25.553 38.183 -26.724 1.00 27.78 451 ASP A CA 1
ATOM 3400 C C . ASP A 1 451 ? 25.489 37.303 -27.991 1.00 27.78 451 ASP A C 1
ATOM 3402 O O . ASP A 1 451 ? 25.635 37.821 -29.101 1.00 27.78 451 ASP A O 1
ATOM 3406 N N . VAL A 1 452 ? 25.272 35.989 -27.852 1.00 29.55 452 VAL A N 1
ATOM 3407 C CA . VAL A 1 452 ? 24.950 35.084 -28.973 1.00 29.55 452 VAL A CA 1
ATOM 3408 C C . VAL A 1 452 ? 23.891 34.074 -28.523 1.00 29.55 452 VAL A C 1
ATOM 3410 O O . VAL A 1 452 ? 24.177 33.109 -27.817 1.00 29.55 452 VAL A O 1
ATOM 3413 N N . ARG A 1 453 ? 22.655 34.280 -28.989 1.00 29.34 453 ARG A N 1
ATOM 3414 C CA . ARG A 1 453 ? 21.584 33.270 -29.022 1.00 29.34 453 ARG A CA 1
ATOM 3415 C C . ARG A 1 453 ? 21.667 32.455 -30.318 1.00 29.34 453 ARG A C 1
ATOM 3417 O O . ARG A 1 453 ? 21.961 33.045 -31.356 1.00 29.34 453 ARG A O 1
ATOM 3424 N N . PRO A 1 454 ? 21.230 31.186 -30.332 1.00 33.06 454 PRO A N 1
ATOM 3425 C CA . PRO A 1 454 ? 20.743 30.551 -31.546 1.00 33.06 454 PRO A CA 1
ATOM 3426 C C . PRO A 1 454 ? 19.207 30.532 -31.585 1.00 33.06 454 PRO A C 1
ATOM 3428 O O . PRO A 1 454 ? 18.536 30.116 -30.640 1.00 33.06 454 PRO A O 1
ATOM 3431 N N . GLN A 1 455 ? 18.668 30.994 -32.714 1.00 29.92 455 GLN A N 1
ATOM 3432 C CA . GLN A 1 455 ? 17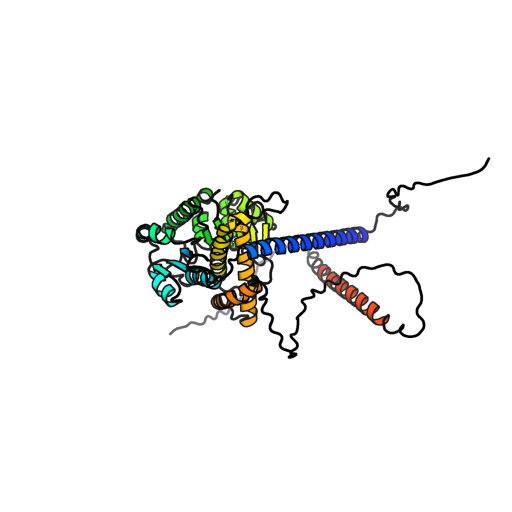.293 30.777 -33.159 1.00 29.92 455 GLN A CA 1
ATOM 3433 C C . GLN A 1 455 ? 17.145 29.356 -33.724 1.00 29.92 455 GLN A C 1
ATOM 3435 O O . GLN A 1 455 ? 18.046 28.861 -34.399 1.00 29.92 455 GLN A O 1
ATOM 3440 N N . LEU A 1 456 ? 15.987 28.735 -33.494 1.00 26.88 456 LEU A N 1
ATOM 3441 C CA . LEU A 1 456 ? 15.529 27.522 -34.172 1.00 26.88 456 LEU A CA 1
ATOM 3442 C C . LEU A 1 456 ? 14.196 27.832 -34.875 1.00 26.88 456 LEU A C 1
ATOM 3444 O O . LEU A 1 456 ? 13.210 28.158 -34.220 1.00 26.88 456 LEU A O 1
ATOM 3448 N N . THR A 1 457 ? 14.210 27.725 -36.201 1.00 32.50 457 THR A N 1
ATOM 3449 C CA . THR A 1 457 ? 13.090 27.577 -37.155 1.00 32.50 457 THR A CA 1
ATOM 3450 C C . THR A 1 457 ? 13.683 26.725 -38.286 1.00 32.50 457 THR A C 1
ATOM 3452 O O . THR A 1 457 ? 14.810 27.011 -38.690 1.00 32.50 457 THR A O 1
ATOM 3455 N N . PHE A 1 458 ? 13.090 25.652 -38.802 1.00 37.28 458 PHE A N 1
ATOM 3456 C CA . PHE A 1 458 ? 11.688 25.279 -39.002 1.00 37.28 458 PHE A CA 1
ATOM 3457 C C . PHE A 1 458 ? 11.409 23.832 -38.587 1.00 37.28 458 PHE A C 1
ATOM 3459 O O . PHE A 1 458 ? 12.362 23.020 -38.636 1.00 37.28 458 PHE A O 1
#

Sequence (458 aa):
MKDAGSDDCKASFIPVNVISGQSPPPCTLALFRRLNLLKLLSRKANMCTERHCEVLEVVRRCVPKLDSSSRKGQNGRICVIGGSYQYTGAPYFAAISALKTGADLSFVICAPEAGQAIKAYSPELIVFPVLTQDAFAEVQEEVLSRVDVIIIGPGIGRRAELVPFILRIVCEMARTGMPIVVDADGLNAVMTNLDAIRGLKNIVMTPNATEFDRLFKAEFEGRVIVTEDTLGAVKLLAAKLQNVTIVRKGPTDIISDGIHVLECAEPCSLRRCGGQGDVLSGVLGTFLHWTRRNSELFVESNSGGAQYTPTLVAAYGACRLTRESSRCAFERHRRGMVASDMVREIPQCFTRIFPDLQPPSTSSRSGSGGEEVMHEKYAGSIVLLRVGNLTNHGLPGSIGRSLGGHFQAVVVCLHILLAFIGCVEEEEEEEEAEGRNRPTSGSGLAPACVDVRPQLTF

Secondary structure (DSSP, 8-state):
-----------PPPP----S--PPPHHHHHHHHHHHHHHHHHHHHHHHHHHHHHHHHHHHHHSPPP-TT--TTSS-EEEEE---SS--HHHHHHHHHHHHHT-SEEEEE--HHHHHHHHHH-TTSEEE---SHHHHHHHHHHHHTT-SEEEE-TT----GGGHHHHHHHHHHHHHTT--EEE-THHHHHHTT-GGGGTT-SSEEE---HHHHHHHHHHHTTT-S---S-HHHHHHHHHHHHSSEEEEE-SSSEEEE-SS-EEEE-S---S---TTHHHHHHHHHHHHHHHHHHTGGGGS--SS------HHHHHHHHHHHHHHHHHHHHHHHHGGG--HHHHHHHHHHHHHHHS---PPP------------------------------------SS--SSSHHHHHHHHHHHHHHHHHHHHHHHSSSSTTS-------------------PPP---